Protein AF-A0A8I1M7F0-F1 (afdb_monomer)

Radius of gyration: 27.35 Å; Cα contacts (8 Å, |Δi|>4): 647; chains: 1; bounding box: 64×76×80 Å

Organism: NCBI:txid732237

pLDDT: mean 75.73, std 26.72, range [23.61, 98.69]

InterPro domains:
  IPR014914 RES domain [PF08808] (80-234)

Structure (mmCIF, N/CA/C/O backbone):
data_AF-A0A8I1M7F0-F1
#
_entry.id   AF-A0A8I1M7F0-F1
#
loop_
_atom_site.group_PDB
_atom_site.id
_atom_site.type_symbol
_atom_site.label_atom_id
_atom_site.label_alt_id
_atom_site.label_comp_id
_atom_site.label_asym_id
_atom_site.label_entity_id
_atom_site.label_seq_id
_atom_site.pdbx_PDB_ins_code
_atom_site.Cartn_x
_atom_site.Cartn_y
_atom_site.Cartn_z
_atom_site.occupancy
_atom_site.B_iso_or_equiv
_atom_site.auth_seq_id
_atom_site.auth_comp_id
_atom_site.auth_asym_id
_atom_site.auth_atom_id
_atom_site.pdbx_PDB_model_num
ATOM 1 N N . MET A 1 1 ? -8.429 -7.383 -37.174 1.00 39.59 1 MET A N 1
ATOM 2 C CA . MET A 1 1 ? -7.210 -6.558 -37.045 1.00 39.59 1 MET A CA 1
ATOM 3 C 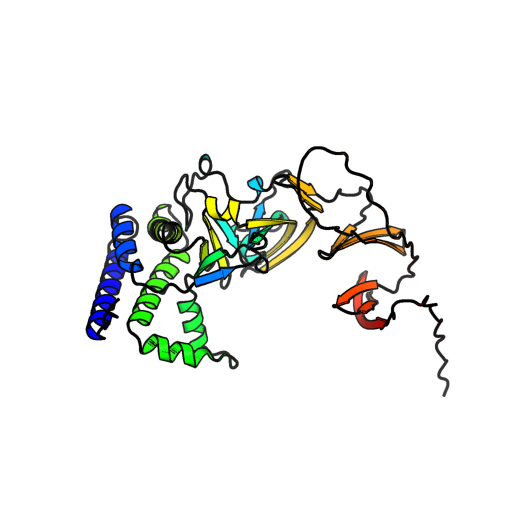C . MET A 1 1 ? -6.025 -7.459 -37.350 1.00 39.59 1 MET A C 1
ATOM 5 O O . MET A 1 1 ? -6.053 -8.587 -36.868 1.00 39.59 1 MET A O 1
ATOM 9 N N . PRO A 1 2 ? -5.066 -7.051 -38.195 1.00 42.16 2 PRO A N 1
ATOM 10 C CA . PRO A 1 2 ? -3.865 -7.850 -38.422 1.00 42.16 2 PRO A CA 1
ATOM 11 C C . PRO A 1 2 ? -3.100 -7.996 -37.100 1.00 42.16 2 PRO A C 1
ATOM 13 O O . PRO A 1 2 ? -2.908 -7.013 -36.390 1.00 42.16 2 PRO A O 1
ATOM 16 N N . VAL A 1 3 ? -2.725 -9.227 -36.750 1.00 53.59 3 VAL A N 1
ATOM 17 C CA . VAL A 1 3 ? -1.841 -9.498 -35.611 1.00 53.59 3 VAL A CA 1
ATOM 18 C C . VAL A 1 3 ? -0.449 -9.057 -36.040 1.00 53.59 3 VAL A C 1
ATOM 20 O O . VAL A 1 3 ? 0.128 -9.641 -36.956 1.00 53.59 3 VAL A O 1
ATOM 23 N N . GLU A 1 4 ? 0.053 -7.984 -35.441 1.00 67.12 4 GLU A N 1
ATOM 24 C CA . GLU A 1 4 ? 1.402 -7.501 -35.705 1.00 67.12 4 GLU A CA 1
ATOM 25 C C . GLU A 1 4 ? 2.401 -8.576 -35.252 1.00 67.12 4 GLU A C 1
ATOM 27 O O . GLU A 1 4 ? 2.405 -8.996 -34.093 1.00 67.12 4 GLU A O 1
ATOM 32 N N . ILE A 1 5 ? 3.197 -9.098 -36.187 1.00 65.81 5 ILE A N 1
ATOM 33 C CA . ILE A 1 5 ? 4.190 -10.130 -35.883 1.00 65.81 5 ILE A CA 1
ATOM 34 C C . ILE A 1 5 ? 5.353 -9.443 -35.170 1.00 65.81 5 ILE A C 1
ATOM 36 O O . ILE A 1 5 ? 6.202 -8.814 -35.799 1.00 65.81 5 ILE A O 1
ATOM 40 N N . VAL A 1 6 ? 5.388 -9.565 -33.846 1.00 71.00 6 VAL A N 1
ATOM 41 C CA . VAL A 1 6 ? 6.494 -9.067 -33.025 1.00 71.00 6 VAL A CA 1
ATOM 42 C C . VAL A 1 6 ? 7.731 -9.929 -33.290 1.00 71.00 6 VAL A C 1
ATOM 44 O O . VAL A 1 6 ? 7.745 -11.125 -32.996 1.00 71.00 6 VAL A O 1
ATOM 47 N N . THR A 1 7 ? 8.781 -9.339 -33.865 1.00 79.19 7 THR A N 1
ATOM 48 C CA . THR A 1 7 ? 10.032 -10.059 -34.143 1.00 79.19 7 THR A CA 1
ATOM 49 C C . THR A 1 7 ? 10.919 -10.116 -32.889 1.00 79.19 7 THR A C 1
ATOM 51 O O . THR A 1 7 ? 10.956 -9.146 -32.125 1.00 79.19 7 THR A O 1
ATOM 54 N N . PRO A 1 8 ? 11.700 -11.190 -32.661 1.00 78.81 8 PRO A N 1
ATOM 55 C CA . PRO A 1 8 ? 12.637 -11.268 -31.530 1.00 78.81 8 PRO A CA 1
ATOM 56 C C . PRO A 1 8 ? 13.656 -10.114 -31.462 1.00 78.81 8 PRO A C 1
ATOM 58 O O . PRO A 1 8 ? 14.083 -9.704 -30.379 1.00 78.81 8 PRO A O 1
ATOM 61 N N . GLU A 1 9 ? 14.035 -9.568 -32.620 1.00 78.56 9 GLU A N 1
ATOM 62 C CA . GLU A 1 9 ? 14.919 -8.404 -32.732 1.00 78.56 9 GLU A CA 1
ATOM 63 C C . GLU A 1 9 ? 14.273 -7.142 -32.141 1.00 78.56 9 GLU A C 1
ATOM 65 O O . GLU A 1 9 ? 14.924 -6.408 -31.393 1.00 78.56 9 GLU A O 1
ATOM 70 N N . SER A 1 10 ? 12.970 -6.944 -32.377 1.00 88.31 10 SER A N 1
ATOM 71 C CA . SER A 1 10 ? 12.221 -5.814 -31.816 1.00 88.31 10 SER A CA 1
ATOM 72 C C . SER A 1 10 ? 12.150 -5.860 -30.283 1.00 88.31 10 SER A C 1
ATOM 74 O O . SER A 1 10 ? 12.404 -4.851 -29.625 1.00 88.31 10 SER A O 1
ATOM 76 N N . GLU A 1 11 ? 11.922 -7.035 -29.686 1.00 89.62 11 GLU A N 1
ATOM 77 C CA . GLU A 1 11 ? 11.877 -7.187 -28.222 1.00 89.62 11 GLU A CA 1
ATOM 78 C C . GLU A 1 11 ? 13.258 -7.022 -27.576 1.00 89.62 11 GLU A C 1
ATOM 80 O O . GLU A 1 11 ? 13.384 -6.445 -26.494 1.00 89.62 11 GLU A O 1
ATOM 85 N N . THR A 1 12 ? 14.320 -7.448 -28.263 1.00 91.81 12 THR A N 1
ATOM 86 C CA . THR A 1 12 ? 15.698 -7.198 -27.813 1.00 91.81 12 THR A CA 1
ATOM 87 C C . THR A 1 12 ? 16.008 -5.700 -27.789 1.00 91.81 12 THR A C 1
ATOM 89 O O . THR A 1 12 ? 16.635 -5.208 -26.847 1.00 91.81 12 THR A O 1
ATOM 92 N N . GLN A 1 13 ? 15.555 -4.952 -28.799 1.00 93.44 13 GLN A N 1
ATOM 93 C CA . GLN A 1 13 ? 15.734 -3.503 -28.844 1.00 93.44 13 GLN A CA 1
ATOM 94 C C . GLN A 1 13 ? 14.945 -2.799 -27.734 1.00 93.44 13 GLN A C 1
ATOM 96 O O . GLN A 1 13 ? 15.501 -1.955 -27.029 1.00 93.44 13 GLN A O 1
ATOM 101 N N . LYS A 1 14 ? 13.686 -3.190 -27.514 1.00 94.19 14 LYS A N 1
ATOM 102 C CA . LYS A 1 14 ? 12.864 -2.686 -26.405 1.00 94.19 14 LYS A CA 1
ATOM 103 C C . LYS A 1 14 ? 13.509 -2.935 -25.043 1.00 94.19 14 LYS A C 1
ATOM 105 O O . LYS A 1 14 ? 13.553 -2.031 -24.215 1.00 94.19 14 LYS A O 1
ATOM 110 N N . TYR A 1 15 ? 14.069 -4.127 -24.820 1.00 94.19 15 TYR A N 1
ATOM 111 C CA . TYR A 1 15 ? 14.804 -4.438 -23.592 1.00 94.19 15 TYR A CA 1
ATOM 112 C C . TYR A 1 15 ? 15.983 -3.478 -23.368 1.00 94.19 15 TYR A C 1
ATOM 114 O O . TYR A 1 15 ? 16.149 -2.950 -22.268 1.00 94.19 15 TYR A O 1
ATOM 122 N N . LYS A 1 16 ? 16.787 -3.214 -24.409 1.00 95.19 16 LYS A N 1
ATOM 123 C CA . LYS A 1 16 ? 17.922 -2.277 -24.329 1.00 95.19 16 LYS A CA 1
ATOM 124 C C . LYS A 1 16 ? 17.471 -0.852 -24.005 1.00 95.19 16 LYS A C 1
ATOM 126 O O . LYS A 1 16 ? 18.118 -0.193 -23.196 1.00 95.19 16 LYS A O 1
ATOM 131 N N . ILE A 1 17 ? 16.369 -0.394 -24.603 1.00 95.12 17 ILE A N 1
ATOM 132 C CA . ILE A 1 17 ? 15.779 0.921 -24.312 1.00 95.12 17 ILE A CA 1
ATOM 133 C C . ILE A 1 17 ? 15.363 0.999 -22.840 1.00 95.12 17 ILE A C 1
ATOM 135 O O . ILE A 1 17 ? 15.760 1.938 -22.151 1.00 95.12 17 ILE A O 1
ATOM 139 N N . THR A 1 18 ? 14.657 -0.018 -22.334 1.00 95.75 18 THR A N 1
ATOM 140 C CA . THR A 1 18 ? 14.263 -0.089 -20.920 1.00 95.75 18 THR A CA 1
ATOM 141 C C . THR A 1 18 ? 15.468 -0.045 -19.987 1.00 95.75 18 THR A C 1
ATOM 143 O O . THR A 1 18 ? 15.479 0.743 -19.042 1.00 95.75 18 THR A O 1
ATOM 146 N N . ALA A 1 19 ? 16.505 -0.839 -20.265 1.00 96.75 19 ALA A N 1
ATOM 147 C CA . ALA A 1 19 ? 17.734 -0.831 -19.477 1.00 96.75 19 ALA A CA 1
ATOM 148 C C . ALA A 1 19 ? 18.403 0.554 -19.483 1.00 96.75 19 ALA A C 1
ATOM 150 O O . ALA A 1 19 ? 18.758 1.071 -18.428 1.00 96.75 19 ALA A O 1
ATOM 151 N N . HIS A 1 20 ? 18.494 1.199 -20.649 1.00 97.19 20 HIS A N 1
ATOM 152 C CA . HIS A 1 20 ? 19.073 2.535 -20.770 1.00 97.19 20 HIS A CA 1
ATOM 153 C C . HIS A 1 20 ? 18.281 3.600 -19.994 1.00 97.19 20 HIS A C 1
ATOM 155 O O . HIS A 1 20 ? 18.884 4.450 -19.340 1.00 97.19 20 HIS A O 1
ATOM 161 N N . GLN A 1 21 ? 16.945 3.564 -20.040 1.00 96.62 21 GLN A N 1
ATOM 162 C CA . GLN A 1 21 ? 16.090 4.485 -19.280 1.00 96.62 21 GLN A CA 1
ATOM 163 C C . GLN A 1 21 ? 16.211 4.261 -17.766 1.00 96.62 21 GLN A C 1
ATOM 165 O O . GLN A 1 21 ? 16.296 5.232 -17.014 1.00 96.62 21 GLN A O 1
ATOM 170 N N . ILE A 1 22 ? 16.282 3.005 -17.313 1.00 97.06 22 ILE A N 1
ATOM 171 C CA . ILE A 1 22 ? 16.541 2.669 -15.904 1.00 97.06 22 ILE A CA 1
ATOM 172 C C . ILE A 1 22 ? 17.907 3.197 -15.461 1.00 97.06 22 ILE A C 1
ATOM 174 O O . ILE A 1 22 ? 18.009 3.853 -14.424 1.00 97.06 22 ILE A O 1
ATOM 178 N N . ASP A 1 23 ? 18.951 2.974 -16.258 1.00 97.00 23 ASP A N 1
ATOM 179 C CA . ASP A 1 23 ? 20.292 3.464 -15.944 1.00 97.00 23 ASP A CA 1
ATOM 180 C C . ASP A 1 23 ? 20.355 4.994 -15.942 1.00 97.00 23 ASP A C 1
ATOM 182 O O . ASP A 1 23 ? 21.013 5.582 -15.085 1.00 97.00 23 ASP A O 1
ATOM 186 N N . PHE A 1 24 ? 19.646 5.655 -16.860 1.00 96.12 24 PHE A N 1
ATOM 187 C CA . PHE A 1 24 ? 19.484 7.107 -16.848 1.00 96.12 24 PHE A CA 1
ATOM 188 C C . PHE A 1 24 ? 18.830 7.582 -15.544 1.00 96.12 24 PHE A C 1
ATOM 190 O O . PHE A 1 24 ? 19.388 8.450 -14.875 1.00 96.12 24 PHE A O 1
ATOM 197 N N . MET A 1 25 ? 17.724 6.958 -15.121 1.00 96.56 25 MET A N 1
ATOM 198 C CA . MET A 1 25 ? 17.066 7.301 -13.856 1.00 96.56 25 MET A CA 1
ATOM 199 C C . MET A 1 25 ? 17.974 7.104 -12.640 1.00 96.56 25 MET A C 1
ATOM 201 O O . MET A 1 25 ? 17.985 7.942 -11.737 1.00 96.56 25 MET A O 1
ATOM 205 N N . ARG A 1 26 ? 18.771 6.030 -12.624 1.00 95.25 26 ARG A N 1
ATOM 206 C CA . ARG A 1 26 ? 19.747 5.765 -11.558 1.00 95.25 26 ARG A CA 1
ATOM 207 C C . ARG A 1 26 ? 20.869 6.802 -11.518 1.00 95.25 26 ARG A C 1
ATOM 209 O O . ARG A 1 26 ? 21.243 7.226 -10.428 1.00 95.25 26 ARG A O 1
ATOM 216 N N . ARG A 1 27 ? 21.402 7.204 -12.679 1.00 95.25 27 ARG A N 1
ATOM 217 C CA . ARG A 1 27 ? 22.495 8.189 -12.779 1.00 95.25 27 ARG A CA 1
ATOM 218 C C . ARG A 1 27 ? 22.054 9.594 -12.388 1.00 95.25 27 ARG A C 1
ATOM 220 O O . ARG A 1 27 ? 22.733 10.233 -11.592 1.00 95.25 27 ARG A O 1
ATOM 227 N N . GLU A 1 28 ? 20.930 10.059 -12.929 1.00 93.94 28 GLU A N 1
ATOM 228 C CA . GLU A 1 28 ? 20.408 11.392 -12.610 1.00 93.94 28 GLU A CA 1
ATOM 229 C C . GLU A 1 28 ? 19.891 11.456 -11.170 1.00 93.94 28 GLU A C 1
ATOM 231 O O . GLU A 1 28 ? 20.055 12.463 -10.478 1.00 93.94 28 GLU A O 1
ATOM 236 N N . GLY A 1 29 ? 19.304 10.356 -10.694 1.00 88.25 29 GLY A N 1
ATOM 237 C CA . GLY A 1 29 ? 18.745 10.235 -9.359 1.00 88.25 29 GLY A CA 1
ATOM 238 C C . GLY A 1 29 ? 17.431 11.000 -9.172 1.00 88.25 29 GLY A C 1
ATOM 239 O O . GLY A 1 29 ? 17.040 11.879 -9.941 1.00 88.25 29 GLY A O 1
ATOM 240 N N . GLU A 1 30 ? 16.746 10.688 -8.072 1.00 87.81 30 GLU A N 1
ATOM 241 C CA . GLU A 1 30 ? 15.411 11.214 -7.739 1.00 87.81 30 GLU A CA 1
ATOM 242 C C . GLU A 1 30 ? 15.360 12.750 -7.617 1.00 87.81 30 GLU A C 1
ATOM 244 O O . GLU A 1 30 ? 14.295 13.352 -7.737 1.00 87.81 30 GLU A O 1
ATOM 249 N N . ARG A 1 31 ? 16.498 13.404 -7.352 1.00 88.94 31 ARG A N 1
ATOM 250 C CA . ARG A 1 31 ? 16.560 14.855 -7.129 1.00 88.94 31 ARG A CA 1
ATOM 251 C C . ARG A 1 31 ? 16.539 15.663 -8.427 1.00 88.94 31 ARG A C 1
ATOM 253 O O . ARG A 1 31 ? 16.003 16.769 -8.415 1.00 88.94 31 ARG A O 1
ATOM 260 N N . ASN A 1 32 ? 17.128 15.141 -9.501 1.00 94.19 32 ASN A N 1
ATOM 261 C CA . ASN A 1 32 ? 17.427 15.933 -10.697 1.00 94.19 32 ASN A CA 1
ATOM 262 C C . ASN A 1 32 ? 16.371 15.789 -11.799 1.00 94.19 32 ASN A C 1
ATOM 264 O O . ASN A 1 32 ? 16.200 16.708 -12.592 1.00 94.19 32 ASN A O 1
ATOM 268 N N . LEU A 1 33 ? 15.628 14.682 -11.821 1.00 95.88 33 LEU A N 1
ATOM 269 C CA . LEU A 1 33 ? 14.551 14.470 -12.790 1.00 95.88 33 LEU A CA 1
ATOM 270 C C . LEU A 1 33 ? 13.300 15.241 -12.389 1.00 95.88 33 LEU A C 1
ATOM 272 O O . LEU A 1 33 ? 12.887 15.145 -11.236 1.00 95.88 33 LEU A O 1
ATOM 276 N N . SER A 1 34 ? 12.671 15.975 -13.305 1.00 95.88 34 SER A N 1
ATOM 277 C CA . SER A 1 34 ? 11.361 16.594 -13.072 1.00 95.88 34 SER A CA 1
ATOM 278 C C . SER A 1 34 ? 10.242 15.542 -13.022 1.00 95.88 34 SER A C 1
ATOM 280 O O . SER A 1 34 ? 10.420 14.397 -13.437 1.00 95.88 34 SER A O 1
ATOM 282 N N . ASP A 1 35 ? 9.075 15.916 -12.491 1.00 95.50 35 ASP A N 1
ATOM 283 C CA . ASP A 1 35 ? 7.904 15.027 -12.508 1.00 95.50 35 ASP A CA 1
ATOM 284 C C . ASP A 1 35 ? 7.432 14.725 -13.938 1.00 95.50 35 ASP A C 1
ATOM 286 O O . ASP A 1 35 ? 7.028 13.603 -14.213 1.00 95.50 35 ASP A O 1
ATOM 290 N N . GLU A 1 36 ? 7.535 15.698 -14.845 1.00 96.19 36 GLU A N 1
ATOM 291 C CA . GLU A 1 36 ? 7.209 15.543 -16.269 1.00 96.19 36 GLU A CA 1
ATOM 292 C C . GLU A 1 36 ? 8.146 14.536 -16.946 1.00 96.19 36 GLU A C 1
ATOM 294 O O . GLU A 1 36 ? 7.683 13.576 -17.549 1.00 96.19 36 GLU A O 1
ATOM 299 N N . GLN A 1 37 ? 9.461 14.660 -16.728 1.00 96.81 37 GLN A N 1
ATOM 300 C CA . GLN A 1 37 ? 10.436 13.698 -17.251 1.00 96.81 37 GLN A CA 1
ATOM 301 C C . GLN A 1 37 ? 10.177 12.280 -16.730 1.00 96.81 37 GLN A C 1
ATOM 303 O O . GLN A 1 37 ? 10.266 11.315 -17.486 1.00 96.81 37 GLN A O 1
ATOM 308 N N . LEU A 1 38 ? 9.864 12.137 -15.438 1.00 96.94 38 LEU A N 1
ATOM 309 C CA . LEU A 1 38 ? 9.523 10.836 -14.861 1.00 96.94 38 LEU A CA 1
ATOM 310 C C . LEU A 1 38 ? 8.225 10.282 -15.443 1.00 96.94 38 LEU A C 1
ATOM 312 O O . LEU A 1 38 ? 8.152 9.084 -15.705 1.00 96.94 38 LEU A O 1
ATOM 316 N N . PHE A 1 39 ? 7.218 11.130 -15.647 1.00 94.69 39 PHE A N 1
ATOM 317 C CA . PHE A 1 39 ? 5.966 10.728 -16.269 1.00 94.69 39 PHE A CA 1
ATOM 318 C C . PHE A 1 39 ? 6.196 10.213 -17.691 1.00 94.69 39 PHE A C 1
ATOM 320 O O . PHE A 1 39 ? 5.762 9.105 -17.986 1.00 94.69 39 PHE A O 1
ATOM 327 N N . ASP A 1 40 ? 6.947 10.937 -18.522 1.00 95.38 40 ASP A N 1
ATOM 328 C CA . ASP A 1 40 ? 7.257 10.529 -19.899 1.00 95.38 40 ASP A CA 1
ATOM 329 C C . ASP A 1 40 ? 8.048 9.216 -19.944 1.00 95.38 40 ASP A C 1
ATOM 331 O O . ASP A 1 40 ? 7.755 8.320 -20.741 1.00 95.38 40 ASP A O 1
ATOM 335 N N . ILE A 1 41 ? 9.036 9.066 -19.053 1.00 96.19 41 ILE A N 1
ATOM 336 C CA . ILE A 1 41 ? 9.809 7.826 -18.934 1.00 96.19 41 ILE A CA 1
ATOM 337 C C . ILE A 1 41 ? 8.896 6.672 -18.521 1.00 96.19 41 ILE A C 1
ATOM 339 O O . ILE A 1 41 ? 8.956 5.610 -19.136 1.00 96.19 41 ILE A O 1
ATOM 343 N N . PHE A 1 42 ? 8.045 6.848 -17.507 1.00 96.38 42 PHE A N 1
ATOM 344 C CA . PHE A 1 42 ? 7.135 5.788 -17.082 1.00 96.38 42 PHE A CA 1
ATOM 345 C C . PHE A 1 42 ? 6.065 5.490 -18.118 1.00 96.38 42 PHE A C 1
ATOM 347 O O . PHE A 1 42 ? 5.740 4.323 -18.302 1.00 96.38 42 PHE A O 1
ATOM 354 N N . ASP A 1 43 ? 5.529 6.480 -18.817 1.00 93.94 43 ASP A N 1
ATOM 355 C CA . ASP A 1 43 ? 4.554 6.234 -19.870 1.00 93.94 43 ASP A CA 1
ATOM 356 C C . ASP A 1 43 ? 5.173 5.407 -21.001 1.00 93.94 43 ASP A C 1
ATOM 358 O O . ASP A 1 43 ? 4.649 4.349 -21.354 1.00 93.94 43 ASP A O 1
ATOM 362 N N . SER A 1 44 ? 6.367 5.804 -21.452 1.00 93.75 44 SER A N 1
ATOM 363 C CA . SER A 1 44 ? 7.162 5.047 -22.419 1.00 93.75 44 SER A CA 1
ATOM 364 C C . SER A 1 44 ? 7.428 3.619 -21.938 1.00 93.75 44 SER A C 1
ATOM 366 O O . SER A 1 44 ? 7.139 2.668 -22.665 1.00 93.75 44 SER A O 1
ATOM 368 N N . LEU A 1 45 ? 7.924 3.461 -20.707 1.00 93.44 45 LEU A N 1
ATOM 369 C CA . LEU A 1 45 ? 8.269 2.161 -20.141 1.00 93.44 45 LEU A CA 1
ATOM 370 C C . LEU A 1 45 ? 7.051 1.272 -19.931 1.00 93.44 45 LEU A C 1
ATOM 372 O O . LEU A 1 45 ? 7.163 0.078 -20.136 1.00 93.44 45 LEU A O 1
ATOM 376 N N . THR A 1 46 ? 5.910 1.811 -19.509 1.00 93.06 46 THR A N 1
ATOM 377 C CA . THR A 1 46 ? 4.748 1.008 -19.091 1.00 93.06 46 THR A CA 1
ATOM 378 C C . THR A 1 46 ? 3.728 0.757 -20.200 1.00 93.06 46 THR A C 1
ATOM 380 O O . THR A 1 46 ? 2.857 -0.091 -20.019 1.00 93.06 46 THR A O 1
ATOM 383 N N . SER A 1 47 ? 3.830 1.457 -21.335 1.00 89.50 47 SER A N 1
ATOM 384 C CA . SER A 1 47 ? 2.879 1.378 -22.456 1.00 89.50 47 SER A CA 1
ATOM 385 C C . SER A 1 47 ? 2.650 -0.038 -22.995 1.00 89.50 47 SER A C 1
ATOM 387 O O . SER A 1 47 ? 1.525 -0.380 -23.354 1.00 89.50 47 SER A O 1
ATOM 389 N N . ASP A 1 48 ? 3.692 -0.869 -23.014 1.00 88.38 48 ASP A N 1
ATOM 390 C CA . ASP A 1 48 ? 3.649 -2.234 -23.534 1.00 88.38 48 ASP A CA 1
ATOM 391 C C . ASP A 1 48 ? 4.243 -3.263 -22.556 1.00 88.38 48 ASP A C 1
ATOM 393 O O . ASP A 1 48 ? 4.642 -4.351 -22.970 1.00 88.38 48 ASP A O 1
ATOM 397 N N . LEU A 1 49 ? 4.326 -2.935 -21.261 1.00 87.81 49 LEU A N 1
ATOM 398 C CA . LEU A 1 49 ? 4.768 -3.875 -20.229 1.00 87.81 49 LEU A CA 1
ATOM 399 C C . LEU A 1 49 ? 3.602 -4.642 -19.617 1.00 87.81 49 LEU A C 1
ATOM 401 O O . LEU A 1 49 ? 2.558 -4.084 -19.281 1.00 87.81 49 LEU A O 1
ATOM 405 N N . HIS A 1 50 ? 3.824 -5.934 -19.391 1.00 84.06 50 HIS A N 1
ATOM 406 C CA . HIS A 1 50 ? 2.894 -6.773 -18.653 1.00 84.06 50 HIS A CA 1
ATOM 407 C C . HIS A 1 50 ? 3.243 -6.743 -17.168 1.00 84.06 50 HIS A C 1
ATOM 409 O O . HIS A 1 50 ? 4.186 -7.391 -16.711 1.00 84.06 50 HIS A O 1
ATOM 415 N N . PHE A 1 51 ? 2.447 -6.003 -16.403 1.00 87.25 51 PHE A N 1
ATOM 416 C CA . PHE A 1 51 ? 2.507 -6.045 -14.950 1.00 87.25 51 PHE A CA 1
ATOM 417 C C . PHE A 1 51 ? 1.806 -7.290 -14.425 1.00 87.25 51 PHE A C 1
ATOM 419 O O . PHE A 1 51 ? 0.647 -7.552 -14.767 1.00 87.25 51 PHE A O 1
ATOM 426 N N . LEU A 1 52 ? 2.472 -8.016 -13.526 1.00 88.69 52 LEU A N 1
ATOM 427 C CA . LEU A 1 52 ? 1.788 -9.017 -12.720 1.00 88.69 52 LEU A CA 1
ATOM 428 C C . LEU A 1 52 ? 0.674 -8.317 -11.948 1.00 88.69 52 LEU A C 1
ATOM 430 O O . LEU A 1 52 ? 0.904 -7.327 -11.256 1.00 88.69 52 LEU A O 1
ATOM 434 N N . SER A 1 53 ? -0.545 -8.807 -12.117 1.00 93.12 53 SER A N 1
ATOM 435 C CA . SER A 1 53 ? -1.729 -8.206 -11.522 1.00 93.12 53 SER A CA 1
ATOM 436 C C . SER A 1 53 ? -2.636 -9.294 -10.975 1.00 93.12 53 SER A C 1
ATOM 438 O O . SER A 1 53 ? -2.624 -10.431 -11.448 1.00 93.12 53 SER A O 1
ATOM 440 N N . THR A 1 54 ? -3.428 -8.951 -9.970 1.00 94.94 54 THR A N 1
ATOM 441 C CA . THR A 1 54 ? -4.418 -9.855 -9.383 1.00 94.94 54 THR A CA 1
ATOM 442 C C . THR A 1 54 ? -5.700 -9.108 -9.054 1.00 94.94 54 THR A C 1
ATOM 444 O O . THR A 1 54 ? -5.715 -7.880 -8.987 1.00 94.94 54 THR A O 1
ATOM 447 N N . TYR A 1 55 ? -6.775 -9.856 -8.834 1.00 96.56 55 TYR A N 1
ATOM 448 C CA . TYR A 1 55 ? -8.034 -9.313 -8.349 1.00 96.56 55 TYR A CA 1
ATOM 449 C C . TYR A 1 55 ? -8.252 -9.732 -6.903 1.00 96.56 55 TYR A C 1
ATOM 451 O O . TYR A 1 55 ? -8.262 -10.924 -6.601 1.00 96.56 55 TYR A O 1
ATOM 459 N N . TYR A 1 56 ? -8.503 -8.762 -6.033 1.00 96.94 56 TYR A N 1
ATOM 460 C CA . TYR A 1 56 ? -8.964 -9.023 -4.676 1.00 96.94 56 TYR A CA 1
ATOM 461 C C . TYR A 1 56 ? -10.486 -8.925 -4.600 1.00 96.94 56 TYR A C 1
ATOM 463 O O . TYR A 1 56 ? -11.094 -8.004 -5.147 1.00 96.94 56 TYR A O 1
ATOM 471 N N . THR A 1 57 ? -11.096 -9.887 -3.917 1.00 97.00 57 THR A N 1
ATOM 472 C CA . THR A 1 57 ? -12.534 -9.951 -3.619 1.00 97.00 57 THR A CA 1
ATOM 473 C C . THR A 1 57 ? -12.751 -9.775 -2.114 1.00 97.00 57 THR A C 1
ATOM 475 O O . THR A 1 57 ? -11.792 -9.573 -1.368 1.00 97.00 57 THR A O 1
ATOM 478 N N . GLN A 1 58 ? -13.999 -9.884 -1.655 1.00 95.31 58 GLN A N 1
ATOM 479 C CA . GLN A 1 58 ? -14.374 -9.826 -0.236 1.00 95.31 58 GLN A CA 1
ATOM 480 C C . GLN A 1 58 ? -13.632 -10.832 0.667 1.00 95.31 58 GLN A C 1
ATOM 482 O O . GLN A 1 58 ? -13.556 -10.637 1.871 1.00 95.31 58 GLN A O 1
ATOM 487 N N . GLU A 1 59 ? -13.034 -11.883 0.100 1.00 94.38 59 GLU A N 1
ATOM 488 C CA . GLU A 1 59 ? -12.235 -12.867 0.844 1.00 94.38 59 GLU A CA 1
ATOM 489 C C . GLU A 1 59 ? -10.877 -12.310 1.298 1.00 94.38 59 GLU A C 1
ATOM 491 O O . GLU A 1 59 ? -10.210 -12.890 2.157 1.00 94.38 59 GLU A O 1
ATOM 496 N N . ARG A 1 60 ? -10.440 -11.178 0.730 1.00 97.12 60 ARG A N 1
ATOM 497 C CA . ARG A 1 60 ? -9.164 -10.551 1.071 1.00 97.12 60 ARG A CA 1
ATOM 498 C C . ARG A 1 60 ? -9.361 -9.378 2.025 1.00 97.12 60 ARG A C 1
ATOM 500 O O . ARG A 1 60 ? -9.820 -8.311 1.625 1.00 97.12 60 ARG A O 1
ATOM 507 N N . ALA A 1 61 ? -8.906 -9.561 3.262 1.00 97.94 61 ALA A N 1
ATOM 508 C CA . ALA A 1 61 ? -8.778 -8.489 4.239 1.00 97.94 61 ALA A CA 1
ATOM 509 C C . ALA A 1 61 ? -7.491 -7.666 4.050 1.00 97.94 61 ALA A C 1
ATOM 511 O O . ALA A 1 61 ? -6.419 -8.202 3.738 1.00 97.94 61 ALA A O 1
ATOM 512 N N . PHE A 1 62 ? -7.619 -6.365 4.300 1.00 98.56 62 PHE A N 1
ATOM 513 C CA . PHE A 1 62 ? -6.548 -5.386 4.419 1.00 98.56 62 PHE A CA 1
ATOM 514 C C . PHE A 1 62 ? -6.629 -4.728 5.793 1.00 98.56 62 PHE A C 1
ATOM 516 O O . PHE A 1 62 ? -7.689 -4.263 6.210 1.00 98.56 62 PHE A O 1
ATOM 523 N N . TYR A 1 63 ? -5.502 -4.655 6.479 1.00 98.69 63 TYR A N 1
ATOM 524 C CA . TYR A 1 63 ? -5.411 -4.175 7.848 1.00 98.69 63 TYR A CA 1
ATOM 525 C C . TYR A 1 63 ? -4.785 -2.791 7.869 1.00 98.69 63 TYR A C 1
ATOM 527 O O . TYR A 1 63 ? -3.823 -2.523 7.153 1.00 98.69 63 TYR A O 1
ATOM 535 N N . ARG A 1 64 ? -5.317 -1.892 8.689 1.00 98.50 64 ARG A N 1
ATOM 536 C CA . ARG A 1 64 ? -4.713 -0.580 8.921 1.00 98.50 64 ARG A CA 1
ATOM 537 C C . ARG A 1 64 ? -4.762 -0.269 10.403 1.00 98.50 64 ARG A C 1
ATOM 539 O O . ARG A 1 64 ? -5.838 -0.288 10.994 1.00 98.50 64 ARG A O 1
ATOM 546 N N . CYS A 1 65 ? -3.609 0.052 10.970 1.00 98.12 65 CYS A N 1
ATOM 547 C CA . CYS A 1 65 ? -3.480 0.395 12.377 1.00 98.12 65 CYS A CA 1
ATOM 548 C C . CYS A 1 65 ? -3.354 1.911 12.552 1.00 98.12 65 CYS A C 1
ATOM 550 O O . CYS A 1 65 ? -2.752 2.605 11.726 1.00 98.12 65 CYS A O 1
ATOM 552 N N . ARG A 1 66 ? -3.920 2.432 13.639 1.00 97.75 66 ARG A N 1
ATOM 553 C CA . ARG A 1 66 ? -3.697 3.802 14.108 1.00 97.75 66 ARG A CA 1
ATOM 554 C C . ARG A 1 66 ? -3.575 3.817 15.620 1.00 97.75 66 ARG A C 1
ATOM 556 O O . ARG A 1 66 ? -4.327 3.132 16.302 1.00 97.75 66 ARG A O 1
ATOM 563 N N . GLU A 1 67 ? -2.640 4.601 16.130 1.00 97.69 67 GLU A N 1
ATOM 564 C CA . GLU A 1 67 ? -2.478 4.791 17.569 1.00 97.69 67 GLU A CA 1
ATOM 565 C C . GLU A 1 67 ? -3.699 5.485 18.173 1.00 97.69 67 GLU A C 1
ATOM 567 O O . GLU A 1 67 ? -4.241 6.430 17.590 1.00 97.69 67 GLU A O 1
ATOM 572 N N . ILE A 1 68 ? -4.123 5.003 19.339 1.00 96.81 68 ILE A N 1
ATOM 573 C CA . ILE A 1 68 ? -5.167 5.622 20.148 1.00 96.81 68 ILE A CA 1
ATOM 574 C C . ILE A 1 68 ? -4.475 6.486 21.194 1.00 96.81 68 ILE A C 1
ATOM 576 O O . ILE A 1 68 ? -3.884 5.969 22.138 1.00 96.81 68 ILE A O 1
ATOM 580 N N . THR A 1 69 ? -4.556 7.804 21.035 1.00 93.94 69 THR A N 1
ATOM 581 C CA . THR A 1 69 ? -3.961 8.747 21.993 1.00 93.94 69 THR A CA 1
ATOM 582 C C . THR A 1 69 ? -4.915 9.121 23.123 1.00 93.94 69 THR A C 1
ATOM 584 O O . THR A 1 69 ? -4.469 9.326 24.245 1.00 93.94 69 THR A O 1
ATOM 587 N N . ASN A 1 70 ? -6.218 9.188 22.835 1.00 92.19 70 ASN A N 1
ATOM 588 C CA . ASN A 1 70 ? -7.252 9.576 23.795 1.00 92.19 70 ASN A CA 1
ATOM 589 C C . ASN A 1 70 ? -8.379 8.540 23.812 1.00 92.19 70 ASN A C 1
ATOM 591 O O . ASN A 1 70 ? -8.466 7.702 24.704 1.00 92.19 70 ASN A O 1
ATOM 595 N N . GLU A 1 71 ? -9.230 8.590 22.790 1.00 94.75 71 GLU A N 1
ATOM 596 C CA . GLU A 1 71 ? -10.407 7.745 22.651 1.00 94.75 71 GLU A CA 1
ATOM 597 C C . GLU A 1 71 ? -10.325 6.943 21.358 1.00 94.75 71 GLU A C 1
ATOM 599 O O . GLU A 1 71 ? -9.707 7.359 20.374 1.00 94.75 71 GLU A O 1
ATOM 604 N N . ARG A 1 72 ? -10.967 5.775 21.374 1.00 94.94 72 ARG A N 1
ATOM 605 C CA . ARG A 1 72 ? -11.155 4.947 20.183 1.00 94.94 72 ARG A CA 1
ATOM 606 C C . ARG A 1 72 ? -11.919 5.726 19.111 1.00 94.94 72 ARG A C 1
ATOM 608 O O . ARG A 1 72 ? -12.854 6.464 19.416 1.00 94.94 72 ARG A O 1
ATOM 615 N N . PHE A 1 73 ? -11.543 5.523 17.855 1.00 97.06 73 PHE A N 1
ATOM 616 C CA . PHE A 1 73 ? -12.192 6.162 16.721 1.00 97.06 73 PHE A CA 1
ATOM 617 C C . PHE A 1 73 ? -13.641 5.691 16.602 1.00 97.06 73 PHE A C 1
ATOM 619 O O . PHE A 1 73 ? -13.951 4.499 16.712 1.00 97.06 73 PHE A O 1
ATOM 626 N N . SER A 1 74 ? -14.527 6.648 16.360 1.00 97.31 74 SER A N 1
ATOM 627 C CA . SER A 1 74 ? -15.968 6.425 16.224 1.00 97.31 74 SER A CA 1
ATOM 628 C C . SER A 1 74 ? -16.429 6.522 14.773 1.00 97.31 74 SER A C 1
ATOM 630 O O . SER A 1 74 ? -17.578 6.202 14.479 1.00 97.31 74 SER A O 1
ATOM 632 N N . LYS A 1 75 ? -15.541 6.923 13.852 1.00 97.88 75 LYS A N 1
ATOM 633 C CA . LYS A 1 75 ? -15.834 7.046 12.425 1.00 97.88 75 LYS A CA 1
ATOM 634 C C . LYS A 1 75 ? -14.859 6.274 11.538 1.00 97.88 75 LYS A C 1
ATOM 636 O O . LYS A 1 75 ? -13.651 6.247 11.773 1.00 97.88 75 LYS A O 1
ATOM 641 N N . VAL A 1 76 ? -15.362 5.719 10.435 1.00 97.62 76 VAL A N 1
ATOM 642 C CA . VAL A 1 76 ? -14.548 5.016 9.423 1.00 97.62 76 VAL A CA 1
ATOM 643 C C . VAL A 1 76 ? -13.469 5.937 8.843 1.00 97.62 76 VAL A C 1
ATOM 645 O O . VAL A 1 76 ? -12.306 5.542 8.725 1.00 97.62 76 VAL A O 1
ATOM 648 N N . SER A 1 77 ? -13.824 7.183 8.526 1.00 95.69 77 SER A N 1
ATOM 649 C CA . SER A 1 77 ? -12.891 8.208 8.031 1.00 95.69 77 SER A CA 1
ATOM 650 C C . SER A 1 77 ? -11.734 8.550 8.984 1.00 95.69 77 SER A C 1
ATOM 652 O O . SER A 1 77 ? -10.685 9.009 8.523 1.00 95.69 77 SER A O 1
ATOM 654 N N . GLU A 1 78 ? -11.866 8.291 10.287 1.00 96.12 78 GLU A N 1
ATOM 655 C CA . GLU A 1 78 ? -10.780 8.496 11.250 1.00 96.12 78 GLU A CA 1
ATOM 656 C C . GLU A 1 78 ? -9.719 7.397 11.158 1.00 96.12 78 GLU A C 1
ATOM 658 O O . GLU A 1 78 ? -8.536 7.683 11.342 1.00 96.12 78 GLU A O 1
ATOM 663 N N . ILE A 1 79 ? -10.109 6.165 10.813 1.00 96.56 79 ILE A N 1
ATOM 664 C CA . ILE A 1 79 ? -9.190 5.029 10.697 1.00 96.56 79 ILE A CA 1
ATOM 665 C C . ILE A 1 79 ? -8.663 4.821 9.272 1.00 96.56 79 ILE A C 1
ATOM 667 O O . ILE A 1 79 ? -7.475 4.528 9.113 1.00 96.56 79 ILE A O 1
ATOM 671 N N . ALA A 1 80 ? -9.484 5.062 8.246 1.00 96.88 80 ALA A N 1
ATOM 672 C CA . ALA A 1 80 ? -9.170 4.875 6.825 1.00 96.88 80 ALA A CA 1
ATOM 673 C C . ALA A 1 80 ? -8.145 5.904 6.276 1.00 96.88 80 ALA A C 1
ATOM 675 O O . ALA A 1 80 ? -7.158 6.251 6.936 1.00 96.88 80 ALA A O 1
ATOM 676 N N . ASN A 1 81 ? -8.312 6.387 5.043 1.00 95.06 81 ASN A N 1
ATOM 677 C CA . ASN A 1 81 ? -7.440 7.394 4.431 1.00 95.06 81 ASN A CA 1
ATOM 678 C C . ASN A 1 81 ? -7.740 8.816 4.938 1.00 95.06 81 ASN A C 1
ATOM 680 O O . ASN A 1 81 ? -8.889 9.199 5.139 1.00 95.06 81 ASN A O 1
ATOM 684 N N . LYS A 1 82 ? -6.692 9.633 5.121 1.00 94.00 82 LYS A N 1
ATOM 685 C CA . LYS A 1 82 ? -6.847 11.057 5.469 1.00 94.00 82 LYS A CA 1
ATOM 686 C C . LYS A 1 82 ? -7.424 11.820 4.266 1.00 94.00 82 LYS A C 1
ATOM 688 O O . LYS A 1 82 ? -6.913 11.613 3.166 1.00 94.00 82 LYS A O 1
ATOM 693 N N . PRO A 1 83 ? -8.400 12.730 4.432 1.00 94.44 83 PRO A N 1
ATOM 694 C CA . PRO A 1 83 ? -8.862 13.586 3.338 1.00 94.44 83 PRO A CA 1
ATOM 695 C C . PRO A 1 83 ? -7.706 14.346 2.675 1.00 94.44 83 PRO A C 1
ATOM 697 O O . PRO A 1 83 ? -6.802 14.803 3.374 1.00 94.44 83 PRO A O 1
ATOM 700 N N . ALA A 1 84 ? -7.768 14.531 1.353 1.00 96.38 84 ALA A N 1
ATOM 701 C CA . ALA A 1 84 ? -6.715 15.150 0.537 1.00 96.38 84 ALA A CA 1
ATOM 702 C C . ALA A 1 84 ? -6.117 16.432 1.153 1.00 96.38 84 ALA A C 1
ATOM 704 O O . ALA A 1 84 ? -4.906 16.538 1.330 1.00 96.38 84 ALA A O 1
ATOM 705 N N . LYS A 1 85 ? -6.958 17.373 1.599 1.00 96.62 85 LYS A N 1
ATOM 706 C CA . LYS A 1 85 ? -6.516 18.635 2.227 1.00 96.62 85 LYS A CA 1
ATOM 707 C C . LYS A 1 85 ? -5.614 18.470 3.463 1.00 96.62 85 LYS A C 1
ATOM 709 O O . LYS A 1 85 ? -4.884 19.394 3.797 1.00 96.62 85 LYS A O 1
ATOM 714 N N . TYR A 1 86 ? -5.645 17.314 4.127 1.00 96.56 86 TYR A N 1
ATOM 715 C CA . TYR A 1 86 ? -4.845 17.009 5.319 1.00 96.56 86 TYR A CA 1
ATOM 716 C C . TYR A 1 86 ? -3.641 16.100 5.033 1.00 96.56 86 TYR A C 1
ATOM 718 O O . TYR A 1 86 ? -2.924 15.708 5.956 1.00 96.56 86 TYR A O 1
ATOM 726 N N . VAL A 1 87 ? -3.403 15.746 3.769 1.00 96.69 87 VAL A N 1
ATOM 727 C CA . VAL A 1 87 ? -2.204 15.018 3.347 1.00 96.69 87 VAL A CA 1
ATOM 728 C C . VAL A 1 87 ? -1.091 16.031 3.097 1.00 96.69 87 VAL A C 1
ATOM 730 O O . VAL A 1 87 ? -0.970 16.576 2.004 1.00 96.69 87 VAL A O 1
ATOM 733 N N . LEU A 1 88 ? -0.308 16.309 4.140 1.00 96.31 88 LEU A N 1
ATOM 734 C CA . LEU A 1 88 ? 0.760 17.320 4.134 1.00 96.31 88 LEU A CA 1
ATOM 735 C C . LEU A 1 88 ? 2.155 16.741 3.854 1.00 96.31 88 LEU A C 1
ATOM 737 O O . LEU A 1 88 ? 3.143 17.468 3.872 1.00 96.31 88 LEU A O 1
ATOM 741 N N . SER A 1 89 ? 2.245 15.434 3.614 1.00 95.19 89 SER A N 1
ATOM 742 C CA . SER A 1 89 ? 3.495 14.729 3.349 1.00 95.19 89 SER A CA 1
ATOM 743 C C . SER A 1 89 ? 3.327 13.735 2.209 1.00 95.19 89 SER A C 1
ATOM 745 O O . SER A 1 89 ? 2.257 13.147 2.023 1.00 95.19 89 SER A O 1
ATOM 747 N N . GLU A 1 90 ? 4.409 13.522 1.473 1.00 95.44 90 GLU A N 1
ATOM 748 C CA . GLU A 1 90 ? 4.489 12.473 0.465 1.00 95.44 90 GLU A CA 1
ATOM 749 C C . GLU A 1 90 ? 4.635 11.098 1.126 1.00 95.44 90 GLU A C 1
ATOM 751 O O . GLU A 1 90 ? 5.285 10.957 2.166 1.00 95.44 90 GLU A O 1
ATOM 756 N N . GLY A 1 91 ? 4.007 10.096 0.520 1.00 95.50 91 GLY A N 1
ATOM 757 C CA . GLY A 1 91 ? 4.216 8.682 0.825 1.00 95.50 91 GLY A CA 1
ATOM 758 C C . GLY A 1 91 ? 4.761 7.964 -0.402 1.00 95.50 91 GLY A C 1
ATOM 759 O O . GLY A 1 91 ? 5.173 8.612 -1.352 1.00 95.50 91 GLY A O 1
ATOM 760 N N . ARG A 1 92 ? 4.741 6.628 -0.417 1.00 96.44 92 ARG A N 1
ATOM 761 C CA . ARG A 1 92 ? 5.208 5.853 -1.584 1.00 96.44 92 ARG A CA 1
ATOM 762 C C . ARG A 1 92 ? 4.319 6.015 -2.809 1.00 96.44 92 ARG A C 1
ATOM 764 O O . ARG A 1 92 ? 4.818 5.981 -3.928 1.00 96.44 92 ARG A O 1
ATOM 771 N N . CYS A 1 93 ? 3.021 6.155 -2.575 1.00 97.75 93 CYS A N 1
ATOM 772 C CA . CYS A 1 93 ? 1.994 6.138 -3.604 1.00 97.75 93 CYS A CA 1
ATOM 773 C C . CYS A 1 93 ? 1.181 7.437 -3.641 1.00 97.75 93 CYS A C 1
ATOM 775 O O . CYS A 1 93 ? 0.123 7.466 -4.263 1.00 97.75 93 CYS A O 1
ATOM 777 N N . ASN A 1 94 ? 1.617 8.501 -2.957 1.00 97.38 94 ASN A N 1
ATOM 778 C CA . ASN A 1 94 ? 0.889 9.766 -2.918 1.00 97.38 94 ASN A CA 1
ATOM 779 C C . ASN A 1 94 ? 1.824 10.977 -2.843 1.00 97.38 94 ASN A C 1
ATOM 781 O O . ASN A 1 94 ? 2.777 11.000 -2.060 1.00 97.38 94 ASN A O 1
ATOM 785 N N . LYS A 1 95 ? 1.464 12.030 -3.582 1.00 96.50 95 LYS A N 1
ATOM 786 C CA . LYS A 1 95 ? 2.002 13.380 -3.377 1.00 96.50 95 LYS A CA 1
ATOM 787 C C . LYS A 1 95 ? 1.243 14.101 -2.253 1.00 96.50 95 LYS A C 1
ATOM 789 O O . LYS A 1 95 ? 0.231 13.609 -1.735 1.00 96.50 95 LYS A O 1
ATOM 794 N N . ILE A 1 96 ? 1.727 15.284 -1.882 1.00 96.44 96 ILE A N 1
ATOM 795 C CA . ILE A 1 96 ? 0.988 16.220 -1.023 1.00 96.44 96 ILE A CA 1
ATOM 796 C C . ILE A 1 96 ? -0.383 16.494 -1.662 1.00 96.44 96 ILE A C 1
ATOM 798 O O . ILE A 1 96 ? -0.507 16.596 -2.882 1.00 96.44 96 ILE A O 1
ATOM 802 N N . HIS A 1 97 ? -1.420 16.565 -0.833 1.00 96.81 97 HIS A N 1
ATOM 803 C CA . HIS A 1 97 ? -2.818 16.721 -1.241 1.00 96.81 97 HIS A CA 1
ATOM 804 C C . HIS A 1 97 ? -3.420 15.575 -2.065 1.00 96.81 97 HIS A C 1
ATOM 806 O O . HIS A 1 97 ? -4.518 15.717 -2.596 1.00 96.81 97 HIS A O 1
ATOM 812 N N . GLN A 1 98 ? -2.764 14.415 -2.128 1.00 97.00 98 GLN A N 1
ATOM 813 C CA . GLN A 1 98 ? -3.336 13.214 -2.732 1.00 97.00 98 GLN A CA 1
ATOM 814 C C . GLN A 1 98 ? -3.681 12.197 -1.655 1.00 97.00 98 GLN A C 1
ATOM 816 O O . GLN A 1 98 ? -2.810 11.702 -0.944 1.00 97.00 98 GLN A O 1
ATOM 821 N N . SER A 1 99 ? -4.966 11.879 -1.525 1.00 97.50 99 SER A N 1
ATOM 822 C CA . SER A 1 99 ? -5.405 10.864 -0.579 1.00 97.50 99 SER A CA 1
ATOM 823 C C . SER A 1 99 ? -5.299 9.467 -1.177 1.00 97.50 99 SER A C 1
ATOM 825 O O . SER A 1 99 ? -5.774 9.197 -2.282 1.00 97.50 99 SER A O 1
ATOM 827 N N . VAL A 1 100 ? -4.691 8.570 -0.410 1.00 98.19 100 VAL A N 1
ATOM 828 C CA . VAL A 1 100 ? -4.536 7.155 -0.733 1.00 98.19 100 VAL A CA 1
ATOM 829 C C . VAL A 1 100 ? -4.829 6.357 0.527 1.00 98.19 100 VAL A C 1
ATOM 831 O O . VAL A 1 100 ? -4.396 6.716 1.630 1.00 98.19 100 VAL A O 1
ATOM 834 N N . PHE A 1 101 ? -5.589 5.279 0.376 1.00 98.50 101 PHE A N 1
ATOM 835 C CA . PHE A 1 101 ? -5.715 4.281 1.423 1.00 98.50 101 PHE A CA 1
ATOM 836 C C . PHE A 1 101 ? -4.466 3.413 1.427 1.00 98.50 101 PHE A C 1
ATOM 838 O O . PHE A 1 101 ? -4.138 2.810 0.412 1.00 98.50 101 PHE A O 1
ATOM 845 N N . TYR A 1 102 ? -3.804 3.345 2.579 1.00 98.56 102 TYR A N 1
ATOM 846 C CA . TYR A 1 102 ? -2.716 2.407 2.836 1.00 98.56 102 TYR A CA 1
ATOM 847 C C . TYR A 1 102 ? -3.187 1.343 3.822 1.00 98.56 102 TYR A C 1
ATOM 849 O O . TYR A 1 102 ? -3.722 1.695 4.878 1.00 98.56 102 TYR A O 1
ATOM 857 N N . GLY A 1 103 ? -2.961 0.079 3.500 1.00 98.38 103 GLY A N 1
ATOM 858 C CA . GLY A 1 103 ? -3.174 -1.043 4.405 1.00 98.38 103 GLY A CA 1
ATOM 859 C C . GLY A 1 103 ? -2.114 -2.119 4.206 1.00 98.38 103 GLY A C 1
ATOM 860 O O . GLY A 1 103 ? -1.283 -2.028 3.304 1.00 98.38 103 GLY A O 1
ATOM 861 N N . SER A 1 104 ? -2.180 -3.154 5.027 1.00 98.56 104 SER A N 1
ATOM 862 C CA . SER A 1 104 ? -1.280 -4.301 5.017 1.00 98.56 104 SER A CA 1
ATOM 863 C C . SER A 1 104 ? -2.057 -5.606 4.934 1.00 98.56 104 SER A C 1
ATOM 865 O O . SER A 1 104 ? -3.273 -5.648 5.113 1.00 98.56 104 SER A O 1
ATOM 867 N N . PHE A 1 105 ? -1.365 -6.690 4.613 1.00 97.81 105 PHE A N 1
ATOM 868 C CA . PHE A 1 105 ? -1.986 -7.994 4.381 1.00 97.81 105 PHE A CA 1
ATOM 869 C C . PHE A 1 105 ? -2.246 -8.780 5.673 1.00 97.81 105 PHE A C 1
ATOM 871 O O . PHE A 1 105 ? -3.001 -9.752 5.636 1.00 97.81 105 PHE A O 1
ATOM 878 N N . ASN A 1 106 ? -1.658 -8.350 6.788 1.00 97.50 106 ASN A N 1
ATOM 879 C CA . ASN A 1 106 ? -1.863 -8.868 8.137 1.00 97.50 106 ASN A CA 1
ATOM 880 C C . ASN A 1 106 ? -1.704 -7.720 9.158 1.00 97.50 106 ASN A C 1
ATOM 882 O O . ASN A 1 106 ? -1.347 -6.594 8.789 1.00 97.50 106 ASN A O 1
ATOM 886 N N . VAL A 1 107 ? -2.014 -8.001 10.422 1.00 97.88 107 VAL A N 1
ATOM 887 C CA . VAL A 1 107 ? -2.010 -7.013 11.512 1.00 97.88 107 VAL A CA 1
ATOM 888 C C . VAL A 1 107 ? -0.583 -6.633 11.890 1.00 97.88 107 VAL A C 1
ATOM 890 O O . VAL A 1 107 ? -0.303 -5.464 12.135 1.00 97.88 107 VAL A O 1
ATOM 893 N N . GLU A 1 108 ? 0.324 -7.601 11.888 1.00 97.62 108 GLU A N 1
ATOM 894 C CA . GLU A 1 108 ? 1.717 -7.459 12.303 1.00 97.62 108 GLU A CA 1
ATOM 895 C C . GLU A 1 108 ? 2.461 -6.471 11.400 1.00 97.62 108 GLU A C 1
ATOM 897 O O . GLU A 1 108 ? 3.051 -5.507 11.880 1.00 97.62 108 GLU A O 1
ATOM 902 N N . THR A 1 109 ? 2.329 -6.618 10.079 1.00 97.81 109 THR A N 1
ATOM 903 C CA . THR A 1 109 ? 2.850 -5.652 9.105 1.00 97.81 109 THR A CA 1
ATOM 904 C C . THR A 1 109 ? 2.189 -4.283 9.284 1.00 97.81 109 THR A C 1
ATOM 906 O O . THR A 1 109 ? 2.874 -3.267 9.203 1.00 97.81 109 THR A O 1
ATOM 909 N N . ALA A 1 110 ? 0.885 -4.215 9.578 1.00 98.38 110 ALA A N 1
ATOM 910 C CA . ALA A 1 110 ? 0.224 -2.930 9.823 1.00 98.38 110 ALA A CA 1
ATOM 911 C C . ALA A 1 110 ? 0.740 -2.231 11.099 1.00 98.38 110 ALA A C 1
ATOM 913 O O . ALA A 1 110 ? 0.801 -1.001 11.130 1.00 98.38 110 ALA A O 1
ATOM 914 N N . LEU A 1 111 ? 1.113 -2.993 12.134 1.00 98.19 111 LEU A N 1
ATOM 915 C CA . LEU A 1 111 ? 1.760 -2.493 13.352 1.00 98.19 111 LEU A CA 1
ATOM 916 C C . LEU A 1 111 ? 3.204 -2.038 13.078 1.00 98.19 111 LEU A C 1
ATOM 918 O O . LEU A 1 111 ? 3.593 -0.960 13.534 1.00 98.19 111 LEU A O 1
ATOM 922 N N . ASP A 1 112 ? 3.967 -2.788 12.280 1.00 97.12 112 ASP A N 1
ATOM 923 C CA . ASP A 1 112 ? 5.322 -2.406 11.856 1.00 97.12 112 ASP A CA 1
ATOM 924 C C . ASP A 1 112 ? 5.341 -1.094 11.070 1.00 97.12 112 ASP A C 1
ATOM 926 O O . ASP A 1 112 ? 6.173 -0.221 11.326 1.00 97.12 112 ASP A O 1
ATOM 930 N N . GLU A 1 113 ? 4.409 -0.918 10.129 1.00 96.75 113 GLU A N 1
ATOM 931 C CA . GLU A 1 113 ? 4.335 0.289 9.294 1.00 96.75 113 GLU A CA 1
ATOM 932 C C . GLU A 1 113 ? 4.111 1.566 10.116 1.00 96.75 113 GLU A C 1
ATOM 934 O O . GLU A 1 113 ? 4.549 2.646 9.714 1.00 96.75 113 GLU A O 1
ATOM 939 N N . ILE A 1 114 ? 3.479 1.457 11.288 1.00 96.25 114 ILE A N 1
ATOM 940 C CA . ILE A 1 114 ? 3.297 2.581 12.216 1.00 96.25 114 ILE A CA 1
ATOM 941 C C . ILE A 1 114 ? 4.329 2.603 13.349 1.00 96.25 114 ILE A C 1
ATOM 943 O O . ILE A 1 114 ? 4.214 3.433 14.247 1.00 96.25 114 ILE A O 1
ATOM 947 N N . SER A 1 115 ? 5.337 1.724 13.306 1.00 96.50 115 SER A N 1
ATOM 948 C CA . SER A 1 115 ? 6.343 1.556 14.363 1.00 96.50 115 SER A CA 1
ATOM 949 C C . SER A 1 115 ? 5.709 1.383 15.746 1.00 96.50 115 SER A C 1
ATOM 951 O O . SER A 1 115 ? 6.034 2.127 16.674 1.00 96.50 115 SER A O 1
ATOM 953 N N . ALA A 1 116 ? 4.771 0.441 15.880 1.00 97.62 116 ALA A N 1
ATOM 954 C CA . ALA A 1 116 ? 4.039 0.234 17.124 1.00 97.62 116 ALA A CA 1
ATOM 955 C C . ALA A 1 116 ? 4.975 -0.013 18.327 1.00 97.62 116 ALA A C 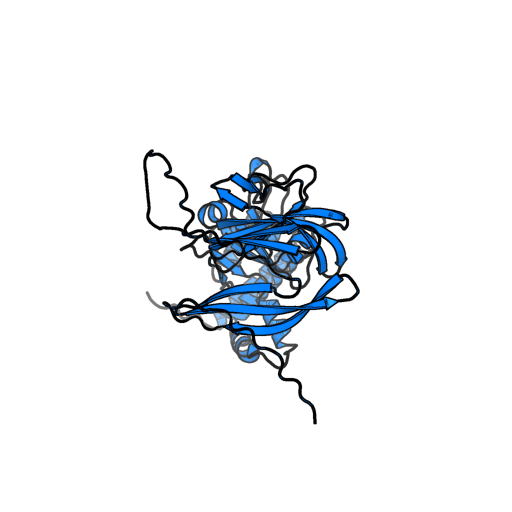1
ATOM 957 O O . ALA A 1 116 ? 5.959 -0.748 18.240 1.00 97.62 116 ALA A O 1
ATOM 958 N N . GLN A 1 117 ? 4.663 0.613 19.462 1.00 97.75 117 GLN A N 1
ATOM 959 C CA . GLN A 1 117 ? 5.467 0.610 20.681 1.00 97.75 117 GLN A CA 1
ATOM 960 C C . GLN A 1 117 ? 4.818 -0.253 21.766 1.00 97.75 117 GLN A C 1
ATOM 962 O O . GLN A 1 117 ? 3.600 -0.222 21.960 1.00 97.75 117 GLN A O 1
ATOM 967 N N . SER A 1 118 ? 5.644 -0.974 22.527 1.00 98.06 118 SER A N 1
ATOM 968 C CA . SER A 1 118 ? 5.199 -1.705 23.718 1.00 98.06 118 SER A CA 1
ATOM 969 C C . SER A 1 118 ? 4.500 -0.770 24.712 1.00 98.06 118 SER A C 1
ATOM 971 O O . SER A 1 118 ? 4.928 0.362 24.933 1.00 98.06 118 SER A O 1
ATOM 973 N N . GLY A 1 119 ? 3.418 -1.245 25.321 1.00 97.75 119 GLY A N 1
ATOM 974 C CA . GLY A 1 119 ? 2.569 -0.499 26.249 1.00 97.75 119 GLY A CA 1
ATOM 975 C C . GLY A 1 119 ? 1.510 0.387 25.586 1.00 97.75 119 GLY A C 1
ATOM 976 O O . GLY A 1 119 ? 0.572 0.800 26.268 1.00 97.75 119 GLY A O 1
ATOM 977 N N . SER A 1 120 ? 1.616 0.650 24.281 1.00 98.19 120 SER A N 1
ATOM 978 C CA . SER A 1 120 ? 0.679 1.515 23.555 1.00 98.19 120 SER A CA 1
ATOM 979 C C . SER A 1 120 ? -0.541 0.741 23.053 1.00 98.19 120 SER A C 1
ATOM 981 O O . SER A 1 120 ? -0.514 -0.484 22.900 1.00 98.19 120 SER A O 1
ATOM 983 N N . THR A 1 121 ? -1.634 1.466 22.807 1.00 98.25 121 THR A N 1
ATOM 984 C CA . THR A 1 121 ? -2.879 0.895 22.279 1.00 98.25 121 THR A CA 1
ATOM 985 C C . THR A 1 121 ? -3.133 1.408 20.871 1.00 98.25 121 THR A C 1
ATOM 987 O O . THR A 1 121 ? -3.018 2.601 20.590 1.00 98.25 121 THR A O 1
ATOM 990 N N . TYR A 1 122 ? -3.514 0.497 19.985 1.00 98.44 122 TYR A N 1
ATOM 991 C CA . TYR A 1 122 ? -3.768 0.776 18.581 1.00 98.44 122 TYR A CA 1
ATOM 992 C C . TYR A 1 122 ? -5.158 0.298 18.203 1.00 98.44 122 TYR A C 1
ATOM 994 O O . TYR A 1 122 ? -5.597 -0.764 18.634 1.00 98.44 122 TYR A O 1
ATOM 1002 N N . GLN A 1 123 ? -5.844 1.058 17.361 1.00 98.50 123 GLN A N 1
ATOM 1003 C CA . GLN A 1 123 ? -7.049 0.598 16.699 1.00 98.50 123 GLN A CA 1
ATOM 1004 C C . GLN A 1 123 ? -6.686 -0.018 15.353 1.00 98.50 123 GLN A C 1
ATOM 1006 O O . GLN A 1 123 ? -6.043 0.623 14.518 1.00 98.50 123 GLN A O 1
ATOM 1011 N N . VAL A 1 124 ? -7.133 -1.251 15.143 1.00 98.69 124 VAL A N 1
ATOM 1012 C CA . VAL A 1 124 ? -6.978 -2.009 13.905 1.00 98.69 124 VAL A CA 1
ATOM 1013 C C . VAL A 1 124 ? -8.290 -1.954 13.139 1.00 98.69 124 VAL A C 1
ATOM 1015 O O . VAL A 1 124 ? -9.350 -2.293 13.667 1.00 98.69 124 VAL A O 1
ATOM 1018 N N . GLY A 1 125 ? -8.237 -1.505 11.891 1.00 98.56 125 GLY A N 1
ATOM 1019 C CA . GLY A 1 125 ? -9.359 -1.527 10.962 1.00 98.56 125 GLY A CA 1
ATOM 1020 C C . GLY A 1 125 ? -9.173 -2.644 9.950 1.00 98.56 125 GLY A C 1
ATOM 1021 O O . GLY A 1 125 ? -8.110 -2.732 9.333 1.00 98.56 125 GLY A O 1
ATOM 1022 N N . VAL A 1 126 ? -10.206 -3.465 9.770 1.00 98.62 126 VAL A N 1
ATOM 1023 C CA . VAL A 1 126 ? -10.231 -4.569 8.807 1.00 98.62 126 VAL A CA 1
ATOM 1024 C C . VAL A 1 126 ? -11.093 -4.167 7.621 1.00 98.62 126 VAL A C 1
ATOM 1026 O O . VAL A 1 126 ? -12.317 -4.046 7.718 1.00 98.62 126 VAL A O 1
ATOM 1029 N N . PHE A 1 127 ? -10.452 -3.942 6.483 1.00 98.69 127 PHE A N 1
ATOM 1030 C CA . PHE A 1 127 ? -11.085 -3.497 5.250 1.00 98.69 127 PHE A CA 1
ATOM 1031 C C . PHE A 1 127 ? -11.136 -4.629 4.236 1.00 98.69 127 PHE A C 1
ATOM 1033 O O . PHE A 1 127 ? -10.190 -5.398 4.115 1.00 98.69 127 PHE A O 1
ATOM 1040 N N . GLN A 1 128 ? -12.216 -4.705 3.471 1.00 98.25 128 GLN A N 1
ATOM 1041 C CA . GLN A 1 128 ? -12.371 -5.677 2.388 1.00 98.25 128 GLN A CA 1
ATOM 1042 C C . GLN A 1 128 ? -13.039 -5.005 1.187 1.00 98.25 128 GLN A C 1
ATOM 1044 O O . GLN A 1 128 ? -13.773 -4.020 1.364 1.00 98.25 128 GLN A O 1
ATOM 1049 N N . PRO A 1 129 ? -12.830 -5.514 -0.038 1.00 98.31 129 PRO A N 1
ATOM 1050 C CA . PRO A 1 129 ? -13.720 -5.221 -1.149 1.00 98.31 129 PRO A CA 1
ATOM 1051 C C . PRO A 1 129 ? -15.182 -5.527 -0.780 1.00 98.31 129 PRO A C 1
ATOM 1053 O O . PRO A 1 129 ? -15.472 -6.490 -0.073 1.00 98.31 129 PRO A O 1
ATOM 1056 N N . ARG A 1 130 ? -16.105 -4.683 -1.235 1.00 97.75 130 ARG A N 1
ATOM 1057 C CA . ARG A 1 130 ? -17.551 -4.871 -1.087 1.00 97.75 130 ARG A CA 1
ATOM 1058 C C . ARG A 1 130 ? -18.013 -6.053 -1.932 1.00 97.75 130 ARG A C 1
ATOM 1060 O O . ARG A 1 130 ? -17.388 -6.389 -2.938 1.00 97.75 130 ARG A O 1
ATOM 1067 N N . ASP A 1 131 ? -19.153 -6.620 -1.560 1.00 96.31 131 ASP A N 1
ATOM 1068 C CA . ASP A 1 131 ? -19.735 -7.741 -2.294 1.00 96.31 131 ASP A CA 1
ATOM 1069 C C . ASP A 1 131 ? -19.987 -7.358 -3.760 1.00 96.31 131 ASP A C 1
ATOM 1071 O O . ASP A 1 131 ? -20.472 -6.265 -4.062 1.00 96.31 131 ASP A O 1
ATOM 1075 N N . GLY A 1 132 ? -19.604 -8.246 -4.678 1.00 96.25 132 GLY A N 1
ATOM 1076 C CA . GLY A 1 132 ? -19.698 -8.015 -6.124 1.00 96.25 132 GLY A CA 1
ATOM 1077 C C . GLY A 1 132 ? -18.598 -7.129 -6.724 1.00 96.25 132 GLY A C 1
ATOM 1078 O O . GLY A 1 132 ? -18.503 -7.043 -7.948 1.00 96.25 132 GLY A O 1
ATOM 1079 N N . TYR A 1 133 ? -17.728 -6.521 -5.912 1.00 97.12 133 TYR A N 1
ATOM 1080 C CA . TYR A 1 133 ? -16.582 -5.761 -6.406 1.00 97.12 133 TYR A CA 1
ATOM 1081 C C . TYR A 1 133 ? -15.319 -6.621 -6.470 1.00 97.12 133 TYR A C 1
ATOM 1083 O O . TYR A 1 133 ? -15.030 -7.436 -5.594 1.00 97.12 133 TYR A O 1
ATOM 1091 N N . ARG A 1 134 ? -14.532 -6.399 -7.526 1.00 96.69 134 ARG A N 1
ATOM 1092 C CA . ARG A 1 134 ? -13.193 -6.964 -7.701 1.00 96.69 134 ARG A CA 1
ATOM 1093 C C . ARG A 1 134 ? -12.210 -5.812 -7.807 1.00 96.69 134 ARG A C 1
ATOM 1095 O O . ARG A 1 134 ? -12.328 -5.000 -8.720 1.00 96.69 134 ARG A O 1
ATOM 1102 N N . LEU A 1 135 ? -11.261 -5.749 -6.884 1.00 97.00 135 LEU A N 1
ATOM 1103 C CA . LEU A 1 135 ? -10.220 -4.731 -6.869 1.00 97.00 135 LEU A CA 1
ATOM 1104 C C . LEU A 1 135 ? -9.024 -5.229 -7.681 1.00 97.00 135 LEU A C 1
ATOM 1106 O O . LEU A 1 135 ? -8.345 -6.162 -7.251 1.00 97.00 135 LEU A O 1
ATOM 1110 N N . LEU A 1 136 ? -8.781 -4.632 -8.849 1.00 97.25 136 LEU A N 1
ATOM 1111 C CA . LEU A 1 136 ? -7.574 -4.912 -9.627 1.00 97.25 136 LEU A CA 1
ATOM 1112 C C . LEU A 1 136 ? -6.367 -4.281 -8.925 1.00 97.25 136 LEU A C 1
ATOM 1114 O O . LEU A 1 136 ? -6.395 -3.084 -8.631 1.00 97.25 136 LEU A O 1
ATOM 1118 N N . SER A 1 137 ? -5.329 -5.084 -8.684 1.00 97.88 137 SER A N 1
ATOM 1119 C CA . SER A 1 137 ? -4.071 -4.650 -8.081 1.00 97.88 137 SER A CA 1
ATOM 1120 C C . SER A 1 137 ? -2.870 -5.015 -8.940 1.00 97.88 137 SER A C 1
ATOM 1122 O O . SER A 1 137 ? -2.708 -6.183 -9.298 1.00 97.88 137 SER A O 1
ATOM 1124 N N . THR A 1 138 ? -1.994 -4.044 -9.194 1.00 97.25 138 THR A N 1
ATOM 1125 C CA . THR A 1 138 ? -0.657 -4.274 -9.752 1.00 97.25 138 THR A CA 1
ATOM 1126 C C . THR A 1 138 ? 0.265 -4.751 -8.638 1.00 97.25 138 THR A C 1
ATOM 1128 O O . THR A 1 138 ? 0.334 -4.129 -7.579 1.00 97.25 138 THR A O 1
ATOM 1131 N N . LEU A 1 139 ? 0.969 -5.853 -8.870 1.00 96.44 139 LEU A N 1
ATOM 1132 C CA . LEU A 1 139 ? 1.887 -6.463 -7.918 1.00 96.44 139 LEU A CA 1
ATOM 1133 C C . LEU A 1 139 ? 3.319 -6.011 -8.216 1.00 96.44 139 LEU A C 1
ATOM 1135 O O . LEU A 1 139 ? 3.830 -6.272 -9.303 1.00 96.44 139 LEU A O 1
ATOM 1139 N N . ILE A 1 140 ? 3.964 -5.371 -7.245 1.00 96.56 140 ILE A N 1
ATOM 1140 C CA . ILE A 1 140 ? 5.362 -4.930 -7.326 1.00 96.56 140 ILE A CA 1
ATOM 1141 C C . ILE A 1 140 ? 6.235 -5.896 -6.530 1.00 96.56 140 ILE A C 1
ATOM 1143 O O . ILE A 1 140 ? 5.954 -6.149 -5.362 1.00 96.56 140 ILE A O 1
ATOM 1147 N N . GLY A 1 141 ? 7.304 -6.416 -7.125 1.00 93.12 141 GLY A N 1
ATOM 1148 C CA . GLY A 1 141 ? 8.315 -7.227 -6.430 1.00 93.12 141 GLY A CA 1
ATOM 1149 C C . GLY A 1 141 ? 7.986 -8.708 -6.295 1.00 93.12 141 GLY A C 1
ATOM 1150 O O . GLY A 1 141 ? 8.788 -9.475 -5.763 1.00 93.12 141 GLY A O 1
ATOM 1151 N N . ILE A 1 142 ? 6.847 -9.151 -6.832 1.00 88.12 142 ILE A N 1
ATOM 1152 C CA . ILE A 1 142 ? 6.530 -10.582 -6.918 1.00 88.12 142 ILE A CA 1
ATOM 1153 C C . ILE A 1 142 ? 7.520 -11.296 -7.834 1.00 88.12 142 ILE A C 1
ATOM 1155 O O . ILE A 1 142 ? 7.908 -12.422 -7.533 1.00 88.12 142 ILE A O 1
ATOM 1159 N N . SER A 1 143 ? 7.985 -10.654 -8.913 1.00 86.50 143 SER A N 1
ATOM 1160 C CA . SER A 1 143 ? 8.953 -11.293 -9.811 1.00 86.50 143 SER A CA 1
ATOM 1161 C C . SER A 1 143 ? 10.252 -11.628 -9.080 1.00 86.50 143 SER A C 1
ATOM 1163 O O . SER A 1 143 ? 10.858 -12.661 -9.348 1.00 86.50 143 SER A O 1
ATOM 1165 N N . GLU A 1 144 ? 10.672 -10.763 -8.154 1.00 85.75 144 GLU A N 1
ATOM 1166 C CA . GLU A 1 144 ? 11.885 -10.954 -7.359 1.00 85.75 144 GLU A CA 1
ATOM 1167 C C . GLU A 1 144 ? 11.684 -12.066 -6.331 1.00 85.75 144 GLU A C 1
ATOM 1169 O O . GLU A 1 144 ? 12.531 -12.947 -6.198 1.00 85.75 144 GLU A O 1
ATOM 1174 N N . GLN A 1 145 ? 10.534 -12.076 -5.649 1.00 84.19 145 GLN A N 1
ATOM 1175 C CA . GLN A 1 145 ? 10.194 -13.140 -4.709 1.00 84.19 145 GLN A CA 1
ATOM 1176 C C . GLN A 1 145 ? 10.163 -14.510 -5.401 1.00 84.19 145 GLN A C 1
ATOM 1178 O O . GLN A 1 145 ? 10.753 -15.462 -4.892 1.00 84.19 145 GLN A O 1
ATOM 1183 N N . LEU A 1 146 ? 9.522 -14.604 -6.570 1.00 81.50 146 LEU A N 1
ATOM 1184 C CA . LEU A 1 146 ? 9.477 -15.834 -7.362 1.00 81.50 146 LEU A CA 1
ATOM 1185 C C . LEU A 1 146 ? 10.883 -16.275 -7.776 1.00 81.50 146 LEU A C 1
ATOM 1187 O O . LEU A 1 146 ? 11.242 -17.427 -7.558 1.00 81.50 146 LEU A O 1
ATOM 1191 N N . TYR A 1 147 ? 11.713 -15.354 -8.269 1.00 80.12 147 TYR A N 1
ATOM 1192 C CA . TYR A 1 147 ? 13.100 -15.654 -8.628 1.00 80.12 147 TYR A CA 1
ATOM 1193 C C . TYR A 1 147 ? 13.932 -16.151 -7.435 1.00 80.12 147 TYR A C 1
ATOM 1195 O O . TYR A 1 147 ? 14.735 -17.075 -7.575 1.00 80.12 147 TYR A O 1
ATOM 1203 N N . ASN A 1 148 ? 13.743 -15.577 -6.246 1.00 78.56 148 ASN A N 1
ATOM 1204 C CA . ASN A 1 148 ? 14.450 -16.013 -5.042 1.00 78.56 148 ASN A CA 1
ATOM 1205 C C . ASN A 1 148 ? 13.987 -17.403 -4.576 1.00 78.56 148 ASN A C 1
ATOM 1207 O O . ASN A 1 148 ? 14.826 -18.224 -4.209 1.00 78.56 148 ASN A O 1
ATOM 1211 N N . LEU A 1 149 ? 12.682 -17.694 -4.640 1.00 72.50 149 LEU A N 1
ATOM 1212 C CA . LEU A 1 149 ? 12.130 -19.025 -4.347 1.00 72.50 149 LEU A CA 1
ATOM 1213 C C . LEU A 1 149 ? 12.586 -20.083 -5.363 1.00 72.50 149 LEU A C 1
ATOM 1215 O O . LEU A 1 149 ? 12.746 -21.247 -5.013 1.00 72.50 149 LEU A O 1
ATOM 1219 N N . GLU A 1 150 ? 12.799 -19.692 -6.618 1.00 67.88 150 GLU A N 1
ATOM 1220 C CA . GLU A 1 150 ? 13.304 -20.568 -7.680 1.00 67.88 150 GLU A CA 1
ATOM 1221 C C . GLU A 1 150 ? 14.782 -20.932 -7.481 1.00 67.88 150 GLU A C 1
ATOM 1223 O O . GLU A 1 150 ? 15.162 -22.080 -7.706 1.00 67.88 150 GLU A O 1
ATOM 1228 N N . ASN A 1 151 ? 15.610 -19.975 -7.047 1.00 65.38 151 ASN A N 1
ATOM 1229 C CA . ASN A 1 151 ? 17.043 -20.195 -6.810 1.00 65.38 151 ASN A CA 1
ATOM 1230 C C . ASN A 1 151 ? 17.354 -20.790 -5.428 1.00 65.38 151 ASN A C 1
ATOM 1232 O O . ASN A 1 151 ? 18.430 -21.350 -5.237 1.00 65.38 151 ASN A O 1
ATOM 1236 N N . ASN A 1 152 ? 16.405 -20.716 -4.492 1.00 61.09 152 ASN A N 1
ATOM 1237 C CA . ASN A 1 152 ? 16.402 -21.462 -3.236 1.00 61.09 152 ASN A CA 1
ATOM 1238 C C . ASN A 1 152 ? 15.139 -22.329 -3.163 1.00 61.09 152 ASN A C 1
ATOM 1240 O O . ASN A 1 152 ? 14.242 -22.035 -2.366 1.00 61.09 152 ASN A O 1
ATOM 1244 N N . PRO A 1 153 ? 15.033 -23.380 -3.999 1.00 55.56 153 PRO A N 1
ATOM 1245 C CA . PRO A 1 153 ? 13.845 -24.208 -4.034 1.00 55.56 153 PRO A CA 1
ATOM 1246 C C . PRO A 1 153 ? 13.700 -24.909 -2.686 1.00 55.56 153 PRO A C 1
ATOM 1248 O O . PRO A 1 153 ? 14.377 -25.894 -2.391 1.00 55.56 153 PRO A O 1
ATOM 1251 N N . LEU A 1 154 ? 12.770 -24.421 -1.865 1.00 49.91 154 LEU A N 1
ATOM 1252 C CA . LEU A 1 154 ? 12.154 -25.282 -0.868 1.00 49.91 154 LEU A CA 1
ATOM 1253 C C . LEU A 1 154 ? 11.596 -26.501 -1.629 1.00 49.91 154 LEU A C 1
ATOM 1255 O O . LEU A 1 154 ? 11.017 -26.312 -2.705 1.00 49.91 154 LEU A O 1
ATOM 1259 N N . PRO A 1 155 ? 11.755 -27.733 -1.116 1.00 46.91 155 PRO A N 1
ATOM 1260 C CA . PRO A 1 155 ? 11.554 -28.982 -1.868 1.00 46.91 155 PRO A CA 1
ATOM 1261 C C . PRO A 1 155 ? 10.124 -29.262 -2.390 1.00 46.91 155 PRO A C 1
ATOM 1263 O O . PRO A 1 155 ? 9.843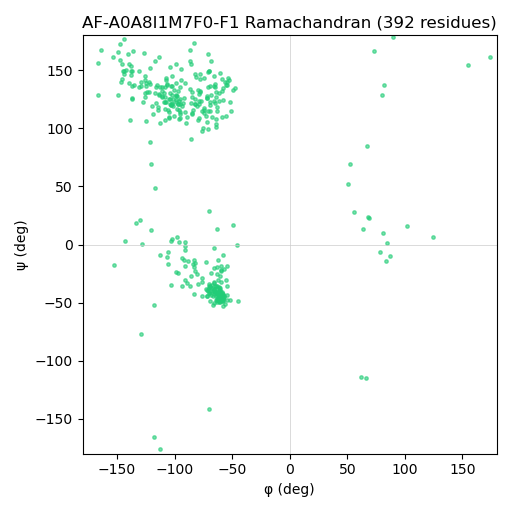 -30.375 -2.822 1.00 46.91 155 PRO A O 1
ATOM 1266 N N . PHE A 1 156 ? 9.213 -28.282 -2.386 1.00 42.53 156 PHE A N 1
ATOM 1267 C CA . PHE A 1 156 ? 7.776 -28.474 -2.594 1.00 42.53 156 PHE A CA 1
ATOM 1268 C C . PHE A 1 156 ? 7.095 -27.505 -3.580 1.00 42.53 156 PHE A C 1
ATOM 1270 O O . PHE A 1 156 ? 5.872 -27.400 -3.551 1.00 42.53 156 PHE A O 1
ATOM 1277 N N . THR A 1 157 ? 7.808 -26.795 -4.469 1.00 49.97 157 THR A N 1
ATOM 1278 C CA . THR A 1 157 ? 7.133 -25.897 -5.437 1.00 49.97 157 THR A CA 1
ATOM 1279 C C . THR A 1 157 ? 7.482 -26.179 -6.901 1.00 49.97 157 THR A C 1
ATOM 1281 O O . THR A 1 157 ? 8.640 -26.348 -7.267 1.00 49.97 157 THR A O 1
ATOM 1284 N N . ASN A 1 158 ? 6.455 -26.173 -7.765 1.00 52.78 158 ASN A N 1
ATOM 1285 C CA . ASN A 1 158 ? 6.540 -26.266 -9.235 1.00 52.78 158 ASN A CA 1
ATOM 1286 C C . ASN A 1 158 ? 7.130 -24.991 -9.891 1.00 52.78 158 ASN A C 1
ATOM 1288 O O . ASN A 1 158 ? 6.804 -24.652 -11.030 1.00 52.78 158 ASN A O 1
ATOM 1292 N N . SER A 1 159 ? 7.991 -24.261 -9.182 1.00 56.34 159 SER A N 1
ATOM 1293 C CA . SER A 1 159 ? 8.531 -22.953 -9.578 1.00 56.34 159 SER A CA 1
ATOM 1294 C C . SER A 1 159 ? 9.426 -23.013 -10.828 1.00 56.34 159 SER A C 1
ATOM 1296 O O . SER A 1 159 ? 9.558 -22.040 -11.562 1.00 56.34 159 SER A O 1
ATOM 1298 N N . GLN A 1 160 ? 9.960 -24.191 -11.166 1.00 57.97 160 GLN A N 1
ATOM 1299 C CA . GLN A 1 160 ? 10.849 -24.381 -12.319 1.00 57.97 160 GLN A CA 1
ATOM 1300 C C . GLN A 1 160 ? 10.203 -24.096 -13.689 1.00 57.97 160 GLN A C 1
ATOM 1302 O O . GLN A 1 160 ? 10.925 -23.800 -14.647 1.00 57.97 160 GLN A O 1
ATOM 1307 N N . ILE A 1 161 ? 8.873 -24.210 -13.811 1.00 59.09 161 ILE A N 1
ATOM 1308 C CA . ILE A 1 161 ? 8.156 -23.963 -15.076 1.00 59.09 161 ILE A CA 1
ATOM 1309 C C . ILE A 1 161 ? 8.138 -22.460 -15.386 1.00 59.09 161 ILE A C 1
ATOM 1311 O O . ILE A 1 161 ? 8.486 -22.063 -16.499 1.00 59.09 161 ILE A O 1
ATOM 1315 N N . TYR A 1 162 ? 7.861 -21.624 -14.381 1.00 63.16 162 TYR A N 1
ATOM 1316 C CA . TYR A 1 162 ? 7.872 -20.167 -14.523 1.00 63.16 162 TYR A CA 1
ATOM 1317 C C . TYR A 1 162 ? 9.261 -19.643 -14.924 1.00 63.16 162 TYR A C 1
ATOM 1319 O O . TYR A 1 162 ? 9.378 -18.843 -15.852 1.00 63.16 162 TYR A O 1
ATOM 1327 N N . HIS A 1 163 ? 10.342 -20.161 -14.334 1.00 65.06 163 HIS A N 1
ATOM 1328 C CA . HIS A 1 163 ? 11.708 -19.742 -14.674 1.00 65.06 163 HIS A CA 1
ATOM 1329 C C . HIS A 1 163 ? 12.072 -19.950 -16.159 1.00 65.06 163 HIS A C 1
ATOM 1331 O O . HIS A 1 163 ? 12.715 -19.096 -16.783 1.00 65.06 163 HIS A O 1
ATOM 1337 N N . ARG A 1 164 ? 11.674 -21.087 -16.747 1.00 66.12 164 ARG A N 1
ATOM 1338 C CA . ARG A 1 164 ? 12.022 -21.438 -18.137 1.00 66.12 164 ARG A CA 1
ATOM 1339 C C . ARG A 1 164 ? 11.322 -20.534 -19.152 1.00 66.12 164 ARG A C 1
ATOM 1341 O O . ARG A 1 164 ? 11.959 -20.082 -20.106 1.00 66.12 164 ARG A O 1
ATOM 1348 N N . GLU A 1 165 ? 10.049 -20.233 -18.928 1.00 68.31 165 GLU A N 1
ATOM 1349 C CA . GLU A 1 165 ? 9.269 -19.357 -19.811 1.00 68.31 165 GLU A CA 1
ATOM 1350 C C . GLU A 1 165 ? 9.700 -17.890 -19.691 1.00 68.31 165 GLU A C 1
ATOM 1352 O O . GLU A 1 165 ? 9.843 -17.195 -20.698 1.00 68.31 165 GLU A O 1
ATOM 1357 N N . PHE A 1 166 ? 10.011 -17.424 -18.478 1.00 70.31 166 PHE A N 1
ATOM 1358 C CA . PHE A 1 166 ? 10.442 -16.041 -18.271 1.00 70.31 166 PHE A CA 1
ATOM 1359 C C . PHE A 1 166 ? 11.829 -15.744 -18.849 1.00 70.31 166 PHE A C 1
ATOM 1361 O O . PHE A 1 166 ? 12.054 -14.647 -19.356 1.00 70.31 166 PHE A O 1
ATOM 1368 N N . ASN A 1 167 ? 12.770 -16.691 -18.790 1.00 72.62 167 ASN A N 1
ATOM 1369 C CA . ASN A 1 167 ? 14.130 -16.452 -19.283 1.00 72.62 167 ASN A CA 1
ATOM 1370 C C . ASN A 1 167 ? 14.272 -16.594 -20.800 1.00 72.62 167 ASN A C 1
ATOM 1372 O O . ASN A 1 167 ? 15.178 -15.996 -21.386 1.00 72.62 167 ASN A O 1
ATOM 1376 N N . SER A 1 168 ? 13.396 -17.372 -21.437 1.00 79.44 168 SER A N 1
ATOM 1377 C CA . SER A 1 168 ? 13.419 -17.584 -22.888 1.00 79.44 168 SER A CA 1
ATOM 1378 C C . SER A 1 168 ? 12.737 -16.459 -23.675 1.00 79.44 168 SER A C 1
ATOM 1380 O O . SER A 1 168 ? 12.991 -16.317 -24.869 1.00 79.44 168 SER A O 1
ATOM 1382 N N . ASN A 1 169 ? 11.938 -15.612 -23.018 1.00 85.50 169 ASN A N 1
ATOM 1383 C CA . ASN A 1 169 ? 11.195 -14.531 -23.658 1.00 85.50 169 ASN A CA 1
ATOM 1384 C C . ASN A 1 169 ? 11.692 -13.142 -23.205 1.00 85.50 169 ASN A C 1
ATOM 1386 O O . ASN A 1 169 ? 11.590 -12.767 -22.033 1.00 85.50 169 ASN A O 1
ATOM 1390 N N . MET A 1 170 ? 12.202 -12.345 -24.152 1.00 88.62 170 MET A N 1
ATOM 1391 C CA . MET A 1 170 ? 12.739 -11.001 -23.883 1.00 88.62 170 MET A CA 1
ATOM 1392 C C . MET A 1 170 ? 11.711 -10.039 -23.282 1.00 88.62 170 MET A C 1
ATOM 1394 O O . MET A 1 170 ? 12.076 -9.216 -22.441 1.00 88.62 170 MET A O 1
ATOM 1398 N N . HIS A 1 171 ? 10.435 -10.181 -23.636 1.00 87.69 171 HIS A N 1
ATOM 1399 C CA . HIS A 1 171 ? 9.359 -9.362 -23.089 1.00 87.69 171 HIS A CA 1
ATOM 1400 C C . HIS A 1 171 ? 9.217 -9.546 -21.569 1.00 87.69 171 HIS A C 1
ATOM 1402 O O . HIS A 1 171 ? 9.123 -8.576 -20.808 1.00 87.69 171 HIS A O 1
ATOM 1408 N N . TYR A 1 172 ? 9.268 -10.797 -21.101 1.00 86.44 172 TYR A N 1
ATOM 1409 C CA . TYR A 1 172 ? 9.204 -11.116 -19.675 1.00 86.44 172 TYR A CA 1
ATOM 1410 C C . TYR A 1 172 ? 10.467 -10.683 -18.933 1.00 86.44 172 TYR A C 1
ATOM 1412 O O . TYR A 1 172 ? 10.373 -10.151 -17.827 1.00 86.44 172 TYR A O 1
ATOM 1420 N N . ARG A 1 173 ? 11.646 -10.820 -19.554 1.00 89.50 173 ARG A N 1
ATOM 1421 C CA . ARG A 1 173 ? 12.902 -10.292 -18.992 1.00 89.50 173 ARG A CA 1
ATOM 1422 C C . ARG A 1 173 ? 12.861 -8.777 -18.815 1.00 89.50 173 ARG A C 1
ATOM 1424 O O . ARG A 1 173 ? 13.313 -8.279 -17.789 1.00 89.50 173 ARG A O 1
ATOM 1431 N N . ARG A 1 174 ? 12.304 -8.054 -19.790 1.00 92.62 174 ARG A N 1
ATOM 1432 C CA . ARG A 1 174 ? 12.113 -6.599 -19.729 1.00 92.62 174 ARG A CA 1
ATOM 1433 C C . ARG A 1 174 ? 11.161 -6.208 -18.598 1.00 92.62 174 ARG A C 1
ATOM 1435 O O . ARG A 1 174 ? 11.502 -5.346 -17.795 1.00 92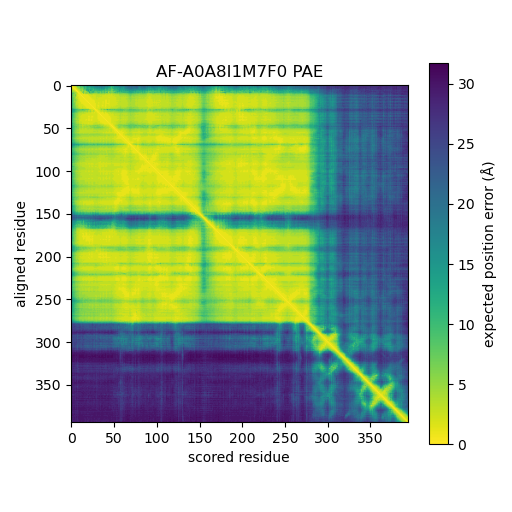.62 174 ARG A O 1
ATOM 1442 N N . SER A 1 175 ? 10.021 -6.894 -18.493 1.00 91.50 175 SER A N 1
ATOM 1443 C CA . SER A 1 175 ? 9.039 -6.677 -17.419 1.00 91.50 175 SER A CA 1
ATOM 1444 C C . SER A 1 175 ? 9.646 -6.929 -16.038 1.00 91.50 175 SER A C 1
ATOM 1446 O O . SER A 1 175 ? 9.495 -6.108 -15.140 1.00 91.50 175 SER A O 1
ATOM 1448 N N . ARG A 1 176 ? 10.419 -8.011 -15.888 1.00 90.81 176 ARG A N 1
ATOM 1449 C CA . ARG A 1 176 ? 11.136 -8.341 -14.649 1.00 90.81 176 ARG A CA 1
ATOM 1450 C C . ARG A 1 176 ? 12.201 -7.303 -14.294 1.00 90.81 176 ARG A C 1
ATOM 1452 O O . ARG A 1 176 ? 12.290 -6.912 -13.138 1.00 90.81 176 ARG A O 1
ATOM 1459 N N . LEU A 1 177 ? 12.991 -6.846 -15.270 1.00 94.12 177 LEU A N 1
ATOM 1460 C CA . LEU A 1 177 ? 13.994 -5.795 -15.061 1.00 94.12 177 LEU A CA 1
ATOM 1461 C C . LEU A 1 177 ? 13.346 -4.517 -14.512 1.00 94.12 177 LEU A C 1
ATOM 1463 O O . LEU A 1 177 ? 13.850 -3.928 -13.556 1.00 94.12 177 LEU A O 1
ATOM 1467 N N . PHE A 1 178 ? 12.221 -4.111 -15.101 1.00 95.75 178 PHE A N 1
ATOM 1468 C CA . PHE A 1 178 ? 11.486 -2.939 -14.645 1.00 95.75 178 PHE A CA 1
ATOM 1469 C C . PHE A 1 178 ? 10.847 -3.150 -13.263 1.00 95.75 178 PHE A C 1
ATOM 1471 O O . PHE A 1 178 ? 10.987 -2.286 -12.399 1.00 95.75 178 PHE A O 1
ATOM 1478 N N . ASP A 1 179 ? 10.226 -4.307 -13.013 1.00 95.31 179 ASP A N 1
ATOM 1479 C CA . ASP A 1 179 ? 9.670 -4.659 -11.697 1.00 95.31 179 ASP A CA 1
ATOM 1480 C C . ASP A 1 179 ? 10.746 -4.620 -10.602 1.00 95.31 179 ASP A C 1
ATOM 1482 O O . ASP A 1 179 ? 10.525 -4.039 -9.542 1.00 95.31 179 ASP A O 1
ATOM 1486 N N . TYR A 1 180 ? 11.947 -5.146 -10.867 1.00 95.00 180 TYR A N 1
ATOM 1487 C CA . TYR A 1 180 ? 13.066 -5.110 -9.916 1.00 95.00 180 TYR A CA 1
ATOM 1488 C C . TYR A 1 180 ? 13.495 -3.680 -9.604 1.00 95.00 180 TYR A C 1
ATOM 1490 O O . TYR A 1 180 ? 13.671 -3.329 -8.438 1.00 95.00 180 TYR A O 1
ATOM 1498 N N . PHE A 1 181 ? 13.628 -2.847 -10.638 1.00 96.69 181 PHE A N 1
ATOM 1499 C CA . PHE A 1 181 ? 13.961 -1.437 -10.469 1.00 96.69 181 PHE A CA 1
ATOM 1500 C C . PHE A 1 181 ? 12.926 -0.719 -9.593 1.00 96.69 181 PHE A C 1
ATOM 1502 O O . PHE A 1 181 ? 13.287 -0.059 -8.622 1.00 96.69 181 PHE A O 1
ATOM 1509 N N . ILE A 1 182 ? 11.632 -0.884 -9.874 1.00 97.31 182 ILE A N 1
ATOM 1510 C CA . ILE A 1 182 ? 10.577 -0.259 -9.069 1.00 97.31 182 ILE A CA 1
ATOM 1511 C C . ILE A 1 182 ? 10.562 -0.819 -7.640 1.00 97.31 182 ILE A C 1
ATOM 1513 O O . ILE A 1 182 ? 10.446 -0.053 -6.682 1.00 97.31 182 ILE A O 1
ATOM 1517 N N . THR A 1 183 ? 10.741 -2.129 -7.475 1.00 96.12 183 THR A N 1
ATOM 1518 C CA . THR A 1 183 ? 10.790 -2.800 -6.165 1.00 96.12 183 THR A CA 1
ATOM 1519 C C . THR A 1 183 ? 11.898 -2.244 -5.278 1.00 96.12 183 THR A C 1
ATOM 1521 O O . THR A 1 183 ? 11.661 -1.998 -4.095 1.00 96.12 183 THR A O 1
ATOM 1524 N N . GLU A 1 184 ? 13.077 -1.969 -5.843 1.00 95.50 184 GLU A N 1
ATOM 1525 C CA . GLU A 1 184 ? 14.195 -1.323 -5.145 1.00 95.50 184 GLU A CA 1
ATOM 1526 C C . GLU A 1 184 ? 13.754 0.007 -4.507 1.00 95.50 184 GLU A C 1
ATOM 1528 O O . GLU A 1 184 ? 13.960 0.240 -3.312 1.00 95.50 184 GLU A O 1
ATOM 1533 N N . HIS A 1 185 ? 13.051 0.851 -5.267 1.00 96.44 185 HIS A N 1
ATOM 1534 C CA . HIS A 1 185 ? 12.537 2.127 -4.767 1.00 96.44 185 HIS A CA 1
ATOM 1535 C C . HIS A 1 185 ? 11.394 1.952 -3.753 1.00 96.44 185 HIS A C 1
ATOM 1537 O O . HIS A 1 185 ? 11.329 2.686 -2.761 1.00 96.44 185 HIS A O 1
ATOM 1543 N N . PHE A 1 186 ? 10.526 0.951 -3.932 1.00 96.50 186 PHE A N 1
ATOM 1544 C CA . PHE A 1 186 ? 9.486 0.612 -2.954 1.00 96.50 186 PHE A CA 1
ATOM 1545 C C . PHE A 1 186 ? 10.041 0.036 -1.645 1.00 96.50 186 PHE A C 1
ATOM 1547 O O . PHE A 1 186 ? 9.402 0.204 -0.610 1.00 96.50 186 PHE A O 1
ATOM 1554 N N . ARG A 1 187 ? 11.235 -0.565 -1.648 1.00 94.44 187 ARG A N 1
ATOM 1555 C CA . ARG A 1 187 ? 11.916 -1.057 -0.436 1.00 94.44 187 ARG A CA 1
ATOM 1556 C C . ARG A 1 187 ? 12.842 -0.041 0.220 1.00 94.44 187 ARG A C 1
ATOM 1558 O O . ARG A 1 187 ? 13.177 -0.166 1.397 1.00 94.44 187 ARG A O 1
ATOM 1565 N N . LYS A 1 188 ? 13.249 0.998 -0.505 1.00 93.94 188 LYS A N 1
ATOM 1566 C CA . LYS A 1 188 ? 14.158 2.025 0.009 1.00 93.94 188 LYS A CA 1
ATOM 1567 C C . LYS A 1 188 ? 13.548 2.756 1.206 1.00 93.94 188 LYS A C 1
ATOM 1569 O O . LYS A 1 188 ? 12.476 3.353 1.095 1.00 93.94 188 LYS A O 1
ATOM 1574 N N . ARG A 1 189 ? 14.243 2.767 2.350 1.00 92.75 189 ARG A N 1
ATOM 1575 C CA . ARG A 1 189 ? 13.884 3.623 3.495 1.00 92.75 189 ARG A CA 1
ATOM 1576 C C . ARG A 1 189 ? 14.051 5.092 3.102 1.00 92.75 189 ARG A C 1
ATOM 1578 O O . ARG A 1 189 ? 15.135 5.526 2.706 1.00 92.75 189 ARG A O 1
ATOM 1585 N N . ALA A 1 190 ? 12.976 5.866 3.192 1.00 90.56 190 ALA A N 1
ATOM 1586 C CA . ALA A 1 190 ? 13.027 7.286 2.887 1.00 90.56 190 ALA A CA 1
ATOM 1587 C C . ALA A 1 190 ? 13.559 8.068 4.093 1.00 90.56 190 ALA A C 1
ATOM 1589 O O . ALA A 1 190 ? 13.008 7.982 5.184 1.00 90.56 190 ALA A O 1
ATOM 1590 N N . SER A 1 191 ? 14.615 8.855 3.890 1.00 90.56 191 SER A N 1
ATOM 1591 C CA . SER A 1 191 ? 15.104 9.829 4.872 1.00 90.56 191 SER A CA 1
ATOM 1592 C C . SER A 1 191 ? 14.790 11.269 4.465 1.00 90.56 191 SER A C 1
ATOM 1594 O O . SER A 1 191 ? 14.987 12.192 5.252 1.00 90.56 191 SER A O 1
ATOM 1596 N N . ARG A 1 192 ? 14.330 11.479 3.225 1.00 90.50 192 ARG A N 1
ATOM 1597 C CA . ARG A 1 192 ? 14.030 12.789 2.640 1.00 90.50 192 ARG A CA 1
ATOM 1598 C C . ARG A 1 192 ? 12.811 12.681 1.714 1.00 90.50 192 ARG A C 1
ATOM 1600 O O . ARG A 1 192 ? 12.657 11.631 1.091 1.00 90.50 192 ARG A O 1
ATOM 1607 N N . PRO A 1 193 ? 11.988 13.740 1.569 1.00 83.06 193 PRO A N 1
ATOM 1608 C CA . PRO A 1 193 ? 10.761 13.689 0.763 1.00 83.06 193 PRO A CA 1
ATOM 1609 C C . PRO A 1 193 ? 10.983 13.226 -0.682 1.00 83.06 193 PRO A C 1
ATOM 1611 O O . PRO A 1 193 ? 10.296 12.330 -1.158 1.00 83.06 193 PRO A O 1
ATOM 1614 N N . TYR A 1 194 ? 12.039 13.724 -1.338 1.00 88.81 194 TYR A N 1
ATOM 1615 C CA . TYR A 1 194 ? 12.337 13.369 -2.728 1.00 88.81 194 TYR A CA 1
ATOM 1616 C C . TYR A 1 194 ? 12.635 11.874 -2.947 1.00 88.81 194 TYR A C 1
ATOM 1618 O O . TYR A 1 194 ? 12.605 11.431 -4.091 1.00 88.81 194 TYR A O 1
ATOM 1626 N N . HIS A 1 195 ? 12.869 11.076 -1.894 1.00 92.94 195 HIS A N 1
ATOM 1627 C CA . HIS A 1 195 ? 13.014 9.620 -2.035 1.00 92.94 195 HIS A CA 1
ATOM 1628 C C . HIS A 1 195 ? 11.744 8.935 -2.547 1.00 92.94 195 HIS A C 1
ATOM 1630 O O . HIS A 1 195 ? 11.820 7.833 -3.082 1.00 92.94 195 HIS A O 1
ATOM 1636 N N . TYR A 1 196 ? 10.589 9.588 -2.429 1.00 95.81 196 TYR A N 1
ATOM 1637 C CA . TYR A 1 196 ? 9.331 9.072 -2.954 1.00 95.81 196 TYR A CA 1
ATOM 1638 C C . TYR A 1 196 ? 9.030 9.513 -4.383 1.00 95.81 196 TYR A C 1
ATOM 1640 O O . TYR A 1 196 ? 8.022 9.097 -4.944 1.00 95.81 196 TYR A O 1
ATOM 1648 N N . LYS A 1 197 ? 9.878 10.330 -5.018 1.00 96.00 197 LYS A N 1
ATOM 1649 C CA . LYS A 1 197 ? 9.552 10.917 -6.324 1.00 96.00 197 LYS A CA 1
ATOM 1650 C C . LYS A 1 197 ? 9.307 9.864 -7.408 1.00 96.00 197 LYS A C 1
ATOM 1652 O O . LYS A 1 197 ? 8.331 9.956 -8.151 1.00 96.00 197 LYS A O 1
ATOM 1657 N N . ILE A 1 198 ? 10.162 8.843 -7.469 1.00 97.19 198 ILE A N 1
ATOM 1658 C CA . ILE A 1 198 ? 10.039 7.731 -8.424 1.00 97.19 198 ILE A CA 1
ATOM 1659 C C . ILE A 1 198 ? 8.786 6.906 -8.123 1.00 97.19 198 ILE A C 1
ATOM 1661 O O . ILE A 1 198 ? 7.965 6.709 -9.017 1.00 97.19 198 ILE A O 1
ATOM 1665 N N . THR A 1 199 ? 8.586 6.484 -6.869 1.00 97.75 199 THR A N 1
ATOM 1666 C CA . THR A 1 199 ? 7.424 5.659 -6.497 1.00 97.75 199 THR A CA 1
ATOM 1667 C C . THR A 1 199 ? 6.108 6.414 -6.673 1.00 97.75 199 THR A C 1
ATOM 1669 O O . THR A 1 199 ? 5.130 5.823 -7.122 1.00 97.75 199 THR A O 1
ATOM 1672 N N . ASN A 1 200 ? 6.086 7.724 -6.413 1.00 97.00 200 ASN A N 1
ATOM 1673 C CA . ASN A 1 200 ? 4.908 8.569 -6.582 1.00 97.00 200 ASN A CA 1
ATOM 1674 C C . ASN A 1 200 ? 4.506 8.710 -8.044 1.00 97.00 200 ASN A C 1
ATOM 1676 O O . ASN A 1 200 ? 3.347 8.470 -8.376 1.00 97.00 200 ASN A O 1
ATOM 1680 N N . ASN A 1 201 ? 5.443 9.085 -8.919 1.00 97.44 201 ASN A N 1
ATOM 1681 C CA . ASN A 1 201 ? 5.138 9.244 -10.342 1.00 97.44 201 ASN A CA 1
ATOM 1682 C C . ASN A 1 201 ? 4.775 7.891 -10.981 1.00 97.44 201 ASN A C 1
ATOM 1684 O O . ASN A 1 201 ? 3.810 7.817 -11.740 1.00 97.44 201 ASN A O 1
ATOM 1688 N N . PHE A 1 202 ? 5.449 6.804 -10.587 1.00 97.69 202 PHE A N 1
ATOM 1689 C CA . PHE A 1 202 ? 5.062 5.458 -11.005 1.00 97.69 202 PHE A CA 1
ATOM 1690 C C . PHE A 1 202 ? 3.644 5.098 -10.536 1.00 97.69 202 PHE A C 1
ATOM 1692 O O . PHE A 1 202 ? 2.807 4.688 -11.339 1.00 97.69 202 PHE A O 1
ATOM 1699 N N . SER A 1 203 ? 3.334 5.311 -9.254 1.00 97.88 203 SER A N 1
ATOM 1700 C CA . SER A 1 203 ? 2.016 4.992 -8.693 1.00 97.88 203 SER A CA 1
ATOM 1701 C C . SER A 1 203 ? 0.897 5.792 -9.354 1.00 97.88 203 SER A C 1
ATOM 1703 O O . SER A 1 203 ? -0.176 5.251 -9.602 1.00 97.88 203 SER A O 1
ATOM 1705 N N . GLN A 1 204 ? 1.149 7.059 -9.694 1.00 96.56 204 GLN A N 1
ATOM 1706 C CA . GLN A 1 204 ? 0.205 7.878 -10.454 1.00 96.56 204 GLN A CA 1
ATOM 1707 C C . GLN A 1 204 ? -0.058 7.300 -11.842 1.00 96.56 204 GLN A C 1
ATOM 1709 O O . GLN A 1 204 ? -1.219 7.214 -12.241 1.00 96.56 204 GLN A O 1
ATOM 1714 N N . ARG A 1 205 ? 0.983 6.848 -12.559 1.00 95.94 205 ARG A N 1
ATOM 1715 C CA . ARG A 1 205 ? 0.790 6.156 -13.840 1.00 95.94 205 ARG A CA 1
ATOM 1716 C C . ARG A 1 205 ? -0.088 4.923 -13.652 1.00 95.94 205 ARG A C 1
ATOM 1718 O O . ARG A 1 205 ? -1.078 4.791 -14.369 1.00 95.94 205 ARG A O 1
ATOM 1725 N N . ILE A 1 206 ? 0.198 4.083 -12.654 1.00 96.44 206 ILE A N 1
ATOM 1726 C CA . ILE A 1 206 ? -0.616 2.892 -12.377 1.00 96.44 206 ILE A CA 1
ATOM 1727 C C . ILE A 1 206 ? -2.079 3.263 -12.092 1.00 96.44 206 ILE A C 1
ATOM 1729 O O . ILE A 1 206 ? -2.967 2.754 -12.779 1.00 96.44 206 ILE A O 1
ATOM 1733 N N . PHE A 1 207 ? -2.332 4.180 -11.152 1.00 96.56 207 PHE A N 1
ATOM 1734 C CA . PHE A 1 207 ? -3.687 4.578 -10.752 1.00 96.56 207 PHE A CA 1
ATOM 1735 C C . PHE A 1 207 ? -4.503 5.224 -11.872 1.00 96.56 207 PHE A C 1
ATOM 1737 O O . PHE A 1 207 ? -5.727 5.103 -11.876 1.00 96.56 207 PHE A O 1
ATOM 1744 N N . ASN A 1 208 ? -3.850 5.915 -12.806 1.00 94.31 208 ASN A N 1
ATOM 1745 C CA . ASN A 1 208 ? -4.543 6.629 -13.874 1.00 94.31 208 ASN A CA 1
ATOM 1746 C C . ASN A 1 208 ? -4.923 5.736 -15.060 1.00 94.31 208 ASN A C 1
ATOM 1748 O O . ASN A 1 208 ? -5.750 6.144 -15.869 1.00 94.31 208 ASN A O 1
ATOM 1752 N N . SER A 1 209 ? -4.298 4.567 -15.219 1.00 91.75 209 SER A N 1
ATOM 1753 C CA . SER A 1 209 ? -4.349 3.874 -16.518 1.00 91.75 209 SER A CA 1
ATOM 1754 C C . SER A 1 209 ? -4.221 2.355 -16.489 1.00 91.75 209 SER A C 1
ATOM 1756 O O . SER A 1 209 ? -4.569 1.721 -17.481 1.00 91.75 209 SER A O 1
ATOM 1758 N N . ILE A 1 210 ? -3.732 1.757 -15.400 1.00 89.81 210 ILE A N 1
ATOM 1759 C CA . ILE A 1 210 ? -3.448 0.314 -15.357 1.00 89.81 210 ILE A CA 1
ATOM 1760 C C . ILE A 1 210 ? -4.312 -0.380 -14.311 1.00 89.81 210 ILE A C 1
ATOM 1762 O O . ILE A 1 210 ? -4.971 -1.371 -14.611 1.00 89.81 210 ILE A O 1
ATOM 1766 N N . SER A 1 211 ? -4.309 0.120 -13.077 1.00 94.31 211 SER A N 1
ATOM 1767 C CA . SER A 1 211 ? -4.881 -0.595 -11.940 1.00 94.31 211 SER A CA 1
ATOM 1768 C C . SER A 1 211 ? -5.470 0.358 -10.907 1.00 94.31 211 SER A C 1
ATOM 1770 O O . SER A 1 211 ? -5.118 1.531 -10.828 1.00 94.31 211 SER A O 1
ATOM 1772 N N . GLN A 1 212 ? -6.379 -0.162 -10.089 1.00 96.62 212 GLN A N 1
ATOM 1773 C CA . GLN A 1 212 ? -7.057 0.583 -9.029 1.00 96.62 212 GLN A CA 1
ATOM 1774 C C . GLN A 1 212 ? -6.248 0.604 -7.728 1.00 96.62 212 GLN A C 1
ATOM 1776 O O . GLN A 1 212 ? -6.367 1.531 -6.920 1.00 96.62 212 GLN A O 1
ATOM 1781 N N . SER A 1 213 ? -5.423 -0.423 -7.532 1.00 98.31 213 SER A N 1
ATOM 1782 C CA . SER A 1 213 ? -4.521 -0.550 -6.398 1.00 98.31 213 SER A CA 1
ATOM 1783 C C . SER A 1 213 ? -3.128 -1.025 -6.802 1.00 98.31 213 SER A C 1
ATOM 1785 O O . SER A 1 213 ? -2.895 -1.500 -7.919 1.00 98.31 213 SER A O 1
ATOM 1787 N N . ILE A 1 214 ? -2.203 -0.886 -5.857 1.00 98.56 214 ILE A N 1
ATOM 1788 C CA . ILE A 1 214 ? -0.823 -1.351 -5.939 1.00 98.56 214 ILE A CA 1
ATOM 1789 C C . ILE A 1 214 ? -0.544 -2.186 -4.695 1.00 98.56 214 ILE A C 1
ATOM 1791 O O . ILE A 1 214 ? -0.667 -1.680 -3.581 1.00 98.56 214 ILE A O 1
ATOM 1795 N N . THR A 1 215 ? -0.139 -3.436 -4.882 1.00 98.50 215 THR A N 1
ATOM 1796 C CA . THR A 1 215 ? 0.386 -4.303 -3.825 1.00 98.50 215 THR A CA 1
ATOM 1797 C C . THR A 1 215 ? 1.907 -4.267 -3.888 1.00 98.50 215 THR A C 1
ATOM 1799 O O . THR A 1 215 ? 2.480 -4.489 -4.954 1.00 98.50 215 THR A O 1
ATOM 1802 N N . TYR A 1 216 ? 2.568 -3.986 -2.771 1.00 98.12 216 TYR A N 1
ATOM 1803 C CA . TYR A 1 216 ? 4.016 -3.776 -2.735 1.00 98.12 216 TYR A CA 1
ATOM 1804 C C . TYR A 1 216 ? 4.625 -4.293 -1.424 1.00 98.12 216 TYR A C 1
ATOM 1806 O O . TYR A 1 216 ? 3.914 -4.380 -0.418 1.00 98.12 216 TYR A O 1
ATOM 1814 N N . PRO A 1 217 ? 5.921 -4.650 -1.404 1.00 96.56 217 PRO A N 1
ATOM 1815 C CA . PRO A 1 217 ? 6.566 -5.176 -0.205 1.00 96.56 217 PRO A CA 1
ATOM 1816 C C . PRO A 1 217 ? 6.653 -4.125 0.906 1.00 96.56 217 PRO A C 1
ATOM 1818 O O . PRO A 1 217 ? 6.866 -2.936 0.647 1.00 96.56 217 PRO A O 1
ATOM 1821 N N . SER A 1 218 ? 6.519 -4.567 2.153 1.00 95.75 218 SER A N 1
ATOM 1822 C CA . SER A 1 218 ? 6.790 -3.734 3.323 1.00 95.75 218 SER A CA 1
ATOM 1823 C C . SER A 1 218 ? 8.286 -3.455 3.463 1.00 95.75 218 SER A C 1
ATOM 1825 O O . SER A 1 218 ? 9.140 -4.238 3.052 1.00 95.75 218 SER A O 1
ATOM 1827 N N . VAL A 1 219 ? 8.598 -2.288 4.025 1.00 93.56 219 VAL A N 1
ATOM 1828 C CA . VAL A 1 219 ? 9.977 -1.866 4.332 1.00 93.56 219 VAL A CA 1
ATOM 1829 C C . VAL A 1 219 ? 10.325 -2.100 5.795 1.00 93.56 219 VAL A C 1
ATOM 1831 O O . VAL A 1 219 ? 11.504 -2.186 6.149 1.00 93.56 219 VAL A O 1
ATOM 1834 N N . GLN A 1 220 ? 9.300 -2.163 6.642 1.00 91.00 220 GLN A N 1
ATOM 1835 C CA . GLN A 1 220 ? 9.444 -2.392 8.073 1.00 91.00 220 GLN A CA 1
ATOM 1836 C C . GLN A 1 220 ? 9.383 -3.885 8.411 1.00 91.00 220 GLN A C 1
ATOM 1838 O O . GLN A 1 220 ? 10.068 -4.315 9.334 1.00 91.00 220 GLN A O 1
ATOM 1843 N N . ASN A 1 221 ? 8.638 -4.670 7.624 1.00 89.88 221 ASN A N 1
ATOM 1844 C CA . ASN A 1 221 ? 8.451 -6.104 7.816 1.00 89.88 221 ASN A CA 1
ATOM 1845 C C . ASN A 1 221 ? 8.979 -6.889 6.606 1.00 89.88 221 ASN A C 1
ATOM 1847 O O . ASN A 1 221 ? 8.413 -6.806 5.512 1.00 89.88 221 ASN A O 1
ATOM 1851 N N . ASP A 1 222 ? 10.058 -7.649 6.795 1.00 87.25 222 ASP A N 1
ATOM 1852 C CA . ASP A 1 222 ? 10.599 -8.501 5.735 1.00 87.25 222 ASP A CA 1
ATOM 1853 C C . ASP A 1 222 ? 9.645 -9.673 5.452 1.00 87.25 222 ASP A C 1
ATOM 1855 O O . ASP A 1 222 ? 9.311 -10.457 6.335 1.00 87.25 222 ASP A O 1
ATOM 1859 N N . GLY A 1 223 ? 9.158 -9.764 4.213 1.00 87.88 223 GLY A N 1
ATOM 1860 C CA . GLY A 1 223 ? 8.087 -10.688 3.817 1.00 87.88 223 GLY A CA 1
ATOM 1861 C C . GLY A 1 223 ? 6.662 -10.148 4.008 1.00 87.88 223 GLY A C 1
ATOM 1862 O O . GLY A 1 223 ? 5.714 -10.742 3.485 1.00 87.88 223 GLY A O 1
ATOM 1863 N N . GLY A 1 224 ? 6.499 -9.006 4.682 1.00 94.25 224 GLY A N 1
ATOM 1864 C CA . GLY A 1 224 ? 5.229 -8.291 4.778 1.00 94.25 224 GLY A CA 1
ATOM 1865 C C . GLY A 1 224 ? 4.815 -7.653 3.450 1.00 94.25 224 GLY A C 1
ATOM 1866 O O . GLY A 1 224 ? 5.648 -7.217 2.652 1.00 94.25 224 GLY 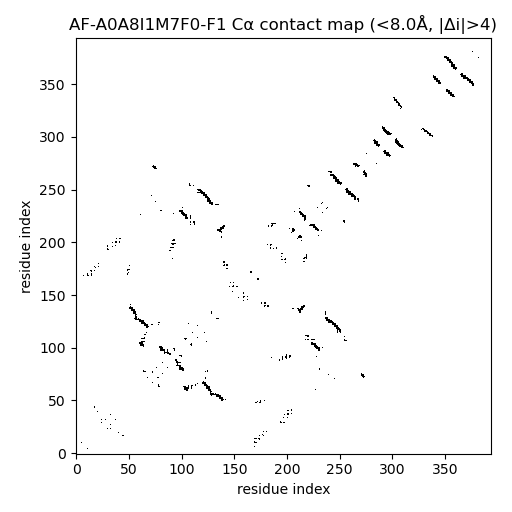A O 1
ATOM 1867 N N . TRP A 1 225 ? 3.506 -7.553 3.222 1.00 97.19 225 TRP A N 1
ATOM 1868 C CA . TRP A 1 225 ? 2.929 -6.935 2.026 1.00 97.19 225 TRP A CA 1
ATOM 1869 C C . TRP A 1 225 ? 1.956 -5.825 2.398 1.00 97.19 225 TRP A C 1
ATOM 1871 O O . TRP A 1 225 ? 1.132 -5.970 3.305 1.00 97.19 225 TRP A O 1
ATOM 1881 N N . ASN A 1 226 ? 2.027 -4.736 1.643 1.00 98.44 226 ASN A N 1
ATOM 1882 C CA . ASN A 1 226 ? 1.153 -3.580 1.745 1.00 98.44 226 ASN A CA 1
ATOM 1883 C C . ASN A 1 226 ? 0.286 -3.432 0.498 1.00 98.44 226 ASN A C 1
ATOM 1885 O O . ASN A 1 226 ? 0.599 -3.959 -0.569 1.00 98.44 226 ASN A O 1
ATOM 1889 N N . ILE A 1 227 ? -0.794 -2.671 0.638 1.00 98.69 227 ILE A N 1
ATOM 1890 C CA . ILE A 1 227 ? -1.648 -2.222 -0.454 1.00 98.69 227 ILE A CA 1
ATOM 1891 C C . ILE A 1 227 ? -1.851 -0.710 -0.378 1.00 98.69 227 ILE A C 1
ATOM 1893 O O . ILE A 1 227 ? -2.114 -0.154 0.689 1.00 98.69 227 ILE A O 1
ATOM 1897 N N . ALA A 1 228 ? -1.766 -0.057 -1.532 1.00 98.69 228 ALA A N 1
ATOM 1898 C CA . ALA A 1 228 ? -2.203 1.313 -1.743 1.00 98.69 228 ALA A CA 1
ATOM 1899 C C . ALA A 1 228 ? -3.394 1.324 -2.706 1.00 98.69 228 ALA A C 1
ATOM 1901 O O . ALA A 1 228 ? -3.310 0.753 -3.792 1.00 98.69 228 ALA A O 1
ATOM 1902 N N . ILE A 1 229 ? -4.489 1.981 -2.330 1.00 98.56 229 ILE A N 1
ATOM 1903 C CA . ILE A 1 229 ? -5.705 2.106 -3.147 1.00 98.56 229 ILE A CA 1
ATOM 1904 C C . ILE A 1 229 ? -6.008 3.592 -3.310 1.00 98.56 229 ILE A C 1
ATOM 1906 O O . ILE A 1 229 ? -6.020 4.330 -2.317 1.00 98.56 229 ILE A O 1
ATOM 1910 N N . ASN A 1 230 ? -6.257 4.051 -4.539 1.00 95.69 230 ASN A N 1
ATOM 1911 C CA . ASN A 1 230 ? -6.630 5.451 -4.739 1.00 95.69 230 ASN A CA 1
ATOM 1912 C C . ASN A 1 230 ? -7.942 5.773 -3.983 1.00 95.69 230 ASN A C 1
ATOM 1914 O O . ASN A 1 230 ? -8.804 4.909 -3.802 1.00 95.69 230 ASN A O 1
ATOM 1918 N N . GLU A 1 231 ? -8.093 7.010 -3.496 1.00 95.62 231 GLU A N 1
ATOM 1919 C CA . GLU A 1 231 ? -9.229 7.376 -2.633 1.00 95.62 231 GLU A CA 1
ATOM 1920 C C . GLU A 1 231 ? -10.586 7.102 -3.294 1.00 95.62 231 GLU A C 1
ATOM 1922 O O . GLU A 1 231 ? -11.482 6.544 -2.658 1.00 95.62 231 GLU A O 1
ATOM 1927 N N . ASN A 1 232 ? -10.729 7.466 -4.570 1.00 95.94 232 ASN A N 1
ATOM 1928 C CA . ASN A 1 232 ? -11.983 7.286 -5.289 1.00 95.94 232 ASN A CA 1
ATOM 1929 C C . ASN A 1 232 ? -12.359 5.807 -5.375 1.00 95.94 232 ASN A C 1
ATOM 1931 O O . ASN A 1 232 ? -13.474 5.457 -5.005 1.00 95.94 232 ASN A O 1
ATOM 1935 N N . THR A 1 233 ? -11.450 4.923 -5.789 1.00 97.12 233 THR A N 1
ATOM 1936 C CA . THR A 1 233 ? -11.749 3.485 -5.845 1.00 97.12 233 THR A CA 1
ATOM 1937 C C . THR A 1 233 ? -12.042 2.962 -4.449 1.00 97.12 233 THR A C 1
ATOM 1939 O O . THR A 1 233 ? -13.099 2.375 -4.252 1.00 97.12 233 THR A O 1
ATOM 1942 N N . PHE A 1 234 ? -11.192 3.256 -3.460 1.00 98.00 234 PHE A N 1
ATOM 1943 C CA . PHE A 1 234 ? -11.376 2.775 -2.090 1.00 98.00 234 PHE A CA 1
ATOM 1944 C C . PHE A 1 234 ? -12.777 3.083 -1.539 1.00 98.00 234 PHE A C 1
ATOM 1946 O O . PHE A 1 234 ? -13.449 2.184 -1.034 1.00 98.00 234 PHE A O 1
ATOM 1953 N N . ARG A 1 235 ? -13.260 4.324 -1.695 1.00 96.19 235 ARG A N 1
ATOM 1954 C CA . ARG A 1 235 ? -14.593 4.734 -1.217 1.00 96.19 235 ARG A CA 1
ATOM 1955 C C . ARG A 1 235 ? -15.731 3.933 -1.857 1.00 96.19 235 ARG A C 1
ATOM 1957 O O . ARG A 1 235 ? -16.708 3.622 -1.179 1.00 96.19 235 ARG A O 1
ATOM 1964 N N . HIS A 1 236 ? -15.605 3.595 -3.139 1.00 96.94 236 HIS A N 1
ATOM 1965 C CA . HIS A 1 236 ? -16.652 2.898 -3.890 1.00 96.94 236 HIS A CA 1
ATOM 1966 C C . HIS A 1 236 ? -16.568 1.379 -3.756 1.00 96.94 236 HIS A C 1
ATOM 1968 O O . HIS A 1 236 ? -17.599 0.712 -3.729 1.00 96.94 236 HIS A O 1
ATOM 1974 N N . THR A 1 237 ? -15.361 0.822 -3.675 1.00 97.50 237 THR A N 1
ATOM 1975 C CA . THR A 1 237 ? -15.150 -0.623 -3.791 1.00 97.50 237 THR A CA 1
ATOM 1976 C C . THR A 1 237 ? -14.834 -1.291 -2.473 1.00 97.50 237 THR A C 1
ATOM 1978 O O . THR A 1 237 ? -14.937 -2.507 -2.415 1.00 97.50 237 THR A O 1
ATOM 1981 N N . CYS A 1 238 ? -14.445 -0.559 -1.429 1.00 98.25 238 CYS A N 1
ATOM 1982 C CA . CYS A 1 238 ? -14.065 -1.137 -0.144 1.00 98.25 238 CYS A CA 1
ATOM 1983 C C . CYS A 1 238 ? -15.007 -0.696 0.983 1.00 98.25 238 CYS A C 1
ATOM 1985 O O . CYS A 1 238 ? -15.697 0.326 0.899 1.00 98.25 238 CYS A O 1
ATOM 1987 N N . ARG A 1 239 ? -15.045 -1.496 2.050 1.00 97.69 239 ARG A N 1
ATOM 1988 C CA . ARG A 1 239 ? -15.746 -1.195 3.304 1.00 97.69 239 ARG A CA 1
ATOM 1989 C C . ARG A 1 239 ? -14.887 -1.595 4.498 1.00 97.69 239 ARG A C 1
ATOM 1991 O O . ARG A 1 239 ? -14.123 -2.555 4.409 1.00 97.69 239 ARG A O 1
ATOM 1998 N N . LEU A 1 240 ? -15.040 -0.876 5.607 1.00 98.44 240 LEU A N 1
ATOM 1999 C CA . LEU A 1 240 ? -14.618 -1.373 6.913 1.00 98.44 240 LEU A CA 1
ATOM 2000 C C . LEU A 1 240 ? -15.604 -2.476 7.320 1.00 98.44 240 LEU A C 1
ATOM 2002 O O . LEU A 1 240 ? -16.813 -2.264 7.277 1.00 98.44 240 LEU A O 1
ATOM 2006 N N . THR A 1 241 ? -15.087 -3.652 7.647 1.00 97.81 241 THR A N 1
ATOM 2007 C CA . THR A 1 241 ? -15.884 -4.840 8.004 1.00 97.81 241 THR A CA 1
ATOM 2008 C C . THR A 1 241 ? -15.889 -5.094 9.499 1.00 97.81 241 THR A C 1
ATOM 2010 O O . THR A 1 241 ? -16.912 -5.476 10.055 1.00 97.81 241 THR A O 1
ATOM 2013 N N . SER A 1 242 ? -14.774 -4.806 10.160 1.00 97.25 242 SER A N 1
ATOM 2014 C CA . SER A 1 242 ? -14.662 -4.812 11.609 1.00 97.25 242 SER A CA 1
ATOM 2015 C C . SER A 1 242 ? -13.551 -3.868 12.048 1.00 97.25 242 SER A C 1
ATOM 2017 O O . SER A 1 242 ? -12.677 -3.477 11.264 1.00 97.25 242 SER A O 1
ATOM 2019 N N . THR A 1 243 ? -13.585 -3.475 13.314 1.00 98.31 243 THR A N 1
ATOM 2020 C CA . THR A 1 243 ? -12.458 -2.816 13.960 1.00 98.31 243 THR A CA 1
ATOM 2021 C C . THR A 1 243 ? -12.360 -3.259 15.409 1.00 98.31 243 THR A C 1
ATOM 2023 O O . THR A 1 243 ? -13.350 -3.621 16.039 1.00 98.31 243 THR A O 1
ATOM 2026 N N . TYR A 1 244 ? -11.147 -3.283 15.930 1.00 97.88 244 TYR A N 1
ATOM 2027 C CA . TYR A 1 244 ? -10.869 -3.672 17.302 1.00 97.88 244 TYR A CA 1
ATOM 2028 C C . TYR A 1 244 ? -9.649 -2.914 17.796 1.00 97.88 244 TYR A C 1
ATOM 2030 O O . TYR A 1 244 ? -8.925 -2.298 17.011 1.00 97.88 244 TYR A O 1
ATOM 2038 N N . THR A 1 245 ? -9.440 -2.920 19.104 1.00 98.12 245 THR A N 1
ATOM 2039 C CA . THR A 1 245 ? -8.277 -2.275 19.711 1.00 98.12 245 THR A CA 1
ATOM 2040 C C . THR A 1 245 ? -7.340 -3.327 20.268 1.00 98.12 245 THR A C 1
ATOM 2042 O O . THR A 1 245 ? -7.781 -4.285 20.898 1.00 98.12 245 THR A O 1
ATOM 2045 N N . VAL A 1 246 ? -6.049 -3.156 20.020 1.00 98.06 246 VAL A N 1
ATOM 2046 C CA . VAL A 1 246 ? -4.992 -4.025 20.527 1.00 98.06 246 VAL A CA 1
ATOM 2047 C C . VAL A 1 246 ? -4.087 -3.231 21.448 1.00 98.06 246 VAL A C 1
ATOM 2049 O O . VAL A 1 246 ? -3.699 -2.107 21.126 1.00 98.06 246 VAL A O 1
ATOM 2052 N N . LYS A 1 247 ? -3.735 -3.816 22.589 1.00 98.19 247 LYS A N 1
ATOM 2053 C CA . LYS A 1 247 ? -2.662 -3.325 23.447 1.00 98.19 247 LYS A CA 1
ATOM 2054 C C . LYS A 1 247 ? -1.414 -4.131 23.133 1.00 98.19 247 LYS A C 1
ATOM 2056 O O . LYS A 1 247 ? -1.402 -5.342 23.341 1.00 98.19 247 LYS A O 1
ATOM 2061 N N . VAL A 1 248 ? -0.379 -3.466 22.629 1.00 98.38 248 VAL A N 1
ATOM 2062 C CA . VAL A 1 248 ? 0.902 -4.122 22.353 1.00 98.38 248 VAL A CA 1
ATOM 2063 C C . VAL A 1 248 ? 1.614 -4.321 23.680 1.00 98.38 248 VAL A C 1
ATOM 2065 O O . VAL A 1 248 ? 1.963 -3.357 24.356 1.00 98.38 248 VAL A O 1
ATOM 2068 N N . GLU A 1 249 ? 1.815 -5.568 24.075 1.00 98.12 249 GLU A N 1
ATOM 2069 C CA . GLU A 1 249 ? 2.500 -5.915 25.318 1.00 98.12 249 GLU A CA 1
ATOM 2070 C C . GLU A 1 249 ? 4.010 -5.890 25.105 1.00 98.12 249 GLU A C 1
ATOM 2072 O O . GLU A 1 249 ? 4.752 -5.322 25.912 1.00 98.12 249 GLU A O 1
ATOM 2077 N N . ARG A 1 250 ? 4.457 -6.441 23.971 1.00 97.56 250 ARG A N 1
ATOM 2078 C CA . ARG A 1 250 ? 5.869 -6.508 23.606 1.00 97.56 250 ARG A CA 1
ATOM 2079 C C . ARG A 1 250 ? 6.062 -6.451 22.093 1.00 97.56 250 ARG A C 1
ATOM 2081 O O . ARG A 1 250 ? 5.498 -7.248 21.351 1.00 97.56 250 ARG A O 1
ATOM 2088 N N . CYS A 1 251 ? 6.932 -5.550 21.646 1.00 96.06 251 CYS A N 1
ATOM 2089 C CA . CYS A 1 251 ? 7.547 -5.614 20.323 1.00 96.06 251 CYS A CA 1
ATOM 2090 C C . CYS A 1 251 ? 8.780 -6.527 20.396 1.00 96.06 251 CYS A C 1
ATOM 2092 O O . CYS A 1 251 ? 9.756 -6.204 21.077 1.00 96.06 251 CYS A O 1
ATOM 2094 N N . ILE A 1 252 ? 8.720 -7.687 19.741 1.00 93.75 252 ILE A N 1
ATOM 2095 C CA . ILE A 1 252 ? 9.813 -8.676 19.734 1.00 93.75 252 ILE A CA 1
ATOM 2096 C C . ILE A 1 252 ? 10.872 -8.295 18.682 1.00 93.75 252 ILE A C 1
ATOM 2098 O O . ILE A 1 252 ? 12.039 -8.673 18.794 1.00 93.75 252 ILE A O 1
ATOM 2102 N N . GLY A 1 253 ? 10.478 -7.501 17.683 1.00 89.12 253 GLY A N 1
ATOM 2103 C CA . GLY A 1 253 ? 11.256 -7.240 16.476 1.00 89.12 253 GLY A CA 1
ATOM 2104 C C . GLY A 1 253 ? 10.941 -8.256 15.379 1.00 89.12 253 GLY A C 1
ATOM 2105 O O . GLY A 1 253 ? 10.125 -9.154 15.569 1.00 89.12 253 GLY A O 1
ATOM 2106 N N . TYR A 1 254 ? 11.569 -8.100 14.210 1.00 89.88 254 TYR A N 1
ATOM 2107 C CA . TYR A 1 254 ? 11.363 -8.979 13.043 1.00 89.88 254 TYR A CA 1
ATOM 2108 C C . TYR A 1 254 ? 9.894 -9.087 12.590 1.00 89.88 254 TYR A C 1
ATOM 2110 O O . TYR A 1 254 ? 9.479 -10.108 12.053 1.00 89.88 254 TYR A O 1
ATOM 2118 N N . GLY A 1 255 ? 9.102 -8.046 12.849 1.00 90.44 255 GLY A N 1
ATOM 2119 C CA . GLY A 1 255 ? 7.668 -8.032 12.580 1.00 90.44 255 GLY A CA 1
ATOM 2120 C C . GLY A 1 255 ? 6.830 -8.953 13.461 1.00 90.44 255 GLY A C 1
ATOM 2121 O O . GLY A 1 255 ? 5.736 -9.346 13.068 1.00 90.44 255 GLY A O 1
ATOM 2122 N N . MET A 1 256 ? 7.328 -9.309 14.647 1.00 94.44 256 MET A N 1
ATOM 2123 C CA . MET A 1 256 ? 6.602 -10.098 15.638 1.00 94.44 256 MET A CA 1
ATOM 2124 C C . MET A 1 256 ? 6.189 -9.239 16.837 1.00 94.44 256 MET A C 1
ATOM 2126 O O . MET A 1 256 ? 6.986 -8.470 17.389 1.00 94.44 256 MET A O 1
ATOM 2130 N N . TYR A 1 257 ? 4.942 -9.422 17.269 1.00 96.50 257 TYR A N 1
ATOM 2131 C CA . TYR A 1 257 ? 4.329 -8.684 18.367 1.00 96.50 257 TYR A CA 1
ATOM 2132 C C . TYR A 1 257 ? 3.566 -9.633 19.284 1.00 96.50 257 TYR A C 1
ATOM 2134 O O . TYR A 1 257 ? 2.794 -10.458 18.803 1.00 96.50 257 TYR A O 1
ATOM 2142 N N . ASP A 1 258 ? 3.713 -9.432 20.591 1.00 97.31 258 ASP A N 1
ATOM 2143 C CA . ASP A 1 258 ? 2.734 -9.907 21.564 1.00 97.31 258 ASP A CA 1
ATOM 2144 C C . ASP A 1 258 ? 1.740 -8.773 21.808 1.00 97.31 258 ASP A C 1
ATOM 2146 O O . ASP A 1 258 ? 2.124 -7.660 22.196 1.00 97.31 258 ASP A O 1
ATOM 2150 N N . TYR A 1 259 ? 0.462 -9.031 21.555 1.00 97.56 259 TYR A N 1
ATOM 2151 C CA . TYR A 1 259 ? -0.604 -8.073 21.803 1.00 97.56 259 TYR A CA 1
ATOM 2152 C C . TYR A 1 259 ? -1.870 -8.768 22.288 1.00 97.56 259 TYR A C 1
ATOM 2154 O O . TYR A 1 259 ? -2.206 -9.867 21.854 1.00 97.56 259 TYR A O 1
ATOM 2162 N N . ALA A 1 260 ? -2.603 -8.076 23.154 1.00 96.62 260 ALA A N 1
ATOM 2163 C CA . ALA A 1 260 ? -3.926 -8.485 23.597 1.00 96.62 260 ALA A CA 1
ATOM 2164 C C . ALA A 1 260 ? -4.983 -7.641 22.886 1.00 96.62 260 ALA A C 1
ATOM 2166 O O . ALA A 1 260 ? -4.845 -6.418 22.781 1.00 96.62 260 ALA A O 1
ATOM 2167 N N . VAL A 1 261 ? -6.058 -8.272 22.415 1.00 96.00 261 VAL A N 1
ATOM 2168 C CA . VAL A 1 261 ? -7.230 -7.532 21.943 1.00 96.00 261 VAL A CA 1
ATOM 2169 C C . VAL A 1 261 ? -8.029 -7.078 23.163 1.00 96.00 261 VAL A C 1
ATOM 2171 O O . VAL A 1 261 ? -8.385 -7.897 24.002 1.00 96.00 261 VAL A O 1
ATOM 2174 N N . VAL A 1 262 ? -8.275 -5.772 23.291 1.00 95.62 262 VAL A N 1
ATOM 2175 C CA . VAL A 1 262 ? -8.881 -5.177 24.501 1.00 95.62 262 VAL A CA 1
ATOM 2176 C C . VAL A 1 262 ? -10.279 -4.603 24.272 1.00 95.62 262 VAL A C 1
ATOM 2178 O O . VAL A 1 262 ? -10.941 -4.198 25.228 1.00 95.62 262 VAL A O 1
ATOM 2181 N N . ASP A 1 263 ? -10.725 -4.518 23.016 1.00 94.12 263 ASP A N 1
ATOM 2182 C CA . ASP A 1 263 ? -12.055 -4.016 22.658 1.00 94.12 263 ASP A CA 1
ATOM 2183 C C . ASP A 1 263 ? -12.403 -4.350 21.205 1.00 94.12 263 ASP A C 1
ATOM 2185 O O . ASP A 1 263 ? -11.500 -4.451 20.372 1.00 94.12 263 ASP A O 1
ATOM 2189 N N . HIS A 1 264 ? -13.694 -4.415 20.881 1.00 95.00 264 HIS A N 1
ATOM 2190 C CA . HIS A 1 264 ? -14.202 -4.711 19.540 1.00 95.00 264 HIS A CA 1
ATOM 2191 C C . HIS A 1 264 ? -15.391 -3.821 19.164 1.00 95.00 264 HIS A C 1
ATOM 2193 O O . HIS A 1 264 ? -16.246 -3.483 19.990 1.00 95.00 264 HIS A O 1
ATOM 2199 N N . SER A 1 265 ? -15.489 -3.477 17.879 1.00 95.31 265 SER A N 1
ATOM 2200 C CA . SER A 1 265 ? -16.715 -2.914 17.321 1.00 95.31 265 SER A CA 1
ATOM 2201 C C . SER A 1 265 ? -17.828 -3.954 17.355 1.00 95.31 265 SER A C 1
ATOM 2203 O O . SER A 1 265 ? -17.605 -5.090 16.943 1.00 95.31 265 SER A O 1
ATOM 2205 N N . SER A 1 266 ? -19.031 -3.556 17.759 1.00 92.62 266 SER A N 1
ATOM 2206 C CA . SER A 1 266 ? -20.224 -4.392 17.625 1.00 92.62 266 SER A CA 1
ATOM 2207 C C . SER A 1 266 ? -20.723 -4.411 16.181 1.00 92.62 266 SER A C 1
ATOM 2209 O O . SER A 1 266 ? -21.058 -5.464 15.654 1.00 92.62 266 SER A O 1
ATOM 2211 N N . HIS A 1 267 ? -20.768 -3.248 15.528 1.00 93.75 267 HIS A N 1
ATOM 2212 C CA . HIS A 1 267 ? -21.190 -3.109 14.136 1.00 93.75 267 HIS A CA 1
ATOM 2213 C C . HIS A 1 267 ? -20.768 -1.752 13.556 1.00 93.75 267 HIS A C 1
ATOM 2215 O O . HIS A 1 267 ? -20.361 -0.837 14.275 1.00 93.75 267 HIS A O 1
ATOM 2221 N N . ILE A 1 268 ? -20.866 -1.626 12.233 1.00 96.56 268 ILE A N 1
ATOM 2222 C CA . ILE A 1 268 ? -20.528 -0.414 11.481 1.00 96.56 268 ILE A CA 1
ATOM 2223 C C . ILE A 1 268 ? -21.748 -0.027 10.642 1.00 96.56 268 ILE A C 1
ATOM 2225 O O . ILE A 1 268 ? -22.260 -0.855 9.886 1.00 96.56 268 ILE A O 1
ATOM 2229 N N . VAL A 1 269 ? -22.212 1.220 10.758 1.00 95.69 269 VAL A N 1
ATOM 2230 C CA . VAL A 1 269 ? -23.352 1.743 9.984 1.00 95.69 269 VAL A CA 1
ATOM 2231 C C . VAL A 1 269 ? -22.922 2.996 9.240 1.00 95.69 269 VAL A C 1
ATOM 2233 O O . VAL A 1 269 ? -22.759 4.066 9.819 1.00 95.69 269 VAL A O 1
ATOM 2236 N N . GLY A 1 270 ? -22.742 2.868 7.926 1.00 94.88 270 GLY A N 1
ATOM 2237 C CA . GLY A 1 270 ? -22.233 3.964 7.107 1.00 94.88 270 GLY A CA 1
ATOM 2238 C C . GLY A 1 270 ? -20.827 4.371 7.550 1.00 94.88 270 GLY A C 1
ATOM 2239 O O . GLY A 1 270 ? -19.888 3.592 7.402 1.00 94.88 270 GLY A O 1
ATOM 2240 N N . GLU A 1 271 ? -20.696 5.588 8.075 1.00 96.56 271 GLU A N 1
ATOM 2241 C CA . GLU A 1 271 ? -19.439 6.104 8.627 1.00 96.56 271 GLU A CA 1
ATOM 2242 C C . GLU A 1 271 ? -19.291 5.844 10.128 1.00 96.56 271 GLU A C 1
ATOM 2244 O O . GLU A 1 271 ? -18.194 6.027 10.637 1.00 96.56 271 GLU A O 1
ATOM 2249 N N . ASP A 1 272 ? -20.347 5.452 10.840 1.00 98.00 272 ASP A N 1
ATOM 2250 C CA . ASP A 1 272 ? -20.344 5.293 12.294 1.00 98.00 272 ASP A CA 1
ATOM 2251 C C . ASP A 1 272 ? -19.855 3.909 12.732 1.00 98.00 272 ASP A C 1
ATOM 2253 O O . ASP A 1 272 ? -20.291 2.878 12.213 1.00 98.00 272 ASP A O 1
ATOM 2257 N N . ILE A 1 273 ? -18.961 3.899 13.721 1.00 98.06 273 ILE A N 1
ATOM 2258 C CA . ILE A 1 273 ? -18.424 2.709 14.379 1.00 98.06 273 ILE A CA 1
ATOM 2259 C C . ILE A 1 273 ? -19.076 2.604 15.753 1.00 98.06 273 ILE A C 1
ATOM 2261 O O . ILE A 1 273 ? -18.831 3.420 16.645 1.00 98.06 273 ILE A O 1
ATOM 2265 N N . TYR A 1 274 ? -19.873 1.558 15.936 1.00 96.06 274 TYR A N 1
ATOM 2266 C CA . TYR A 1 274 ? -20.483 1.242 17.216 1.00 96.06 274 TYR A CA 1
ATOM 2267 C C . TYR A 1 274 ? -19.640 0.197 17.919 1.00 96.06 274 TYR A C 1
ATOM 2269 O O . TYR A 1 274 ? -19.258 -0.822 17.346 1.00 96.06 274 TYR A O 1
ATOM 2277 N N . TRP A 1 275 ? -19.357 0.453 19.184 1.00 94.88 275 TRP A N 1
ATOM 2278 C CA . TRP A 1 275 ? -18.505 -0.397 19.994 1.00 94.88 275 TRP A CA 1
ATOM 2279 C C . TRP A 1 275 ? -19.314 -1.244 20.957 1.00 94.88 275 TRP A C 1
ATOM 2281 O O . TRP A 1 275 ? -20.405 -0.844 21.371 1.00 94.88 275 TRP A O 1
ATOM 2291 N N . ILE A 1 276 ? -18.775 -2.403 21.331 1.00 89.50 276 ILE A N 1
ATOM 2292 C CA . ILE A 1 276 ? -19.357 -3.195 22.410 1.00 89.50 276 ILE A CA 1
ATOM 2293 C C . ILE A 1 276 ? -19.252 -2.363 23.705 1.00 89.50 276 ILE A C 1
ATOM 2295 O O . ILE A 1 276 ? -18.176 -1.836 24.019 1.00 89.50 276 ILE A O 1
ATOM 2299 N N . PRO A 1 277 ? -20.362 -2.150 24.436 1.00 86.31 277 PRO A N 1
ATOM 2300 C CA . PRO A 1 277 ? -20.311 -1.482 25.727 1.00 86.31 277 PRO A CA 1
ATOM 2301 C C . PRO A 1 277 ? -19.407 -2.264 26.678 1.00 86.31 277 PRO A C 1
ATOM 2303 O O . PRO A 1 277 ? -19.546 -3.477 26.821 1.00 86.31 277 PRO A O 1
ATOM 2306 N N . LYS A 1 278 ? -18.491 -1.569 27.356 1.00 79.00 278 LYS A N 1
ATOM 2307 C CA . LYS A 1 278 ? -17.749 -2.176 28.460 1.00 79.00 278 LYS A CA 1
ATOM 2308 C C . LYS A 1 278 ? -18.720 -2.326 29.620 1.00 79.00 278 LYS A C 1
ATOM 2310 O O . LYS A 1 278 ? -19.087 -1.335 30.247 1.00 79.00 278 LYS A O 1
ATOM 2315 N N . ASN A 1 279 ? -19.172 -3.544 29.886 1.00 65.69 279 ASN A N 1
ATOM 2316 C CA . ASN A 1 279 ? -19.949 -3.801 31.088 1.00 65.69 279 ASN A CA 1
ATOM 2317 C C . ASN A 1 279 ? -19.045 -3.528 32.298 1.00 65.69 279 ASN A C 1
ATOM 2319 O O . ASN A 1 279 ? -17.953 -4.087 32.386 1.00 65.69 279 ASN A O 1
ATOM 2323 N N . GLU A 1 280 ? -19.524 -2.766 33.282 1.00 51.03 280 GLU A N 1
ATOM 2324 C CA . GLU A 1 280 ? -18.823 -2.551 34.564 1.00 51.03 280 GLU A CA 1
ATOM 2325 C C . GLU A 1 280 ? -18.540 -3.865 35.331 1.00 51.03 280 GLU A C 1
ATOM 2327 O O . GLU A 1 280 ? -17.817 -3.870 36.322 1.00 51.03 280 GLU A O 1
ATOM 2332 N N . ARG A 1 281 ? -19.103 -4.996 34.876 1.00 46.62 281 ARG A N 1
ATOM 2333 C CA . ARG A 1 281 ? -19.034 -6.314 35.526 1.00 46.62 281 ARG A CA 1
ATOM 2334 C C . ARG A 1 281 ? -18.046 -7.307 34.904 1.00 46.62 281 ARG A C 1
ATOM 2336 O O . ARG A 1 281 ? -18.016 -8.449 35.349 1.00 46.62 281 ARG A O 1
ATOM 2343 N N . GLY A 1 282 ? -17.256 -6.917 33.901 1.00 51.84 282 GLY A N 1
ATOM 2344 C CA . GLY A 1 282 ? -16.264 -7.822 33.297 1.00 51.84 282 GLY A CA 1
ATOM 2345 C C . GLY A 1 282 ? -16.868 -8.994 32.510 1.00 51.84 282 GLY A C 1
ATOM 2346 O O . GLY A 1 282 ? -16.235 -10.033 32.370 1.00 51.84 282 GLY A O 1
ATOM 2347 N N . THR A 1 283 ? -18.103 -8.850 32.024 1.00 48.47 283 THR A N 1
ATOM 2348 C CA . THR A 1 283 ? -18.717 -9.791 31.078 1.00 48.47 283 THR A CA 1
ATOM 2349 C C . THR A 1 283 ? -18.082 -9.580 29.704 1.00 48.47 283 THR A C 1
ATOM 2351 O O . THR A 1 283 ? -18.211 -8.495 29.133 1.00 48.47 283 THR A O 1
ATOM 2354 N N . GLU A 1 284 ? -17.408 -10.595 29.172 1.00 49.28 284 GLU A N 1
ATOM 2355 C CA . GLU A 1 284 ? -16.927 -10.587 27.791 1.00 49.28 284 GLU A CA 1
ATOM 2356 C C . GLU A 1 284 ? -18.049 -11.066 26.867 1.00 49.28 284 GLU A C 1
ATOM 2358 O O . GLU A 1 284 ? -18.646 -12.127 27.077 1.00 49.28 284 GLU A O 1
ATOM 2363 N N . TYR A 1 285 ? -18.348 -10.269 25.841 1.00 51.75 285 TYR A N 1
ATOM 2364 C CA . TYR A 1 285 ? -19.172 -10.723 24.730 1.00 51.75 285 TYR A CA 1
ATOM 2365 C C . TYR A 1 285 ? -18.249 -11.200 23.621 1.00 51.75 285 TYR A C 1
ATOM 2367 O O . TYR A 1 285 ? -17.549 -10.393 23.007 1.00 51.75 285 TYR A O 1
ATOM 2375 N N . ILE A 1 286 ? -18.257 -12.501 23.353 1.00 47.28 286 ILE A N 1
ATOM 2376 C CA . ILE A 1 286 ? -17.564 -13.051 22.191 1.00 47.28 286 ILE A CA 1
ATOM 2377 C C . ILE A 1 286 ? -18.543 -12.943 21.022 1.00 47.28 286 ILE A C 1
ATOM 2379 O O . ILE A 1 286 ? -19.665 -13.440 21.094 1.00 47.28 286 ILE A O 1
ATOM 2383 N N . TRP A 1 287 ? -18.143 -12.247 19.962 1.00 43.78 287 TRP A N 1
ATOM 2384 C CA . TRP A 1 287 ? -18.882 -12.216 18.703 1.00 43.78 287 TRP A CA 1
ATOM 2385 C C . TRP A 1 287 ? -18.185 -13.152 17.727 1.00 43.78 287 TRP A C 1
ATOM 2387 O O . TRP A 1 287 ? -17.019 -12.941 17.400 1.00 43.78 287 TRP A O 1
ATOM 2397 N N . ASP A 1 288 ? -18.899 -14.180 17.273 1.00 41.62 288 ASP A N 1
ATOM 2398 C CA . ASP A 1 288 ? -18.451 -15.005 16.154 1.00 41.62 288 ASP A CA 1
ATOM 2399 C C . ASP A 1 288 ? -19.165 -14.515 14.892 1.00 41.62 288 ASP A C 1
ATOM 2401 O O . ASP A 1 288 ? -20.387 -14.322 14.886 1.00 41.62 288 ASP A O 1
ATOM 2405 N N . PHE A 1 289 ? -18.390 -14.255 13.840 1.00 40.62 289 PHE A N 1
ATOM 2406 C CA . PHE A 1 289 ? -18.785 -13.453 12.676 1.00 40.62 289 PHE A CA 1
ATOM 2407 C C . PHE A 1 289 ? -19.910 -14.077 11.827 1.00 40.62 289 PHE A C 1
ATOM 2409 O O . PHE A 1 289 ? -20.429 -13.414 10.931 1.00 40.62 289 PHE A O 1
ATOM 2416 N N . ASP A 1 290 ? -20.375 -15.283 12.168 1.00 40.25 290 ASP A N 1
ATOM 2417 C CA . ASP A 1 290 ? -21.372 -16.039 11.409 1.00 40.25 290 ASP A CA 1
ATOM 2418 C C . ASP A 1 290 ? -22.699 -16.312 12.154 1.00 40.25 290 ASP A C 1
ATOM 2420 O O . ASP A 1 290 ? -23.256 -17.401 12.041 1.00 40.25 290 ASP A O 1
ATOM 2424 N N . ARG A 1 291 ? -23.309 -15.284 12.780 1.00 47.06 291 ARG A N 1
ATOM 2425 C CA . ARG A 1 291 ? -24.739 -15.219 13.237 1.00 47.06 291 ARG A CA 1
ATOM 2426 C C . ARG A 1 291 ? -25.016 -15.433 14.736 1.00 47.06 291 ARG A C 1
ATOM 2428 O O . ARG A 1 291 ? -26.182 -15.627 15.102 1.00 47.06 291 ARG A O 1
ATOM 2435 N N . PHE A 1 292 ? -24.011 -15.353 15.609 1.00 43.53 292 PHE A N 1
ATOM 2436 C CA . PHE A 1 292 ? -24.201 -15.578 17.047 1.00 43.53 292 PHE A CA 1
ATOM 2437 C C . PHE A 1 292 ? -23.577 -14.479 17.911 1.00 43.53 292 PHE A C 1
ATOM 2439 O O . PHE A 1 292 ? -22.430 -14.087 17.704 1.00 43.53 292 PHE A O 1
ATOM 2446 N N . VAL A 1 293 ? -24.328 -14.032 18.919 1.00 44.47 293 VAL A N 1
ATOM 2447 C CA . VAL A 1 293 ? -23.803 -13.242 20.039 1.00 44.47 293 VAL A CA 1
ATOM 2448 C C . VAL A 1 293 ? -23.705 -14.156 21.246 1.00 44.47 293 VAL A C 1
ATOM 2450 O O . VAL A 1 293 ? -24.704 -14.764 21.635 1.00 44.47 293 VAL A O 1
ATOM 2453 N N . TYR A 1 294 ? -22.520 -14.246 21.840 1.00 52.91 294 TYR A N 1
ATOM 2454 C CA . TYR A 1 294 ? -22.312 -14.956 23.094 1.00 52.91 294 TYR A CA 1
ATOM 2455 C C . TYR A 1 294 ? -22.154 -13.926 24.212 1.00 52.91 294 TYR A C 1
ATOM 2457 O O . TYR A 1 294 ? -21.298 -13.051 24.133 1.00 52.91 294 TYR A O 1
ATOM 2465 N N . GLU A 1 295 ? -22.963 -14.025 25.259 1.00 48.62 295 GLU A N 1
ATOM 2466 C CA . GLU A 1 295 ? -22.739 -13.338 26.530 1.00 48.62 295 GLU A CA 1
ATOM 2467 C C . GLU A 1 295 ? -22.205 -14.363 27.529 1.00 48.62 295 GLU A C 1
ATOM 2469 O O . GLU A 1 295 ? -22.877 -15.360 27.813 1.00 48.62 295 GLU A O 1
ATOM 2474 N N . ILE A 1 296 ? -21.000 -14.124 28.054 1.00 53.38 296 ILE A N 1
ATOM 2475 C CA . ILE A 1 296 ? -20.378 -14.981 29.064 1.00 53.38 296 ILE A CA 1
ATOM 2476 C C . ILE A 1 296 ? -20.297 -14.208 30.374 1.00 53.38 296 ILE A C 1
ATOM 2478 O O . ILE A 1 296 ? -19.452 -13.332 30.549 1.00 53.38 296 ILE A O 1
ATOM 2482 N N . THR A 1 297 ? -21.169 -14.543 31.324 1.00 57.00 297 THR A N 1
ATOM 2483 C CA . THR A 1 297 ? -21.148 -13.939 32.662 1.00 57.00 297 THR A CA 1
ATOM 2484 C C . THR A 1 297 ? -20.514 -14.890 33.665 1.00 57.00 297 THR A C 1
ATOM 2486 O O . THR A 1 297 ? -21.028 -15.983 33.902 1.00 57.00 297 THR A O 1
ATOM 2489 N N . LYS A 1 298 ? -19.429 -14.454 34.310 1.00 52.59 298 LYS A N 1
ATOM 2490 C CA . LYS A 1 298 ? -18.818 -15.177 35.429 1.00 52.59 298 LYS A CA 1
ATOM 2491 C C . LYS A 1 298 ? -19.616 -14.939 36.716 1.00 52.59 298 LYS A C 1
ATOM 2493 O O . LYS A 1 298 ? -19.754 -13.802 37.165 1.00 52.59 298 LYS A O 1
ATOM 2498 N N . LEU A 1 299 ? -20.117 -16.010 37.328 1.00 50.75 299 LEU A N 1
ATOM 2499 C CA . LEU A 1 299 ? -20.843 -16.004 38.601 1.00 50.75 299 LEU A CA 1
ATOM 2500 C C . LEU A 1 299 ? -20.107 -16.899 39.608 1.00 50.75 299 LEU A C 1
ATOM 2502 O O . LEU A 1 299 ? -20.363 -18.099 39.724 1.00 50.75 299 LEU A O 1
ATOM 2506 N N . GLY A 1 300 ? -19.150 -16.318 40.334 1.00 73.94 300 GLY A N 1
ATOM 2507 C CA . GLY A 1 300 ? -18.295 -17.073 41.253 1.00 73.94 300 GLY A CA 1
ATOM 2508 C C . GLY A 1 300 ? -17.378 -18.047 40.503 1.00 73.94 300 GLY A C 1
ATOM 2509 O O . GLY A 1 300 ? -16.503 -17.603 39.761 1.00 73.94 300 GLY A O 1
ATOM 2510 N N . LYS A 1 301 ? -17.573 -19.359 40.714 1.00 53.59 301 LYS A N 1
ATOM 2511 C CA . LYS A 1 301 ? -16.865 -20.437 39.990 1.00 53.59 301 LYS A CA 1
ATOM 2512 C C . LYS A 1 301 ? -17.550 -20.863 38.687 1.00 53.59 301 LYS A C 1
ATOM 2514 O O . LYS A 1 301 ? -16.922 -21.512 37.867 1.00 53.59 301 LYS 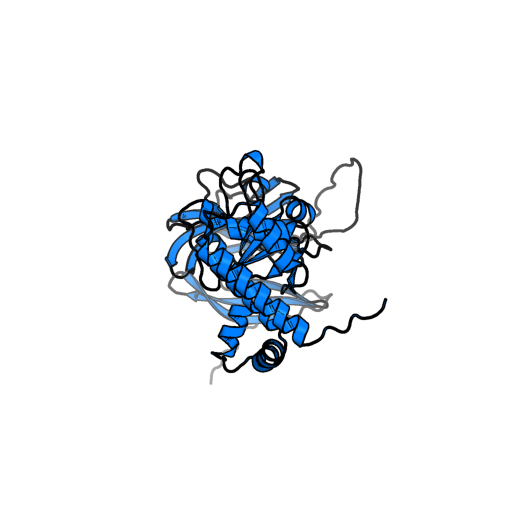A O 1
ATOM 2519 N N . THR A 1 302 ? -18.804 -20.465 38.488 1.00 39.91 302 THR A N 1
ATOM 2520 C CA . THR A 1 302 ? -19.612 -20.886 37.337 1.00 39.91 302 THR A CA 1
ATOM 2521 C C . THR A 1 302 ? -19.631 -19.831 36.236 1.00 39.91 302 THR A C 1
ATOM 2523 O O . THR A 1 302 ? -19.471 -18.635 36.506 1.00 39.91 302 THR A O 1
ATOM 2526 N N . TYR A 1 303 ? -19.872 -20.268 35.001 1.00 50.97 303 TYR A N 1
ATOM 2527 C CA . TYR A 1 303 ? -20.074 -19.396 33.847 1.00 50.97 303 TYR A CA 1
ATOM 2528 C C . TYR A 1 303 ? -21.488 -19.583 33.300 1.00 50.97 303 TYR A C 1
ATOM 2530 O O . TYR A 1 303 ? -21.927 -20.705 33.051 1.00 50.97 303 TYR A O 1
ATOM 2538 N N . ASN A 1 304 ? -22.186 -18.473 33.084 1.00 49.28 304 ASN A N 1
ATOM 2539 C CA . ASN A 1 304 ? -23.431 -18.451 32.332 1.00 49.28 304 ASN A CA 1
ATOM 2540 C C . ASN A 1 304 ? -23.131 -18.067 30.889 1.00 49.28 304 ASN A C 1
ATOM 2542 O O . ASN A 1 304 ? -22.597 -16.987 30.641 1.00 49.28 304 ASN A O 1
ATOM 2546 N N . PHE A 1 305 ? -23.529 -18.933 29.963 1.00 45.44 305 PHE A N 1
ATOM 2547 C CA . PHE A 1 305 ? -23.481 -18.675 28.531 1.00 45.44 305 PHE A CA 1
ATOM 2548 C C . PHE A 1 305 ? -24.890 -18.367 28.042 1.00 45.44 305 PHE A C 1
ATOM 2550 O O . PHE A 1 305 ? -25.789 -19.202 28.157 1.00 45.44 305 PHE A O 1
ATOM 2557 N N . ARG A 1 306 ? -25.084 -17.184 27.468 1.00 51.81 306 ARG A N 1
ATOM 2558 C CA . ARG A 1 306 ? -26.282 -16.861 26.694 1.00 51.81 306 ARG A CA 1
ATOM 2559 C C . ARG A 1 306 ? -25.875 -16.727 25.237 1.00 51.81 306 ARG A C 1
ATOM 2561 O O . ARG A 1 306 ? -24.947 -15.997 24.914 1.00 51.81 306 ARG A O 1
ATOM 2568 N N . VAL A 1 307 ? -26.567 -17.460 24.373 1.00 44.69 307 VAL A N 1
ATOM 2569 C CA . VAL A 1 307 ? -26.329 -17.457 22.928 1.00 44.69 307 VAL A CA 1
ATOM 2570 C C . VAL A 1 307 ? -27.552 -16.863 22.250 1.00 44.69 307 VAL A C 1
ATOM 2572 O O . VAL A 1 307 ? -28.635 -17.443 22.319 1.00 44.69 307 VAL A O 1
ATOM 2575 N N . GLU A 1 308 ? -27.390 -15.722 21.589 1.00 46.88 308 GLU A N 1
ATOM 2576 C CA . GLU A 1 308 ? -28.439 -15.122 20.769 1.00 46.88 308 GLU A CA 1
ATOM 2577 C C . GLU A 1 308 ? -28.160 -15.373 19.288 1.00 46.88 308 GLU A C 1
ATOM 2579 O O . GLU A 1 308 ? -27.127 -14.975 18.750 1.00 46.88 308 GLU A O 1
ATOM 2584 N N . LEU A 1 309 ? -29.098 -16.053 18.626 1.00 39.72 309 LEU A N 1
ATOM 2585 C CA . LEU A 1 309 ? -29.070 -16.274 17.184 1.00 39.72 309 LEU A CA 1
ATOM 2586 C C . LEU A 1 309 ? -29.700 -15.066 16.479 1.00 39.72 309 LEU A C 1
ATOM 2588 O O . LEU A 1 309 ? -30.914 -14.859 16.568 1.00 39.72 309 LEU A O 1
ATOM 2592 N N . LEU A 1 310 ? -28.902 -14.304 15.735 1.00 41.16 310 LEU A N 1
ATOM 2593 C CA . LEU A 1 310 ? -29.401 -13.187 14.933 1.00 41.16 310 LEU A CA 1
ATOM 2594 C C . LEU A 1 310 ? -29.741 -13.684 13.523 1.00 41.16 310 LEU A C 1
ATOM 2596 O O . LEU A 1 310 ? -28.869 -14.100 12.763 1.00 41.16 310 LEU A O 1
ATOM 2600 N N . LYS A 1 311 ? -31.027 -13.654 13.154 1.00 37.47 311 LYS A N 1
ATOM 2601 C CA . LYS A 1 311 ? -31.484 -14.042 11.812 1.00 37.47 311 LYS A CA 1
ATOM 2602 C C . LYS A 1 311 ? -31.603 -12.802 10.924 1.00 37.47 311 LYS A C 1
ATOM 2604 O O . LYS A 1 311 ? -32.528 -12.012 11.100 1.00 37.47 311 LYS A O 1
ATOM 2609 N N . SER A 1 312 ? -30.710 -12.642 9.946 1.00 34.69 312 SER A N 1
ATOM 2610 C CA . SER A 1 312 ? -30.906 -11.667 8.869 1.00 34.69 312 SER A CA 1
ATOM 2611 C C . SER A 1 312 ? -31.962 -12.200 7.893 1.00 34.69 312 SER A C 1
ATOM 2613 O O . SER A 1 312 ? -31.786 -13.244 7.267 1.00 34.69 312 SER A O 1
ATOM 2615 N N . HIS A 1 313 ? -33.099 -11.514 7.782 1.00 34.91 313 HIS A N 1
ATOM 2616 C CA . HIS A 1 313 ? -34.035 -11.735 6.678 1.00 34.91 313 HIS A CA 1
ATOM 2617 C C . HIS A 1 313 ? -33.702 -10.724 5.578 1.00 34.91 313 HIS A C 1
ATOM 2619 O O . HIS A 1 313 ? -33.730 -9.518 5.811 1.00 34.91 313 HIS A O 1
ATOM 2625 N N . GLY A 1 314 ? -33.334 -11.214 4.394 1.00 31.33 314 GLY A N 1
ATOM 2626 C CA . GLY A 1 314 ? -33.065 -10.374 3.230 1.00 31.33 314 GLY A CA 1
ATOM 2627 C C . GLY A 1 314 ? -34.345 -9.930 2.514 1.00 31.33 314 GLY A C 1
ATOM 2628 O O . GLY A 1 314 ? -35.223 -10.755 2.285 1.00 31.33 314 GLY A O 1
ATOM 2629 N N . HIS A 1 315 ? -34.442 -8.635 2.182 1.00 24.78 315 HIS A N 1
ATOM 2630 C CA . HIS A 1 315 ? -34.647 -8.032 0.844 1.00 24.78 315 HIS A CA 1
ATOM 2631 C C . HIS A 1 315 ? -34.855 -6.492 0.965 1.00 24.78 315 HIS A C 1
ATOM 2633 O O . HIS A 1 315 ? -35.084 -5.970 2.048 1.00 24.78 315 HIS A O 1
ATOM 2639 N N . TYR A 1 316 ? -34.664 -5.770 -0.148 1.00 26.77 316 TYR A N 1
ATOM 2640 C CA . TYR A 1 316 ? -34.276 -4.348 -0.305 1.00 26.77 316 TYR A CA 1
ATOM 2641 C C . TYR A 1 316 ? -35.401 -3.258 -0.270 1.00 26.77 316 TYR A C 1
ATOM 2643 O O . TYR A 1 316 ? -36.499 -3.500 -0.750 1.00 26.77 316 TYR A O 1
ATOM 2651 N N . ILE A 1 317 ? -34.987 -2.024 0.110 1.00 24.55 317 ILE A N 1
ATOM 2652 C CA . ILE A 1 317 ? -35.358 -0.630 -0.316 1.00 24.55 317 ILE A CA 1
ATOM 2653 C C . ILE A 1 317 ? -36.630 0.121 0.196 1.00 24.55 317 ILE A C 1
ATOM 2655 O O . ILE A 1 317 ? -37.762 -0.271 -0.041 1.00 24.55 317 ILE A O 1
ATOM 2659 N N . ALA A 1 318 ? -36.333 1.350 0.676 1.00 26.20 318 ALA A N 1
ATOM 2660 C CA . ALA A 1 318 ? -37.040 2.653 0.645 1.00 26.20 318 ALA A CA 1
ATOM 2661 C C . ALA A 1 318 ? -38.165 3.027 1.631 1.00 26.20 318 ALA A C 1
ATOM 2663 O O . ALA A 1 318 ? -39.152 2.334 1.821 1.00 26.20 318 ALA A O 1
ATOM 2664 N N . ASN A 1 319 ? -38.035 4.288 2.075 1.00 25.28 319 ASN A N 1
ATOM 2665 C CA . ASN A 1 319 ? -39.070 5.217 2.530 1.00 25.28 319 ASN A CA 1
ATOM 2666 C C . ASN A 1 319 ? -39.814 4.872 3.820 1.00 25.28 319 ASN A C 1
ATOM 2668 O O . ASN A 1 319 ? -40.951 4.419 3.805 1.00 25.28 319 ASN A O 1
ATOM 2672 N N . GLY A 1 320 ? -39.190 5.267 4.934 1.00 31.80 320 GLY A N 1
ATOM 2673 C CA . GLY A 1 320 ? -39.897 5.816 6.087 1.00 31.80 320 GLY A CA 1
ATOM 2674 C C . GLY A 1 320 ? -41.043 4.968 6.619 1.00 31.80 320 GLY A C 1
ATOM 2675 O O . GLY A 1 320 ? -42.181 5.410 6.561 1.00 31.80 320 GLY A O 1
ATOM 2676 N N . GLN A 1 321 ? -40.745 3.812 7.210 1.00 23.97 321 GLN A N 1
ATOM 2677 C CA . GLN A 1 321 ? -41.631 3.189 8.189 1.00 23.97 321 GLN A CA 1
ATOM 2678 C C . GLN A 1 321 ? -40.837 2.534 9.324 1.00 23.97 321 GLN A C 1
ATOM 2680 O O . GLN A 1 321 ? -39.681 2.144 9.188 1.00 23.97 321 GLN A O 1
ATOM 2685 N N . GLN A 1 322 ? -41.504 2.538 10.470 1.00 25.31 322 GLN A N 1
ATOM 2686 C CA . GLN A 1 322 ? -41.104 2.159 11.817 1.00 25.31 322 GLN A CA 1
ATOM 2687 C C . GLN A 1 322 ? -40.425 0.776 11.877 1.00 25.31 322 GLN A C 1
ATOM 2689 O O . GLN A 1 322 ? -40.937 -0.188 11.317 1.00 25.31 322 GLN A O 1
ATOM 2694 N N . MET A 1 323 ? -39.292 0.666 12.582 1.00 23.92 323 MET A N 1
ATOM 2695 C CA . MET A 1 323 ? -38.657 -0.632 12.845 1.00 23.92 323 MET A CA 1
ATOM 2696 C C . MET A 1 323 ? -39.503 -1.428 13.848 1.00 23.92 323 MET A C 1
ATOM 2698 O O . MET A 1 323 ? -39.650 -1.020 15.002 1.00 23.92 323 MET A O 1
ATOM 2702 N N . GLU A 1 324 ? -40.059 -2.558 13.410 1.00 24.78 324 GLU A N 1
ATOM 2703 C CA . GLU A 1 324 ? -40.673 -3.550 14.294 1.00 24.78 324 GLU A CA 1
ATOM 2704 C C . GLU A 1 324 ? -39.608 -4.298 15.115 1.00 24.78 324 GLU A C 1
ATOM 2706 O O . GLU A 1 324 ? -38.466 -4.486 14.696 1.00 24.78 324 GLU A O 1
ATOM 2711 N N . LYS A 1 325 ? -40.007 -4.693 16.329 1.00 27.11 325 LYS A N 1
ATOM 2712 C CA . LYS A 1 325 ? -39.191 -5.359 17.352 1.00 27.11 325 LYS A CA 1
ATOM 2713 C C . LYS A 1 325 ? -38.376 -6.538 16.804 1.00 27.11 325 LYS A C 1
ATOM 2715 O O . LYS A 1 325 ? -38.924 -7.449 16.190 1.00 27.11 325 LYS A O 1
ATOM 2720 N N . LEU A 1 326 ? -37.100 -6.588 17.195 1.00 28.31 326 LEU A N 1
ATOM 2721 C CA . LEU A 1 326 ? -36.292 -7.811 17.205 1.00 28.31 326 LEU A CA 1
ATOM 2722 C C . LEU A 1 326 ? -37.049 -8.918 17.958 1.00 28.31 326 LEU A C 1
ATOM 2724 O O . LEU A 1 326 ? -37.418 -8.746 19.122 1.00 28.31 326 LEU A O 1
ATOM 2728 N N . GLN A 1 327 ? -37.296 -10.045 17.290 1.00 27.48 327 GLN A N 1
ATOM 2729 C CA . GLN A 1 327 ? -37.965 -11.201 17.880 1.00 27.48 327 GLN A CA 1
ATOM 2730 C C . GLN A 1 327 ? -36.910 -12.199 18.373 1.00 27.48 327 GLN A C 1
ATOM 2732 O O . GLN A 1 327 ? -36.156 -12.761 17.580 1.00 27.48 327 GLN A O 1
ATOM 2737 N N . VAL A 1 328 ? -36.858 -12.421 19.688 1.00 33.28 328 VAL A N 1
ATOM 2738 C CA . VAL A 1 328 ? -36.025 -13.465 20.304 1.00 33.28 328 VAL A CA 1
ATOM 2739 C C . VAL A 1 328 ? -36.589 -14.822 19.885 1.00 33.28 328 VAL A C 1
ATOM 2741 O O . VAL A 1 328 ? -37.688 -15.193 20.291 1.00 33.28 328 VAL A O 1
ATOM 2744 N N . LEU A 1 329 ? -35.863 -15.550 19.033 1.00 30.67 329 LEU A N 1
ATOM 2745 C CA . LEU A 1 329 ? -36.335 -16.831 18.493 1.00 30.67 329 LEU A CA 1
ATOM 2746 C C . LEU A 1 329 ? -36.226 -17.975 19.508 1.00 30.67 329 LEU A C 1
ATOM 2748 O O . LEU A 1 329 ? -37.004 -18.926 19.437 1.00 30.67 329 LEU A O 1
ATOM 2752 N N . LYS A 1 330 ? -35.268 -17.903 20.439 1.00 36.22 330 LYS A N 1
ATOM 2753 C CA . LYS A 1 330 ? -35.101 -18.884 21.512 1.00 36.22 330 LYS A CA 1
ATOM 2754 C C . LYS A 1 330 ? -34.153 -18.349 22.582 1.00 36.22 330 LYS A C 1
ATOM 2756 O O . LYS A 1 330 ? -33.040 -17.953 22.263 1.00 36.22 330 LYS A O 1
ATOM 2761 N N . GLU A 1 331 ? -34.584 -18.390 23.835 1.00 31.33 331 GLU A N 1
ATOM 2762 C CA . GLU A 1 331 ? -33.726 -18.181 24.999 1.00 31.33 331 GLU A CA 1
ATOM 2763 C C . GLU A 1 331 ? -33.384 -19.558 25.574 1.00 31.33 331 GLU A C 1
ATOM 2765 O O . GLU A 1 331 ? -34.240 -20.442 25.671 1.0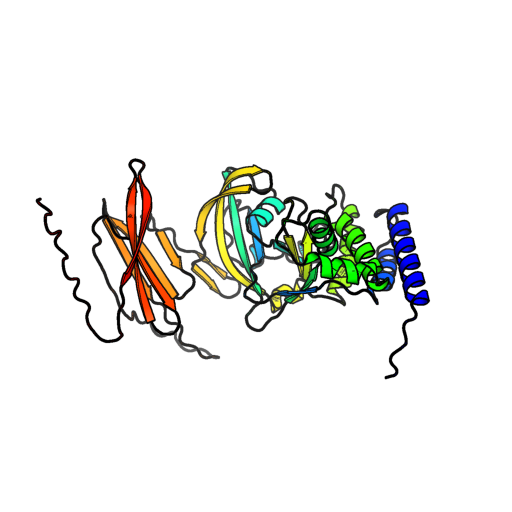0 31.33 331 GLU A O 1
ATOM 2770 N N . THR A 1 332 ? -32.116 -19.815 25.871 1.00 38.69 332 THR A N 1
ATOM 2771 C CA . THR A 1 332 ? -31.707 -21.064 26.517 1.00 38.69 332 THR A CA 1
ATOM 2772 C C . THR A 1 332 ? -30.659 -20.726 27.558 1.00 38.69 332 THR A C 1
ATOM 2774 O O . THR A 1 332 ? -29.536 -20.371 27.223 1.00 38.69 332 THR A O 1
ATOM 2777 N N . VAL A 1 333 ? -31.061 -20.809 28.824 1.00 33.38 333 VAL A N 1
ATOM 2778 C CA . VAL A 1 333 ? -30.179 -20.661 29.981 1.00 33.38 333 VAL A CA 1
ATOM 2779 C C . VAL A 1 333 ? -29.769 -22.067 30.396 1.00 33.38 333 VAL A C 1
ATOM 2781 O O . VAL A 1 333 ? -30.624 -22.862 30.787 1.00 33.38 333 VAL A O 1
ATOM 2784 N N . MET A 1 334 ? -28.485 -22.401 30.274 1.00 36.97 334 MET A N 1
ATOM 2785 C CA . MET A 1 334 ? -27.959 -23.673 30.770 1.00 36.97 334 MET A CA 1
ATOM 2786 C C . MET A 1 334 ? -26.949 -23.414 31.888 1.00 36.97 334 MET A C 1
ATOM 2788 O O . MET A 1 334 ? -25.952 -22.739 31.639 1.00 36.97 334 MET A O 1
ATOM 2792 N N . PRO A 1 335 ? -27.170 -23.948 33.102 1.00 34.47 335 PRO A N 1
ATOM 2793 C CA . PRO A 1 335 ? -26.120 -24.011 34.104 1.00 34.47 335 PRO A CA 1
ATOM 2794 C C . PRO A 1 335 ? -25.072 -25.029 33.642 1.00 34.47 335 PRO A C 1
ATOM 2796 O O . PRO A 1 335 ? -25.406 -26.186 33.377 1.00 34.47 335 PRO A O 1
ATOM 2799 N N . ILE A 1 336 ? -23.818 -24.599 33.521 1.00 40.50 336 ILE A N 1
ATOM 2800 C CA . ILE A 1 336 ? -22.693 -25.482 33.208 1.00 40.50 336 ILE A CA 1
ATOM 2801 C C . ILE A 1 336 ? -21.837 -25.620 34.469 1.00 40.50 336 ILE A C 1
ATOM 2803 O O . ILE A 1 336 ? -21.384 -24.628 35.033 1.00 40.50 336 ILE A O 1
ATOM 2807 N N . ASP A 1 337 ? -21.665 -26.865 34.906 1.00 40.38 337 ASP A N 1
ATOM 2808 C CA . ASP A 1 337 ? -20.684 -27.282 35.913 1.00 40.38 337 ASP A CA 1
ATOM 2809 C C . ASP A 1 337 ? -19.296 -27.360 35.244 1.00 40.38 337 ASP A C 1
ATOM 2811 O O . ASP A 1 337 ? -19.228 -27.707 34.063 1.00 40.38 337 ASP A O 1
ATOM 2815 N N . ASP A 1 338 ? -18.226 -27.048 35.983 1.00 42.19 338 ASP A N 1
ATOM 2816 C CA . ASP A 1 338 ? -16.883 -26.535 35.604 1.00 42.19 338 ASP A CA 1
ATOM 2817 C C . ASP A 1 338 ? -16.059 -27.224 34.462 1.00 42.19 338 ASP A C 1
ATOM 2819 O O . ASP A 1 338 ? -14.850 -27.025 34.376 1.00 42.19 338 ASP A O 1
ATOM 2823 N N . LYS A 1 339 ? -16.631 -28.058 33.578 1.00 39.50 339 LYS A N 1
ATOM 2824 C CA . LYS A 1 339 ? -15.884 -28.999 32.708 1.00 39.50 339 LYS A CA 1
ATOM 2825 C C . LYS A 1 339 ? -16.174 -28.981 31.203 1.00 39.50 339 LYS A C 1
ATOM 2827 O O . LYS A 1 339 ? -15.571 -29.779 30.483 1.00 39.50 339 LYS A O 1
ATOM 2832 N N . TYR A 1 340 ? -17.071 -28.137 30.693 1.00 38.91 340 TYR A N 1
ATOM 2833 C CA . TYR A 1 340 ? -17.483 -28.230 29.284 1.00 38.91 340 TYR A CA 1
ATOM 2834 C C . TYR A 1 340 ? -17.591 -26.869 28.589 1.00 38.91 340 TYR A C 1
ATOM 2836 O O . TYR A 1 340 ? -18.340 -26.002 29.027 1.00 38.91 340 TYR A O 1
ATOM 2844 N N . GLY A 1 341 ? -16.890 -26.719 27.460 1.00 44.34 341 GLY A N 1
ATOM 2845 C CA . GLY A 1 341 ? -17.134 -25.666 26.471 1.00 44.34 341 GLY A CA 1
ATOM 2846 C C . GLY A 1 341 ? -17.965 -26.209 25.303 1.00 44.34 341 GLY A C 1
ATOM 2847 O O . GLY A 1 341 ? -17.745 -27.339 24.856 1.00 44.34 341 GLY A O 1
ATOM 2848 N N . ILE A 1 342 ? -18.926 -25.422 24.813 1.00 38.94 342 ILE A N 1
ATOM 2849 C CA . ILE A 1 342 ? -19.810 -25.796 23.698 1.00 38.94 342 ILE A CA 1
ATOM 2850 C C . ILE A 1 342 ? -19.510 -24.896 22.497 1.00 38.94 342 ILE A C 1
ATOM 2852 O O . ILE A 1 342 ? -19.558 -23.676 22.619 1.00 38.94 342 ILE A O 1
ATOM 2856 N N . HIS A 1 343 ? -19.293 -25.497 21.324 1.00 39.81 343 HIS A N 1
ATOM 2857 C CA . HIS A 1 343 ? -19.283 -24.790 20.040 1.00 39.81 343 HIS A CA 1
ATOM 2858 C C . HIS A 1 343 ? -20.327 -25.402 19.097 1.00 39.81 343 HIS A C 1
ATOM 2860 O O . HIS A 1 343 ? -20.482 -26.626 19.033 1.00 39.81 343 HIS A O 1
ATOM 2866 N N . LYS A 1 344 ? -21.038 -24.554 18.344 1.00 35.97 344 LYS A N 1
ATOM 2867 C CA . LYS A 1 344 ? -21.933 -24.977 17.259 1.00 35.97 344 LYS A CA 1
ATOM 2868 C C . LYS A 1 344 ? -21.281 -24.619 15.927 1.00 35.97 344 LYS A C 1
ATOM 2870 O O . LYS A 1 344 ? -20.992 -23.454 15.686 1.00 35.97 344 LYS A O 1
ATOM 2875 N N . LEU A 1 345 ? -21.079 -25.607 15.060 1.00 35.69 345 LEU A N 1
ATOM 2876 C CA . LEU A 1 345 ? -20.593 -25.401 13.694 1.00 35.69 345 LEU A CA 1
ATOM 2877 C C . LEU A 1 345 ? -21.683 -25.824 12.710 1.00 35.69 345 LEU A C 1
ATOM 2879 O O . LEU A 1 345 ? -22.315 -26.867 12.890 1.00 35.69 345 LEU A O 1
ATOM 2883 N N . SER A 1 346 ? -21.892 -25.023 11.666 1.00 33.97 346 SER A N 1
ATOM 2884 C CA . SER A 1 346 ? -22.831 -25.331 10.584 1.00 33.97 346 SER A CA 1
ATOM 2885 C C . SER A 1 346 ? -22.062 -25.627 9.296 1.00 33.97 346 SER A C 1
ATOM 2887 O O . SER A 1 346 ? -21.245 -24.815 8.861 1.00 33.97 346 SER A O 1
ATOM 2889 N N . ARG A 1 347 ? -22.352 -26.770 8.670 1.00 34.28 347 ARG A N 1
ATOM 2890 C CA . ARG A 1 347 ? -22.074 -27.046 7.251 1.00 34.28 347 ARG A CA 1
ATOM 2891 C C . ARG A 1 347 ? -23.345 -27.595 6.619 1.00 34.28 347 ARG A C 1
ATOM 2893 O O . ARG A 1 347 ? -24.117 -28.260 7.303 1.00 34.28 347 ARG A O 1
ATOM 2900 N N . ASP A 1 348 ? -23.511 -27.322 5.329 1.00 40.78 348 ASP A N 1
ATOM 2901 C CA . ASP A 1 348 ? -24.758 -27.187 4.555 1.00 40.78 348 ASP A CA 1
ATOM 2902 C C . ASP A 1 348 ? -25.904 -28.211 4.703 1.00 40.78 348 ASP A C 1
ATOM 2904 O O . ASP A 1 348 ? -26.937 -28.010 4.071 1.00 40.78 348 ASP A O 1
ATOM 2908 N N . GLN A 1 349 ? -25.824 -29.264 5.525 1.00 34.44 349 GLN A N 1
ATOM 2909 C CA . GLN A 1 349 ? -26.946 -30.188 5.758 1.00 34.44 349 GLN A CA 1
ATOM 2910 C C . GLN A 1 349 ? -27.099 -30.736 7.196 1.00 34.44 349 GLN A C 1
ATOM 2912 O O . GLN A 1 349 ? -28.030 -31.506 7.428 1.00 34.44 349 GLN A O 1
ATOM 2917 N N . TYR A 1 350 ? -26.278 -30.331 8.180 1.00 35.94 350 TYR A N 1
ATOM 2918 C CA . TYR A 1 350 ? -26.414 -30.801 9.574 1.00 35.94 350 TYR A CA 1
ATOM 2919 C C . TYR A 1 350 ? -26.034 -29.732 10.612 1.00 35.94 350 TYR A C 1
ATOM 2921 O O . TYR A 1 350 ? -25.067 -28.990 10.439 1.00 35.94 350 TYR A O 1
ATOM 2929 N N . ASP A 1 351 ? -26.776 -29.703 11.725 1.00 39.53 351 ASP A N 1
ATOM 2930 C CA . ASP A 1 351 ? -26.390 -28.989 12.945 1.00 39.53 351 ASP A CA 1
ATOM 2931 C C . ASP A 1 351 ? -25.462 -29.893 13.772 1.00 39.53 351 ASP A C 1
ATOM 2933 O O . ASP A 1 351 ? -25.885 -30.948 14.252 1.00 39.53 351 ASP A O 1
ATOM 2937 N N . TYR A 1 352 ? -24.206 -29.483 13.964 1.00 37.91 352 TYR A N 1
ATOM 2938 C CA . TYR A 1 352 ? -23.272 -30.181 14.850 1.00 37.91 352 TYR A CA 1
ATOM 2939 C C . TYR A 1 352 ? -23.138 -29.429 16.171 1.00 37.91 352 TYR A C 1
ATOM 2941 O O . TYR A 1 352 ? -22.977 -28.207 16.190 1.00 37.91 352 TYR A O 1
ATOM 2949 N N . ILE A 1 353 ? -23.142 -30.172 17.276 1.00 40.19 353 ILE A N 1
ATOM 2950 C CA . ILE A 1 353 ? -22.665 -29.677 18.568 1.00 40.19 353 ILE A CA 1
ATOM 2951 C C . ILE A 1 353 ? -21.312 -30.342 18.803 1.00 40.19 353 ILE A C 1
ATOM 2953 O O . ILE A 1 353 ? -21.240 -31.570 18.909 1.00 40.19 353 ILE A O 1
ATOM 2957 N N . SER A 1 354 ? -20.240 -29.550 18.853 1.00 35.09 354 SER A N 1
ATOM 2958 C CA . SER A 1 354 ? -18.948 -30.039 19.330 1.00 35.09 354 SER A CA 1
ATOM 2959 C C . SER A 1 354 ? -18.775 -29.629 20.785 1.00 35.09 354 SER A C 1
ATOM 2961 O O . SER A 1 354 ? -18.813 -28.438 21.105 1.00 35.09 354 SER A O 1
ATOM 2963 N N . CYS A 1 355 ? -18.564 -30.612 21.653 1.00 37.50 355 CYS A N 1
ATOM 2964 C CA . CYS A 1 355 ? -18.123 -30.362 23.018 1.00 37.50 355 CYS A CA 1
ATOM 2965 C C . CYS A 1 355 ? -16.608 -30.550 23.064 1.00 37.50 355 CYS A C 1
ATOM 2967 O O . CYS A 1 355 ? -16.102 -31.633 22.745 1.00 37.50 355 CYS A O 1
ATOM 2969 N N . THR A 1 356 ? -15.895 -29.497 23.456 1.00 38.56 356 THR A N 1
ATOM 2970 C CA . THR A 1 356 ? -14.458 -29.571 23.726 1.00 38.56 356 THR A CA 1
ATOM 2971 C C . THR A 1 356 ? -14.284 -29.796 25.218 1.00 38.56 356 THR A C 1
ATOM 2973 O O . THR A 1 356 ? -14.768 -29.007 26.034 1.00 38.56 356 THR A O 1
ATOM 2976 N N . LEU A 1 357 ? -13.623 -30.897 25.576 1.00 35.06 357 LEU A N 1
ATOM 2977 C CA . LEU A 1 357 ? -13.265 -31.155 26.965 1.00 35.06 357 LEU A CA 1
ATOM 2978 C C . LEU A 1 357 ? -12.097 -30.231 27.323 1.00 35.06 357 LEU A C 1
ATOM 2980 O O . LEU A 1 357 ? -11.008 -30.375 26.760 1.00 35.06 357 LEU A O 1
ATOM 2984 N N . LEU A 1 358 ? -12.339 -29.279 28.219 1.00 38.53 358 LEU A N 1
ATOM 2985 C CA . LEU A 1 358 ? -11.301 -28.406 28.752 1.00 38.53 358 LEU A CA 1
ATOM 2986 C C . LEU A 1 358 ? -10.814 -29.000 30.070 1.00 38.53 358 LEU A C 1
ATOM 2988 O O . LEU A 1 358 ? -11.618 -29.310 30.951 1.00 38.53 358 LEU A O 1
ATOM 2992 N N . GLU A 1 359 ? -9.508 -29.216 30.174 1.00 38.12 359 GLU A N 1
ATOM 2993 C CA . GLU A 1 359 ? -8.869 -29.613 31.423 1.00 38.12 359 GLU A CA 1
ATOM 2994 C C . GLU A 1 359 ? -8.261 -28.374 32.077 1.00 38.12 359 GLU A C 1
ATOM 2996 O O . GLU A 1 359 ? -7.564 -27.600 31.418 1.00 38.12 359 GLU A O 1
ATOM 3001 N N . ASP A 1 360 ? -8.604 -28.179 33.347 1.00 38.22 360 ASP A N 1
ATOM 3002 C CA . ASP A 1 360 ? -8.112 -27.091 34.185 1.00 38.22 360 ASP A CA 1
ATOM 3003 C C . ASP A 1 360 ? -6.642 -27.350 34.526 1.00 38.22 360 ASP A C 1
ATOM 3005 O O . ASP A 1 360 ? -6.289 -28.436 35.001 1.00 38.22 360 ASP A O 1
ATOM 3009 N N . MET A 1 361 ? -5.787 -26.376 34.236 1.00 46.56 361 MET A N 1
ATOM 3010 C CA . MET A 1 361 ? -4.366 -26.422 34.554 1.00 46.56 361 MET A CA 1
ATOM 3011 C C . MET A 1 361 ? -4.140 -25.728 35.900 1.00 46.56 361 MET A C 1
ATOM 3013 O O . MET A 1 361 ? -4.861 -24.809 36.276 1.00 46.56 361 MET A O 1
ATOM 3017 N N . GLU A 1 362 ? -3.114 -26.142 36.646 1.00 42.38 362 GLU A N 1
ATOM 3018 C CA . GLU A 1 362 ? -2.848 -25.608 37.996 1.00 42.38 362 GLU A CA 1
ATOM 3019 C C . GLU A 1 362 ? -2.593 -24.088 38.028 1.00 42.38 362 GLU A C 1
ATOM 3021 O O . GLU A 1 362 ? -2.709 -23.461 39.081 1.00 42.38 362 GLU A O 1
ATOM 3026 N N . ASP A 1 363 ? -2.271 -23.487 36.882 1.00 43.00 363 ASP A N 1
ATOM 3027 C CA . ASP A 1 363 ? -2.062 -22.049 36.712 1.00 43.00 363 ASP A CA 1
ATOM 3028 C C . ASP A 1 363 ? -3.334 -21.268 36.321 1.00 43.00 363 ASP A C 1
ATOM 3030 O O . ASP A 1 363 ? -3.279 -20.050 36.145 1.00 43.00 363 ASP A O 1
ATOM 3034 N N . GLY A 1 364 ? -4.484 -21.944 36.217 1.00 36.97 364 GLY A N 1
ATOM 3035 C CA . GLY A 1 364 ? -5.767 -21.358 35.824 1.00 36.97 364 GLY A CA 1
ATOM 3036 C C . GLY A 1 364 ? -5.947 -21.175 34.313 1.00 36.97 364 GLY A C 1
ATOM 3037 O O . GLY A 1 364 ? -6.902 -20.514 33.895 1.00 36.97 364 GLY A O 1
ATOM 3038 N N . SER A 1 365 ? -5.046 -21.726 33.493 1.00 37.28 365 SER A N 1
ATOM 3039 C CA . SER A 1 365 ? -5.236 -21.868 32.046 1.00 37.28 365 SER A CA 1
ATOM 3040 C C . SER A 1 365 ? -5.977 -23.171 31.701 1.00 37.28 365 SER A C 1
ATOM 3042 O O . SER A 1 365 ? -6.141 -24.052 32.541 1.00 37.28 365 SER A O 1
ATOM 3044 N N . PHE A 1 366 ? -6.448 -23.310 30.458 1.00 40.09 366 PHE A N 1
ATOM 3045 C CA . PHE A 1 366 ? -7.172 -24.505 30.009 1.00 40.09 366 PHE A CA 1
ATOM 3046 C C . PHE A 1 366 ? -6.477 -25.175 28.824 1.00 40.09 366 PHE A C 1
ATOM 3048 O O . PHE A 1 366 ? -6.069 -24.506 27.873 1.00 40.09 366 PHE A O 1
ATOM 3055 N N . PHE A 1 367 ? -6.417 -26.510 28.841 1.00 33.97 367 PHE A N 1
ATOM 3056 C CA . PHE A 1 367 ? -5.921 -27.326 27.730 1.00 33.97 367 PHE A CA 1
ATOM 3057 C C . PHE A 1 367 ? -7.064 -28.127 27.083 1.00 33.97 367 PHE A C 1
ATOM 3059 O O . PHE A 1 367 ? -7.851 -28.780 27.771 1.00 33.97 367 PHE A O 1
ATOM 3066 N N . ALA A 1 368 ? -7.170 -28.103 25.750 1.00 36.47 368 ALA A N 1
ATOM 3067 C CA . ALA A 1 368 ? -8.191 -28.857 25.019 1.00 36.47 368 ALA A CA 1
ATOM 3068 C C . ALA A 1 368 ? -7.785 -30.336 24.893 1.00 36.47 368 ALA A C 1
ATOM 3070 O O . ALA A 1 368 ? -6.877 -30.680 24.136 1.00 36.47 368 ALA A O 1
ATOM 3071 N N . LYS A 1 369 ? -8.468 -31.228 25.621 1.00 32.66 369 LYS A N 1
ATOM 3072 C CA . LYS A 1 369 ? -8.102 -32.656 25.715 1.00 32.66 369 LYS A CA 1
ATOM 3073 C C . LYS A 1 369 ? -8.771 -33.554 24.664 1.00 32.66 369 LYS A C 1
ATOM 3075 O O . LYS A 1 369 ? -8.478 -34.744 24.583 1.00 32.66 369 LYS A O 1
ATOM 3080 N N . GLY A 1 370 ? -9.670 -33.003 23.853 1.00 33.19 370 GLY A N 1
ATOM 3081 C CA . GLY A 1 370 ? -10.318 -33.709 22.749 1.00 33.19 370 GLY A CA 1
ATOM 3082 C C . GLY A 1 370 ? -11.672 -33.113 22.376 1.00 33.19 370 GLY A C 1
ATOM 3083 O O . GLY A 1 370 ? -12.346 -32.495 23.203 1.00 33.19 370 GLY A O 1
ATOM 3084 N N . THR A 1 371 ? -12.070 -33.324 21.122 1.00 34.94 371 THR A N 1
ATOM 3085 C CA . THR A 1 371 ? -13.351 -32.871 20.567 1.00 34.94 371 THR A CA 1
ATOM 3086 C C . THR A 1 371 ? -14.255 -34.077 20.335 1.00 34.94 371 THR A C 1
ATOM 3088 O O . THR A 1 371 ? -13.886 -34.995 19.603 1.00 34.94 371 THR A O 1
ATOM 3091 N N . GLN A 1 372 ? -15.443 -34.085 20.943 1.00 37.38 372 GLN A N 1
ATOM 3092 C CA . GLN A 1 372 ? -16.498 -35.052 20.620 1.00 37.38 372 GLN A CA 1
ATOM 3093 C C . GLN A 1 372 ? -17.616 -34.373 19.828 1.00 37.38 372 GLN A C 1
ATOM 3095 O O . GLN A 1 372 ? -18.048 -33.269 20.163 1.00 37.38 372 GLN A O 1
ATOM 3100 N N . PHE A 1 373 ? -18.095 -35.057 18.788 1.00 33.41 373 PHE A N 1
ATOM 3101 C CA . PHE A 1 373 ? -19.202 -34.609 17.947 1.00 33.41 373 PHE A CA 1
ATOM 3102 C C . PHE A 1 373 ? -20.497 -35.287 18.393 1.00 33.41 373 PHE A C 1
ATOM 3104 O O . PHE A 1 373 ? -20.573 -36.516 18.427 1.00 33.41 373 PHE A O 1
ATOM 3111 N N . ILE A 1 374 ? -21.522 -34.498 18.714 1.00 38.66 374 ILE A N 1
ATOM 3112 C CA . ILE A 1 374 ? -22.872 -35.000 18.981 1.00 38.66 374 ILE A CA 1
ATOM 3113 C C . ILE A 1 374 ? -23.731 -34.724 17.746 1.00 38.66 374 ILE A C 1
ATOM 3115 O O . ILE A 1 374 ? -23.877 -33.577 17.317 1.00 38.66 374 ILE A O 1
ATOM 3119 N N . PHE A 1 375 ? -24.298 -35.787 17.176 1.00 32.12 375 PHE A N 1
ATOM 3120 C CA . PHE A 1 375 ? -25.205 -35.713 16.035 1.00 32.12 375 PHE A CA 1
ATOM 3121 C C . PHE A 1 375 ? -26.619 -35.385 16.519 1.00 32.12 375 PHE A C 1
ATOM 3123 O O . PHE A 1 375 ? -27.202 -36.150 17.287 1.00 32.12 375 PHE A O 1
ATOM 3130 N N . ALA A 1 376 ? -27.195 -34.281 16.047 1.00 37.00 376 ALA A N 1
ATOM 3131 C CA . ALA A 1 376 ? -28.619 -34.007 16.199 1.00 37.00 376 ALA A CA 1
ATOM 3132 C C . ALA A 1 376 ? -29.296 -34.151 14.829 1.00 37.00 376 ALA A C 1
ATOM 3134 O O . ALA A 1 376 ? -29.120 -33.309 13.951 1.00 37.00 376 ALA A O 1
ATOM 3135 N N . SER A 1 377 ? -30.072 -35.220 14.620 1.00 30.27 377 SER A N 1
ATOM 3136 C CA . SER A 1 377 ? -30.999 -35.271 13.486 1.00 30.27 377 SER A CA 1
ATOM 3137 C C . SER A 1 377 ? -32.144 -34.295 13.744 1.00 30.27 377 SER A C 1
ATOM 3139 O O . SER A 1 377 ? -32.691 -34.253 14.850 1.00 30.27 377 SER A O 1
ATOM 3141 N N . THR A 1 378 ? -32.527 -33.525 12.732 1.00 33.69 378 THR A N 1
ATOM 3142 C CA . THR A 1 378 ? -33.643 -32.582 12.801 1.00 33.69 378 THR A CA 1
ATOM 3143 C C . THR A 1 378 ? -34.929 -33.297 13.241 1.00 33.69 378 THR A C 1
ATOM 3145 O O . THR A 1 378 ? -35.484 -34.108 12.508 1.00 33.69 378 THR A O 1
ATOM 3148 N N . GLY A 1 379 ? -35.408 -33.005 14.458 1.00 34.44 379 GLY A N 1
ATOM 3149 C CA . GLY A 1 379 ? -36.771 -33.356 14.880 1.00 34.44 379 GLY A CA 1
ATOM 3150 C C . GLY A 1 379 ? -36.963 -34.199 16.146 1.00 34.44 379 GLY A C 1
ATOM 3151 O O . GLY A 1 379 ? -38.108 -34.534 16.431 1.00 34.44 379 GLY A O 1
ATOM 3152 N N . GLN A 1 380 ? -35.936 -34.515 16.945 1.00 28.09 380 GLN A N 1
ATOM 3153 C CA . GLN A 1 380 ? -36.149 -35.162 18.253 1.00 28.09 380 GLN A CA 1
ATOM 3154 C C . GLN A 1 380 ? -35.426 -34.450 19.399 1.00 28.09 380 GLN A C 1
ATOM 3156 O O . GLN A 1 380 ? -34.292 -33.995 19.265 1.00 28.09 380 GLN A O 1
ATOM 3161 N N . SER A 1 381 ? -36.103 -34.357 20.548 1.00 27.59 381 SER A N 1
ATOM 3162 C CA . SER A 1 381 ? -35.514 -33.920 21.811 1.00 27.59 381 SER A CA 1
ATOM 3163 C C . SER A 1 381 ? -34.427 -34.905 22.235 1.00 27.59 381 SER A C 1
ATOM 3165 O O . SER A 1 381 ? -34.723 -36.057 22.550 1.00 27.59 381 SER A O 1
ATOM 3167 N N . VAL A 1 382 ? -33.175 -34.454 22.268 1.00 27.02 382 VAL A N 1
ATOM 3168 C CA . VAL A 1 382 ? -32.068 -35.238 22.817 1.00 27.02 382 VAL A CA 1
ATOM 3169 C C . VAL A 1 382 ? -32.120 -35.123 24.341 1.00 27.02 382 VAL A C 1
ATOM 3171 O O . VAL A 1 382 ? -31.808 -34.072 24.898 1.00 27.02 382 VAL A O 1
ATOM 3174 N N . SER A 1 383 ? -32.531 -36.188 25.032 1.00 25.81 383 SER A N 1
ATOM 3175 C CA . SER A 1 383 ? -32.309 -36.309 26.474 1.00 25.81 383 SER A CA 1
ATOM 3176 C C . SER A 1 383 ? -30.873 -36.773 26.711 1.00 25.81 383 SER A C 1
ATOM 3178 O O . SER A 1 383 ? -30.493 -37.860 26.268 1.00 25.81 383 SER A O 1
ATOM 3180 N N . ALA A 1 384 ? -30.076 -35.969 27.414 1.00 25.69 384 ALA A N 1
ATOM 3181 C CA . ALA A 1 384 ? -28.746 -36.369 27.857 1.00 25.69 384 ALA A CA 1
ATOM 3182 C C . ALA A 1 384 ? -28.860 -37.623 28.739 1.00 25.69 384 ALA A C 1
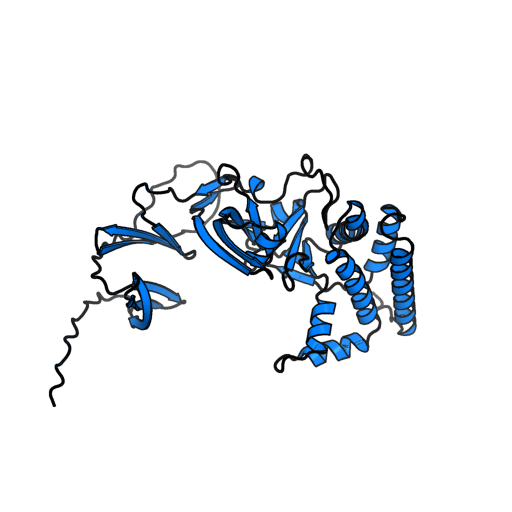ATOM 3184 O O . ALA A 1 384 ? -29.385 -37.574 29.851 1.00 25.69 384 ALA A O 1
ATOM 3185 N N . THR A 1 385 ? -28.395 -38.765 28.233 1.00 23.61 385 THR A N 1
ATOM 3186 C CA . THR A 1 385 ? -28.318 -39.986 29.036 1.00 23.61 385 THR A CA 1
ATOM 3187 C C . THR A 1 385 ? -27.038 -39.924 29.855 1.00 23.61 385 THR A C 1
ATOM 3189 O O . THR A 1 385 ? -25.942 -39.804 29.310 1.00 23.61 385 THR A O 1
ATOM 3192 N N . LYS A 1 386 ? -27.177 -39.985 31.180 1.00 24.30 386 LYS A N 1
ATOM 3193 C CA . LYS A 1 386 ? -26.065 -40.057 32.128 1.00 24.30 386 LYS A CA 1
ATOM 3194 C C . LYS A 1 386 ? -25.308 -41.367 31.891 1.00 24.30 386 LYS A C 1
ATOM 3196 O O . LYS A 1 386 ? -25.761 -42.422 32.325 1.00 24.30 386 LYS A O 1
ATOM 3201 N N . ILE A 1 387 ? -24.167 -41.317 31.205 1.00 23.84 387 ILE A N 1
ATOM 3202 C CA . ILE A 1 387 ? -23.267 -42.471 31.110 1.00 23.84 387 ILE A CA 1
ATOM 3203 C C . ILE A 1 387 ? -22.533 -42.570 32.450 1.00 23.84 387 ILE A C 1
ATOM 3205 O O . ILE A 1 387 ? -21.582 -41.837 32.721 1.00 23.84 387 ILE A O 1
ATOM 3209 N N . SER A 1 388 ? -23.019 -43.439 33.336 1.00 26.62 388 SER A N 1
ATOM 3210 C CA . SER A 1 388 ? -22.288 -43.820 34.542 1.00 26.62 388 SER A CA 1
ATOM 3211 C C . SER A 1 388 ? -21.057 -44.631 34.144 1.00 26.62 388 SER A C 1
ATOM 3213 O O . SER A 1 388 ? -21.195 -45.626 33.433 1.00 26.62 388 SER A O 1
ATOM 3215 N N . LYS A 1 389 ? -19.874 -44.244 34.638 1.00 27.33 389 LYS A N 1
ATOM 3216 C CA . LYS A 1 389 ? -18.680 -45.099 34.609 1.00 27.33 389 LYS A CA 1
ATOM 3217 C C . LYS A 1 389 ? -19.044 -46.468 35.193 1.00 27.33 389 LYS A C 1
ATOM 3219 O O . LYS A 1 389 ? -19.376 -46.556 36.375 1.00 27.33 389 LYS A O 1
ATOM 3224 N N . GLN A 1 390 ? -18.993 -47.520 34.378 1.00 27.45 390 GLN A N 1
ATOM 3225 C CA . GLN A 1 390 ? -18.876 -48.874 34.904 1.00 27.45 390 GLN A CA 1
ATOM 3226 C C . GLN A 1 390 ? -17.512 -48.968 35.586 1.00 27.45 390 GLN A C 1
ATOM 3228 O O . GLN A 1 390 ? -16.485 -48.650 34.993 1.00 27.45 390 GLN A O 1
ATOM 3233 N N . ASN A 1 391 ? -17.527 -49.336 36.865 1.00 32.31 391 ASN A N 1
ATOM 3234 C CA . ASN A 1 391 ? -16.323 -49.701 37.591 1.00 32.31 391 ASN A CA 1
ATOM 3235 C C . ASN A 1 391 ? -15.739 -50.956 36.939 1.00 32.31 391 ASN A C 1
ATOM 3237 O O . ASN A 1 391 ? -16.289 -52.044 37.107 1.00 32.31 391 ASN A O 1
ATOM 3241 N N . GLU A 1 392 ? -14.619 -50.813 36.240 1.00 31.22 392 GLU A N 1
ATOM 3242 C CA . GLU A 1 392 ? -13.735 -51.938 35.965 1.00 31.22 392 GLU A CA 1
ATOM 3243 C C . GLU A 1 392 ? -13.055 -52.328 37.283 1.00 31.22 392 GLU A C 1
ATOM 3245 O O . GLU A 1 392 ? -12.128 -51.678 37.766 1.00 31.22 392 GLU A O 1
ATOM 3250 N N . LYS A 1 393 ? -13.592 -53.376 37.910 1.00 33.75 393 LYS A N 1
ATOM 3251 C CA . LYS A 1 393 ? -12.824 -54.267 38.774 1.00 33.75 393 LYS A CA 1
ATOM 3252 C C . LYS A 1 393 ? -12.586 -55.558 38.000 1.00 33.75 393 LYS A C 1
ATOM 3254 O O . LYS A 1 393 ? -13.515 -56.351 37.858 1.00 33.75 393 LYS A O 1
ATOM 3259 N N . SER A 1 394 ? -11.340 -55.765 37.596 1.00 37.28 394 SER A N 1
ATOM 3260 C CA . SER A 1 394 ? -10.656 -57.062 37.579 1.00 37.28 394 SER A CA 1
ATOM 3261 C C . SER A 1 394 ? -9.162 -56.812 37.516 1.00 37.28 394 SER A C 1
ATOM 3263 O O . SER A 1 394 ? -8.754 -56.152 36.534 1.00 37.28 394 SER A O 1
#

Secondary structure (DSSP, 8-state):
-------HHHHHHHHHHHHHHHHHHHHHHHHHS-HHHHHHHHHHHHTT----EEEE-TT--EEEEEE-SSS---BHHHHSPPPGGG--S--SS--TT--EEEEESSHHHHHHHTT--TT-EEEEEEEEEPTT--EEEEESSHHHHHHHHHHS--TT--THHHHHHHHH-HHHHHHHHHHHHHHHHHHSPPSSGGGGHHHHHHHHHHHHHT-SEEEEE-SSSTT-EEEEEEHHHHHHHEEEEEEEEEEEEEEEETTEEEEEEEEEEEEEETTEEEEPP--TT--EEEEETTTEEEEEEEETTEEEEEEEE---------S----PPP-------EEE-TTEEEEEEEETTEEEEEEEEEEEPTTS-EEEEEEEEEEE-TT---------------

Solvent-accessible surface area (backbone atoms only — not comparable to full-atom values): 23085 Å² total; per-residue (Å²): 130,85,81,78,82,82,49,75,67,57,38,52,51,51,33,53,52,51,51,51,53,51,51,48,51,64,72,60,30,61,82,69,55,51,72,65,58,49,40,55,51,46,50,66,61,51,73,85,47,74,71,55,65,50,70,42,35,56,89,44,61,30,19,31,56,42,79,49,89,86,65,81,77,49,37,49,67,73,68,59,40,58,59,28,94,73,26,84,56,64,44,59,66,23,49,61,52,40,38,44,32,68,30,11,67,42,64,47,40,18,35,37,74,67,64,63,51,56,75,40,41,30,38,38,38,36,28,23,32,33,88,96,35,68,47,42,26,36,51,42,38,54,67,56,52,52,52,51,44,52,77,55,60,62,99,82,65,83,47,70,60,59,55,56,57,37,73,75,33,51,65,48,43,37,35,44,55,50,36,49,56,53,31,52,55,58,47,52,83,69,91,52,76,54,64,26,47,62,41,21,48,49,38,48,53,35,58,74,75,74,27,53,25,39,33,34,55,39,69,64,15,90,91,28,43,30,38,42,26,40,44,71,52,41,69,75,37,40,40,79,76,49,39,34,30,35,37,29,68,36,64,77,52,96,49,41,70,46,64,46,79,78,48,47,47,68,50,71,57,93,53,41,47,40,60,58,78,82,51,97,78,74,49,53,67,54,73,51,98,86,45,43,43,33,43,42,41,76,57,90,88,38,51,41,54,40,61,44,73,60,80,85,80,90,84,88,88,85,81,91,75,83,86,74,78,88,75,86,86,61,88,63,87,54,92,49,71,94,51,71,47,82,47,78,54,82,55,102,86,51,60,38,42,36,41,38,38,45,43,82,40,100,86,76,50,76,45,82,78,48,79,48,80,48,86,55,68,94,86,67,87,82,75,86,75,84,81,72,84,75,81,86,81,128

Foldseek 3Di:
DDDPPDDLVNLVVLLVVLVVLLVVCVVCDLPRDDLVNLLVSLCSLVVPADFDKDWFAQVAKWKAKDFDPDDDDFFPQVGWKPQLQPQCADDLADDRSFIKTKTWRDVLLNCLVVVPDAQTKMKMWIKGWDHPDIFMEGEACVLVVLVVCVVVPPPDDPSVVVVVVQVVGSSSVSNSVVSVSLL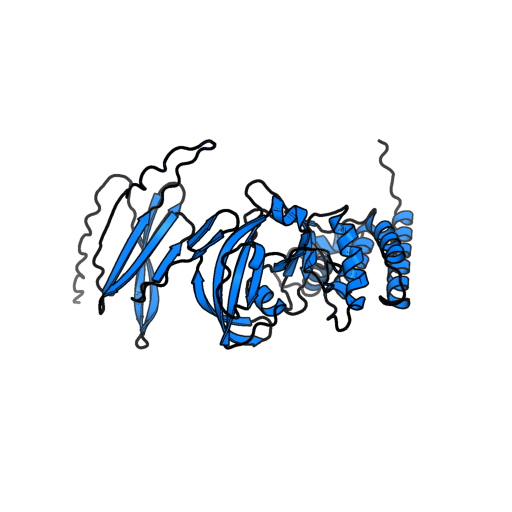VLLQDDDPDRSSSSNSHSNSVVCCVPPGQKYKHARNRADVIIMMIGGPVCCVVTMDGFWMWMWRFNDDPGNSDTDIDTDWIFPGDDHTGTHTDDDDPQPWDWDDDPPFWIWTWHDDPLWIWTWIFGHDDDDDDDDDDDDDDDDDRPDTDTDTDDNWWDWDWDDDDPFTKIKIFTWDQDPVRDTDGPDIDIDGDDPDDDDDDDPPDDDDDDD

Mean predicted aligned error: 13.68 Å

Sequence (394 aa):
MPVEIVTPESETQKYKITAHQIDFMRREGERNLSDEQLFDIFDSLTSDLHFLSTYYTQERAFYRCREITNERFSKVSEIANKPAKYVLSEGRCNKIHQSVFYGSFNVETALDEISAQSGSTYQVGVFQPRDGYRLLSTLIGISEQLYNLENNPLPFTNSQIYHREFNSNMHYRRSRLFDYFITEHFRKRASRPYHYKITNNFSQRIFNSISQSITYPSVQNDGGWNIAINENTFRHTCRLTSTYTVKVERCIGYGMYDYAVVDHSSHIVGEDIYWIPKNERGTEYIWDFDRFVYEITKLGKTYNFRVELLKSHGHYIANGQQMEKLQVLKETVMPIDDKYGIHKLSRDQYDYISCTLLEDMEDGSFFAKGTQFIFASTGQSVSATKISKQNEKS